Protein AF-0000000074132065 (afdb_homodimer)

pLDDT: mean 85.38, std 11.1, range [29.16, 97.62]

Secondary structure (DSSP, 8-state):
-HHHHHHHHHHHHHHHHHHHHHHHHHHHH--S-S-TTGGGS-HHHHHHHHHHHTTTS-HHHHHHHHHHHHHTT---B-SSSTT-BHHHHHHHHHHHHHHHHHHHHHHHHHHHHHHHHHHHHTTTSHHHHHHHHHHHHHHHS-HHHHHHHIIIIIIIIT-SS-SS-SSSTHHHHHHHHHHHHHHHHHHHHHHHHHHHHHHTSHHHHHHHHTT--HHIIIIIIIIHHHHHHHHHHHHHHHHHHHT--HHHHHHTT---HHHHHHHHHHTT-HHHHHHHHHHHHHHHHHHHHHHHHHHHHH-THHHHTTTGGG-/-HHHHHHHHHHHHHHHHHHHHHHHHHHHH--S-S-TTGGGS-HHHHHHHHHHHTTTS-HHHHHHHHHHHHHTT---B-SSSTT-BHHHHHHHHHHHHHHHHHHHHHHHHHHHHHHHHHHHHTTTSHHHHHHHHHHHHHHHS-HHHHHHHIIIIIIIIT-SS-SS-SSSTHHHHHHHHHHHHHHHHHHHHHHHHHHHHHHTSHHHHHHHHTT--HHIIIIIIIIHHHHHHHHHHHHHHHHHHHT--HHHHHHTT---HHHHHHHHHHTT-HHHHHHHHHHHHHHHHHHHHHHHHHHHHH-THHHHTTTGGG-

InterPro domains:
  IPR000515 ABC transporter type 1, transmembrane domain MetI-like [PF00528] (112-303)
  IPR000515 ABC transporter type 1, transmembrane domain MetI-like [PS50928] (94-295)
  IPR000515 ABC transporter type 1, transmembrane domain MetI-like [cd06261] (94-289)
  IPR035906 MetI-like superfamily [G3DSA:1.10.3720.10] (83-296)
  IPR035906 MetI-like superfamily [SSF161098] (92-286)
  IPR045621 ABC transporter type 1, GsiC-like, N-terminal domain [PF19300] (1-79)

Sequence (622 aa):
MRKYLLKRVLYMLLTLFLVATITFFLMKLMPGTPYTNQAKMTASQIEIMNKQYGLDKPIWEQYLIYIFGMFHGDFGTSFQYSNQPVAYLISSRLGASMQLGLQAMIFGVFFGVILGAAAAIKHNTWADTGATVIAIIGKSVPNFVLAILLQYYIALKLGWFPIAGWGQFSNTILPTIALGVGPLAETARFIRTSMVEVLNSDYIELAKAKGLSKFEVVYHHALRNSLIPLVTLLGPYTVALMTGSMVIENIFNIPGIGEQFVKSIMTNDYPTIMGVTMVFSIGLVVVILITDIIYGLIDPRIRLEGNGGNKMRKYLLKRVLYMLLTLFLVATITFFLMKLMPGTPYTNQAKMTASQIEIMNKQYGLDKPIWEQYLIYIFGMFHGDFGTSFQYSNQPVAYLISSRLGASMQLGLQAMIFGVFFGVILGAAAAIKHNTWADTGATVIAIIGKSVPNFVLAILLQYYIALKLGWFPIAGWGQFSNTILPTIALGVGPLAETARFIRTSMVEVLNSDYIELAKAKGLSKFEVVYHHALRNSLIPLVTLLGPYTVALMTGSMVIENIFNIPGIGEQFVKSIMTNDYPTIMGVTMVFSIGLVVVILITDIIYGLIDPRIRLEGNGGNK

Nearest PDB structures (foldseek):
  8j5q-assembly1_B  TM=8.708E-01  e=9.326E-15  Mycobacterium tuberculosis H37Rv
  8wd9-assembly1_B  TM=8.530E-01  e=9.488E-14  Mycobacterium tuberculosis H37Rv
  8wda-assembly1_B  TM=8.588E-01  e=2.316E-13  Mycobacterium tuberculosis H37Rv
  4jbw-assembly2_I  TM=6.837E-01  e=2.049E-02  Escherichia coli K-12
  8j5q-assembly1_B  TM=8.709E-01  e=8.153E-15  Mycobacterium tuberculosis H37Rv

Organism: Ligilactobacillus salivarius (strain UCC118) (NCBI:txid362948)

Foldseek 3Di:
DVVVLVVLVVVLVVVLVVLLVVLLVVLVPDDDDLFLVVVVDDPVRVVVVCVVQVVPPDSVVVSVCCVVCVVVQFLGAWNVDPRHTLSCLAVVALVLLLVLLVLLLCLQLVLLLVLLLQLQLVPPDVSVVVSLVQLVCLQPDQLLVQLLCCLCVVCPVVVPADSADDDDPSLRVSLSPSSNSNSNSVSSVQLNVQLNVFCPDPVLVVVVVVPDDPCCSSVVGRNVVSVLVVLVVCQLVSLVSSLHDLSSCVSRVRSHNNVVLVVCVVSSRSSNVSVSSSSSSVSSSVSVSVSVVVVCVVPVVVVPVVPPVVD/DVVVLVVLVVVLVVVLVVLLVVLLVVLVPDDDDLFLVVVVDDPVRVVVVCVVQVVPPDSVVVSVCCVVCVVVQFLGAWNVDPRHTLSCLAVVALVLLLVLLVLLLVLQQVLLLVLLLQLQLVPPDVSVVVSLVQLVCLQPDQLLVQLLCCLCVVCVVVVPADSADDDDPSLSVSLSPSSNSNSNSVSSVQLNVQLNVFCPDPVLVVVVVVPDDPCCSSVVGRNVVSVLVVLVVCQLVSLVSSLHDLSSCVSRVRRHNNVVLVVCVVSSRSSNVSVSSSSSSVSSSVSVSVSVVVVCVVPVVVVPVVPPVVD

Radius of gyration: 25.98 Å; Cα contacts (8 Å, |Δi|>4): 867; chains: 2; bounding box: 59×78×64 Å

Structure (mmCIF, N/CA/C/O backbone):
data_AF-0000000074132065-model_v1
#
loop_
_entity.id
_entity.type
_entity.pdbx_description
1 polymer 'Oligopeptide transport system permease protein'
#
loop_
_atom_site.group_PDB
_atom_site.id
_atom_site.type_symbol
_atom_site.label_atom_id
_atom_site.label_alt_id
_atom_site.label_comp_id
_atom_site.label_asym_id
_atom_site.label_entity_id
_atom_site.label_seq_id
_atom_site.pdbx_PDB_ins_code
_atom_site.Cartn_x
_atom_site.Cartn_y
_atom_site.Cartn_z
_atom_site.occupancy
_atom_site.B_iso_or_equiv
_atom_site.auth_seq_id
_atom_site.auth_comp_id
_atom_site.auth_asym_id
_atom_site.auth_atom_id
_atom_site.pdbx_PDB_model_num
ATOM 1 N N . MET A 1 1 ? -10.883 10.836 32.75 1 69.44 1 MET A N 1
ATOM 2 C CA . MET A 1 1 ? -10.031 9.945 31.969 1 69.44 1 MET A CA 1
ATOM 3 C C . MET A 1 1 ? -10.539 8.516 32.031 1 69.44 1 MET A C 1
ATOM 5 O O . MET A 1 1 ? -10.672 7.852 31 1 69.44 1 MET A O 1
ATOM 9 N N . ARG A 1 2 ? -10.969 8.125 33.25 1 75.62 2 ARG A N 1
ATOM 10 C CA . ARG A 1 2 ? -11.406 6.742 33.375 1 75.62 2 ARG A CA 1
ATOM 11 C C . ARG A 1 2 ? -12.719 6.512 32.625 1 75.62 2 ARG A C 1
ATOM 13 O O . ARG A 1 2 ? -12.867 5.523 31.922 1 75.62 2 ARG A O 1
ATOM 20 N N . LYS A 1 3 ? -13.625 7.453 32.812 1 75.38 3 LYS A N 1
ATOM 21 C CA . LYS A 1 3 ? -14.906 7.32 32.125 1 75.38 3 LYS A CA 1
ATOM 22 C C . LYS A 1 3 ? -14.727 7.402 30.609 1 75.38 3 LYS A C 1
ATOM 24 O O . LYS A 1 3 ? -15.383 6.676 29.859 1 75.38 3 LYS A O 1
ATOM 29 N N . TYR A 1 4 ? -13.812 8.219 30.312 1 71.19 4 TYR A N 1
ATOM 30 C CA . TYR A 1 4 ? -13.5 8.375 28.891 1 71.19 4 TYR A CA 1
ATOM 31 C C . TYR A 1 4 ? -12.883 7.105 28.328 1 71.19 4 TYR A C 1
ATOM 33 O O . TYR A 1 4 ? -13.289 6.641 27.25 1 71.19 4 TYR A O 1
ATOM 41 N N . LEU A 1 5 ? -12.062 6.57 29.047 1 76.62 5 LEU A N 1
ATOM 42 C CA . LEU A 1 5 ? -11.383 5.363 28.594 1 76.62 5 LEU A CA 1
ATOM 43 C C . LEU A 1 5 ? -12.344 4.18 28.562 1 76.62 5 LEU A C 1
ATOM 45 O O . LEU A 1 5 ? -12.258 3.334 27.672 1 76.62 5 LEU A O 1
ATOM 49 N N . LEU A 1 6 ? -13.227 4.145 29.562 1 81.94 6 LEU A N 1
ATOM 50 C CA . LEU A 1 6 ? -14.195 3.055 29.594 1 81.94 6 LEU A CA 1
ATOM 51 C C . LEU A 1 6 ? -15.156 3.135 28.422 1 81.94 6 LEU A C 1
ATOM 53 O O . LEU A 1 6 ? -15.484 2.113 27.812 1 81.94 6 LEU A O 1
ATOM 57 N N . LYS A 1 7 ? -15.547 4.305 28.125 1 78 7 LYS A N 1
ATOM 58 C CA . LYS A 1 7 ? -16.422 4.504 26.969 1 78 7 LYS A CA 1
ATOM 59 C C . LYS A 1 7 ? -15.727 4.117 25.672 1 78 7 LYS A C 1
ATOM 61 O O . LYS A 1 7 ? -16.344 3.498 24.797 1 78 7 LYS A O 1
ATOM 66 N N . ARG A 1 8 ? -14.523 4.445 25.641 1 75.88 8 ARG A N 1
ATOM 67 C CA . ARG A 1 8 ? -13.75 4.129 24.438 1 75.88 8 ARG A CA 1
ATOM 68 C C . ARG A 1 8 ? -13.562 2.621 24.297 1 75.88 8 ARG A C 1
ATOM 70 O O . ARG A 1 8 ? -13.633 2.088 23.188 1 75.88 8 ARG A O 1
ATOM 77 N N . VAL A 1 9 ? -13.352 2.037 25.391 1 83.69 9 VAL A N 1
ATOM 78 C CA . VAL A 1 9 ? -13.141 0.592 25.375 1 83.69 9 VAL A CA 1
ATOM 79 C C . VAL A 1 9 ? -14.43 -0.113 24.953 1 83.69 9 VAL A C 1
ATOM 81 O O . VAL A 1 9 ? -14.398 -1.089 24.203 1 83.69 9 VAL A O 1
ATOM 84 N N . LEU A 1 10 ? -15.531 0.352 25.438 1 85.81 10 LEU A N 1
ATOM 85 C CA . LEU A 1 10 ? -16.812 -0.234 25.078 1 85.81 10 LEU A CA 1
ATOM 86 C C . LEU A 1 10 ? -17.094 -0.072 23.578 1 85.81 10 LEU A C 1
ATOM 88 O O . LEU A 1 10 ? -17.609 -0.987 22.938 1 85.81 10 LEU A O 1
ATOM 92 N N . TYR A 1 11 ? -16.688 1.041 23.078 1 80.88 11 TYR A N 1
ATOM 93 C CA . TYR A 1 11 ? -16.875 1.275 21.641 1 80.88 11 TYR A CA 1
ATOM 94 C C . TYR A 1 11 ? -15.961 0.381 20.828 1 80.88 11 TYR A C 1
ATOM 96 O O . TYR A 1 11 ? -16.328 -0.066 19.734 1 80.88 11 TYR A O 1
ATOM 104 N N . MET A 1 12 ? -14.844 0.219 21.328 1 85.69 12 MET A N 1
ATOM 105 C CA . MET A 1 12 ? -13.914 -0.667 20.641 1 85.69 12 MET A CA 1
ATOM 106 C C . MET A 1 12 ? -14.43 -2.102 20.625 1 85.69 12 MET A C 1
ATOM 108 O O . MET A 1 12 ? -14.305 -2.805 19.625 1 85.69 12 MET A O 1
ATOM 112 N N . LEU A 1 13 ? -14.953 -2.543 21.75 1 89.56 13 LEU A N 1
ATOM 113 C CA . LEU A 1 13 ? -15.523 -3.885 21.828 1 89.56 13 LEU A CA 1
ATOM 114 C C . LEU A 1 13 ? -16.719 -4.023 20.891 1 89.56 13 LEU A C 1
ATOM 116 O O . LEU A 1 13 ? -16.906 -5.066 20.266 1 89.56 13 LEU A O 1
ATOM 120 N N . LEU A 1 14 ? -17.5 -2.992 20.828 1 88.25 14 LEU A N 1
ATOM 121 C CA . LEU A 1 14 ? -18.625 -2.99 19.906 1 88.25 14 LEU A CA 1
ATOM 122 C C . LEU A 1 14 ? -18.156 -3.074 18.469 1 88.25 14 LEU A C 1
ATOM 124 O O . LEU A 1 14 ? -18.75 -3.779 17.641 1 88.25 14 LEU A O 1
ATOM 128 N N . THR A 1 15 ? -17.094 -2.338 18.25 1 88.56 15 THR A N 1
ATOM 129 C CA . THR A 1 15 ? -16.531 -2.363 16.906 1 88.56 15 THR A CA 1
ATOM 130 C C . THR A 1 15 ? -16.047 -3.768 16.547 1 88.56 15 THR A C 1
ATOM 132 O O . THR A 1 15 ? -16.328 -4.258 15.445 1 88.56 15 THR A O 1
ATOM 135 N N . LEU A 1 16 ? -15.375 -4.367 17.422 1 92.94 16 LEU A N 1
ATOM 136 C CA . LEU A 1 16 ? -14.883 -5.723 17.188 1 92.94 16 LEU A CA 1
ATOM 137 C C . LEU A 1 16 ? -16.047 -6.691 17 1 92.94 16 LEU A C 1
ATOM 139 O O . LEU A 1 16 ? -15.977 -7.594 16.156 1 92.94 16 LEU A O 1
ATOM 143 N N . PHE A 1 17 ? -17.078 -6.516 17.797 1 93.94 17 PHE A N 1
ATOM 144 C CA . PHE A 1 17 ? -18.266 -7.34 17.656 1 93.94 17 PHE A CA 1
ATOM 145 C C . PHE A 1 17 ? -18.906 -7.168 16.281 1 93.94 17 PHE A C 1
ATOM 147 O O . PHE A 1 17 ? -19.297 -8.148 15.648 1 93.94 17 PHE A O 1
ATOM 154 N N . LEU A 1 18 ? -18.953 -5.996 15.836 1 90.81 18 LEU A N 1
ATOM 155 C CA . LEU A 1 18 ? -19.547 -5.719 14.539 1 90.81 18 LEU A CA 1
ATOM 156 C C . LEU A 1 18 ? -18.688 -6.281 13.414 1 90.81 18 LEU A C 1
ATOM 158 O O . LEU A 1 18 ? -19.203 -6.801 12.422 1 90.81 18 LEU A O 1
ATOM 162 N N . VAL A 1 19 ? -17.391 -6.125 13.531 1 91.12 19 VAL A N 1
ATOM 163 C CA . VAL A 1 19 ? -16.5 -6.695 12.531 1 91.12 19 VAL A CA 1
ATOM 164 C C . VAL A 1 19 ? -16.672 -8.211 12.477 1 91.12 19 VAL A C 1
ATOM 166 O O . VAL A 1 19 ? -16.734 -8.797 11.398 1 91.12 19 VAL A O 1
ATOM 169 N N . ALA A 1 20 ? -16.688 -8.812 13.688 1 93.94 20 ALA A N 1
ATOM 170 C CA . ALA A 1 20 ? -16.906 -10.258 13.766 1 93.94 20 ALA A CA 1
ATOM 171 C C . ALA A 1 20 ? -18.219 -10.656 13.102 1 93.94 20 ALA A C 1
ATOM 173 O O . ALA A 1 20 ? -18.266 -11.625 12.336 1 93.94 20 ALA A O 1
ATOM 174 N N . THR A 1 21 ? -19.234 -9.922 13.367 1 94 21 THR A N 1
ATOM 175 C CA . THR A 1 21 ? -20.578 -10.211 12.836 1 94 21 THR A CA 1
ATOM 176 C C . THR A 1 21 ? -20.609 -10.039 11.32 1 94 21 THR A C 1
ATOM 178 O O . THR A 1 21 ? -21.062 -10.922 10.602 1 94 21 THR A O 1
ATOM 181 N N . ILE A 1 22 ? -20.047 -9 10.914 1 90.81 22 ILE A N 1
ATOM 182 C CA . ILE A 1 22 ? -20.109 -8.688 9.492 1 90.81 22 ILE A CA 1
ATOM 183 C C . ILE A 1 22 ? -19.25 -9.68 8.711 1 90.81 22 ILE A C 1
ATOM 185 O O . ILE A 1 22 ? -19.656 -10.188 7.668 1 90.81 22 ILE A O 1
ATOM 189 N N . THR A 1 23 ? -18.109 -9.953 9.219 1 91.25 23 THR A N 1
ATOM 190 C CA . THR A 1 23 ? -17.234 -10.898 8.523 1 91.25 23 THR A CA 1
ATOM 191 C C . THR A 1 23 ? -17.859 -12.281 8.477 1 91.25 23 THR A C 1
ATOM 193 O O . THR A 1 23 ? -17.734 -12.992 7.477 1 91.25 23 THR A O 1
ATOM 196 N N . PHE A 1 24 ? -18.469 -12.734 9.586 1 93.38 24 PHE A N 1
ATOM 197 C CA . PHE A 1 24 ? -19.156 -14.031 9.617 1 93.38 24 PHE A CA 1
ATOM 198 C C . PHE A 1 24 ? -20.203 -14.109 8.523 1 93.38 24 PHE A C 1
ATOM 200 O O . PHE A 1 24 ? -20.219 -15.062 7.734 1 93.38 24 PHE A O 1
ATOM 207 N N . PHE A 1 25 ? -21.016 -13.125 8.445 1 92.5 25 PHE A N 1
ATOM 208 C CA . PHE A 1 25 ? -22.125 -13.18 7.5 1 92.5 25 PHE A CA 1
ATOM 209 C C . PHE A 1 25 ? -21.625 -12.984 6.07 1 92.5 25 PHE A C 1
ATOM 211 O O . PHE A 1 25 ? -22.188 -13.562 5.133 1 92.5 25 PHE A O 1
ATOM 218 N N . LEU A 1 26 ? -20.609 -12.211 5.922 1 88.12 26 LEU A N 1
ATOM 219 C CA . LEU A 1 26 ? -20.031 -12.078 4.59 1 88.12 26 LEU A CA 1
ATOM 220 C C . LEU A 1 26 ? -19.484 -13.414 4.102 1 88.12 26 LEU A C 1
ATOM 222 O O . LEU A 1 26 ? -19.656 -13.773 2.934 1 88.12 26 LEU A O 1
ATOM 226 N N . MET A 1 27 ? -18.875 -14.094 4.988 1 87.19 27 MET A N 1
ATOM 227 C CA . MET A 1 27 ? -18.328 -15.391 4.609 1 87.19 27 MET A CA 1
ATOM 228 C C . MET A 1 27 ? -19.438 -16.375 4.289 1 87.19 27 MET A C 1
ATOM 230 O O . MET A 1 27 ? -19.312 -17.203 3.381 1 87.19 27 MET A O 1
ATOM 234 N N . LYS A 1 28 ? -20.5 -16.25 5.066 1 89.06 28 LYS A N 1
ATOM 235 C CA . LYS A 1 28 ? -21.641 -17.141 4.828 1 89.06 28 LYS A CA 1
ATOM 236 C C . LYS A 1 28 ? -22.312 -16.828 3.49 1 89.06 28 LYS A C 1
ATOM 238 O O . LYS A 1 28 ? -22.938 -17.703 2.889 1 89.06 28 LYS A O 1
ATOM 243 N N . LEU A 1 29 ? -22.109 -15.602 3.061 1 88.06 29 LEU A N 1
ATOM 244 C CA . LEU A 1 29 ? -22.75 -15.172 1.822 1 88.06 29 LEU A CA 1
ATOM 245 C C . LEU A 1 29 ? -21.844 -15.445 0.623 1 88.06 29 LEU A C 1
ATOM 247 O O . LEU A 1 29 ? -22.281 -15.297 -0.525 1 88.06 29 LEU A O 1
ATOM 251 N N . MET A 1 30 ? -20.672 -15.844 0.869 1 85.94 30 MET A N 1
ATOM 252 C CA . MET A 1 30 ? -19.766 -16.141 -0.233 1 85.94 30 MET A CA 1
ATOM 253 C C . MET A 1 30 ? -20.312 -17.281 -1.087 1 85.94 30 MET A C 1
ATOM 255 O O . MET A 1 30 ? -20.734 -18.312 -0.558 1 85.94 30 MET A O 1
ATOM 259 N N . PRO A 1 31 ? -20.25 -17.047 -2.266 1 84 31 PRO A N 1
ATOM 260 C CA . PRO A 1 31 ? -20.719 -18.141 -3.125 1 84 31 PRO A CA 1
ATOM 261 C C . PRO A 1 31 ? -19.719 -19.281 -3.234 1 84 31 PRO A C 1
ATOM 263 O O . PRO A 1 31 ? -18.516 -19.062 -3.055 1 84 31 PRO A O 1
ATOM 266 N N . GLY A 1 32 ? -20.234 -20.438 -3.494 1 77.56 32 GLY A N 1
ATOM 267 C CA . GLY A 1 32 ? -19.375 -21.594 -3.68 1 77.56 32 GLY A CA 1
ATOM 268 C C . GLY A 1 32 ? -19.234 -22.438 -2.43 1 77.56 32 GLY A C 1
ATOM 269 O O . GLY A 1 32 ? -19.984 -22.25 -1.463 1 77.56 32 GLY A O 1
ATOM 270 N N . THR A 1 33 ? -18.312 -23.453 -2.564 1 78.62 33 THR A N 1
ATOM 271 C CA . THR A 1 33 ? -18.109 -24.406 -1.475 1 78.62 33 THR A CA 1
ATOM 272 C C . THR A 1 33 ? -16.859 -24.047 -0.666 1 78.62 33 THR A C 1
ATOM 274 O O . THR A 1 33 ? -15.898 -23.516 -1.21 1 78.62 33 THR A O 1
ATOM 277 N N . PRO A 1 34 ? -16.953 -24.234 0.549 1 80.19 34 PRO A N 1
ATOM 278 C CA . PRO A 1 34 ? -15.766 -24.016 1.383 1 80.19 34 PRO A CA 1
ATOM 279 C C . PRO A 1 34 ? -14.688 -25.078 1.169 1 80.19 34 PRO A C 1
ATOM 281 O O . PRO A 1 34 ? -13.57 -24.938 1.667 1 80.19 34 PRO A O 1
ATOM 284 N N . TYR A 1 35 ? -15.133 -26.094 0.444 1 79.94 35 TYR A N 1
ATOM 285 C CA . TYR A 1 35 ? -14.195 -27.203 0.295 1 79.94 35 TYR A CA 1
ATOM 286 C C . TYR A 1 35 ? -13.477 -27.141 -1.046 1 79.94 35 TYR A C 1
ATOM 288 O O . TYR A 1 35 ? -14.109 -27.203 -2.102 1 79.94 35 TYR A O 1
ATOM 296 N N . THR A 1 36 ? -12.156 -26.906 -1.144 1 74.75 36 THR A N 1
ATOM 297 C CA . THR A 1 36 ? -11.336 -26.766 -2.344 1 74.75 36 THR A CA 1
ATOM 298 C C . THR A 1 36 ? -11.477 -28 -3.232 1 74.75 36 THR A C 1
ATOM 300 O O . THR A 1 36 ? -11.508 -27.891 -4.461 1 74.75 36 THR A O 1
ATOM 303 N N . ASN A 1 37 ? -11.578 -29.188 -2.654 1 73.81 37 ASN A N 1
ATOM 304 C CA . ASN A 1 37 ? -11.664 -30.422 -3.439 1 73.81 37 ASN A CA 1
ATOM 305 C C . ASN A 1 37 ? -13.055 -31.031 -3.371 1 73.81 37 ASN A C 1
ATOM 307 O O . ASN A 1 37 ? -13.195 -32.25 -3.375 1 73.81 37 ASN A O 1
ATOM 311 N N . GLN A 1 38 ? -13.984 -30.125 -3.355 1 77.94 38 GLN A N 1
ATOM 312 C CA . GLN A 1 38 ? -15.328 -30.672 -3.17 1 77.94 38 GLN A CA 1
ATOM 313 C C . GLN A 1 38 ? -15.719 -31.594 -4.32 1 77.94 38 GLN A C 1
ATOM 315 O O . GLN A 1 38 ? -16.422 -32.562 -4.121 1 77.94 38 GLN A O 1
ATOM 320 N N . ALA A 1 39 ? -15.258 -31.172 -5.406 1 78.31 39 ALA A N 1
ATOM 321 C CA . ALA A 1 39 ? -15.617 -31.953 -6.582 1 78.31 39 ALA A CA 1
ATOM 322 C C . ALA A 1 39 ? -15.109 -33.375 -6.457 1 78.31 39 ALA A C 1
ATOM 324 O O . ALA A 1 39 ? -15.672 -34.312 -7.059 1 78.31 39 ALA A O 1
ATOM 325 N N . LYS A 1 40 ? -14.141 -33.562 -5.676 1 84.56 40 LYS A N 1
ATOM 326 C CA . LYS A 1 40 ? -13.555 -34.875 -5.52 1 84.56 40 LYS A CA 1
ATOM 327 C C . LYS A 1 40 ? -14.117 -35.594 -4.297 1 84.56 40 LYS A C 1
ATOM 329 O O . LYS A 1 40 ? -13.742 -36.719 -4.008 1 84.56 40 LYS A O 1
ATOM 334 N N . MET A 1 41 ? -15.102 -35 -3.662 1 86.06 41 MET A N 1
ATOM 335 C CA . MET A 1 41 ? -15.648 -35.594 -2.436 1 86.06 41 MET A CA 1
ATOM 336 C C . MET A 1 41 ? -17.016 -36.219 -2.697 1 86.06 41 MET A C 1
ATOM 338 O O . MET A 1 41 ? -17.766 -35.75 -3.537 1 86.06 41 MET A O 1
ATOM 342 N N . THR A 1 42 ? -17.203 -37.281 -2.059 1 89.12 42 THR A N 1
ATOM 343 C CA . THR A 1 42 ? -18.516 -37.906 -2.121 1 89.12 42 THR A CA 1
ATOM 344 C C . THR A 1 42 ? -19.531 -37.156 -1.269 1 89.12 42 THR A C 1
ATOM 346 O O . THR A 1 42 ? -19.141 -36.344 -0.424 1 89.12 42 THR A O 1
ATOM 349 N N . ALA A 1 43 ? -20.781 -37.344 -1.538 1 89.44 43 ALA A N 1
ATOM 350 C CA . ALA A 1 43 ? -21.844 -36.719 -0.769 1 89.44 43 ALA A CA 1
ATOM 351 C C . ALA A 1 43 ? -21.719 -37.062 0.716 1 89.44 43 ALA A C 1
ATOM 353 O O . ALA A 1 43 ? -21.969 -36.188 1.572 1 89.44 43 ALA A O 1
ATOM 354 N N . SER A 1 44 ? -21.391 -38.312 0.969 1 90.62 44 SER A N 1
ATOM 355 C CA . SER A 1 44 ? -21.219 -38.719 2.355 1 90.62 44 SER A CA 1
ATOM 356 C C . SER A 1 44 ? -20.062 -38 3.029 1 90.62 44 SER A C 1
ATOM 358 O O . SER A 1 44 ? -20.172 -37.594 4.191 1 90.62 44 SER A O 1
ATOM 360 N N . GLN A 1 45 ? -18.984 -37.781 2.293 1 87.38 45 GLN A N 1
ATOM 361 C CA . GLN A 1 45 ? -17.828 -37.094 2.818 1 87.38 45 GLN A CA 1
ATOM 362 C C . GLN A 1 45 ? -18.172 -35.625 3.131 1 87.38 45 GLN A C 1
ATOM 364 O O . GLN A 1 45 ? -17.75 -35.094 4.148 1 87.38 45 GLN A O 1
ATOM 369 N N . ILE A 1 46 ? -18.953 -35.094 2.24 1 88.5 46 ILE A N 1
ATOM 370 C CA . ILE A 1 46 ? -19.375 -33.719 2.414 1 88.5 46 ILE A CA 1
ATOM 371 C C . ILE A 1 46 ? -20.234 -33.594 3.66 1 88.5 46 ILE A C 1
ATOM 373 O O . ILE A 1 46 ? -20.094 -32.656 4.438 1 88.5 46 ILE A O 1
ATOM 377 N N . GLU A 1 47 ? -21.094 -34.531 3.859 1 88.94 47 GLU A N 1
ATOM 378 C CA . GLU A 1 47 ? -21.969 -34.531 5.031 1 88.94 47 GLU A CA 1
ATOM 379 C C . GLU A 1 47 ? -21.156 -34.656 6.32 1 88.94 47 GLU A C 1
ATOM 381 O O . GLU A 1 47 ? -21.438 -34 7.312 1 88.94 47 GLU A O 1
ATOM 386 N N . ILE A 1 48 ? -20.25 -35.5 6.312 1 87.12 48 ILE A N 1
ATOM 387 C CA . ILE A 1 48 ? -19.375 -35.719 7.469 1 87.12 48 ILE A CA 1
ATOM 388 C C . ILE A 1 48 ? -18.609 -34.438 7.777 1 87.12 48 ILE A C 1
ATOM 390 O O . ILE A 1 48 ? -18.5 -34.031 8.938 1 87.12 48 ILE A O 1
ATOM 394 N N . MET A 1 49 ? -18.141 -33.844 6.723 1 85.75 49 MET A N 1
ATOM 395 C CA . MET A 1 49 ? -17.375 -32.625 6.902 1 85.75 49 MET A CA 1
ATOM 396 C C . MET A 1 49 ? -18.266 -31.5 7.41 1 85.75 49 MET A C 1
ATOM 398 O O . MET A 1 49 ? -17.859 -30.703 8.258 1 85.75 49 MET A O 1
ATOM 402 N N . ASN A 1 50 ? -19.453 -31.453 6.855 1 88.69 50 ASN A N 1
ATOM 403 C CA . ASN A 1 50 ? -20.406 -30.438 7.316 1 88.69 50 ASN A CA 1
ATOM 404 C C . ASN A 1 50 ? -20.719 -30.594 8.805 1 88.69 50 ASN A C 1
ATOM 406 O O . ASN A 1 50 ? -20.844 -29.609 9.523 1 88.69 50 ASN A O 1
ATOM 410 N N . LYS A 1 51 ? -20.797 -31.781 9.227 1 87.25 51 LYS A N 1
ATOM 411 C CA . LYS A 1 51 ? -21.047 -32.031 10.641 1 87.25 51 LYS A CA 1
ATOM 412 C C . LYS A 1 51 ? -19.828 -31.703 11.484 1 87.25 51 LYS A C 1
ATOM 414 O O . LYS A 1 51 ? -19.953 -31.125 12.57 1 87.25 51 LYS A O 1
ATOM 419 N N . GLN A 1 52 ? -18.75 -32.062 11 1 83.75 52 GLN A N 1
ATOM 420 C CA . GLN A 1 52 ? -17.5 -31.812 11.719 1 83.75 52 GLN A CA 1
ATOM 421 C C . GLN A 1 52 ? -17.281 -30.312 11.914 1 83.75 52 GLN A C 1
ATOM 423 O O . GLN A 1 52 ? -16.828 -29.891 12.984 1 83.75 52 GLN A O 1
ATOM 428 N N . TYR A 1 53 ? -17.688 -29.562 10.914 1 85.25 53 TYR A N 1
ATOM 429 C CA . TYR A 1 53 ? -17.406 -28.141 10.961 1 85.25 53 TYR A CA 1
ATOM 430 C C . TYR A 1 53 ? -18.625 -27.359 11.438 1 85.25 53 TYR A C 1
ATOM 432 O O . TYR A 1 53 ? -18.562 -26.125 11.57 1 85.25 53 TYR A O 1
ATOM 440 N N . GLY A 1 54 ? -19.672 -28.109 11.742 1 85.5 54 GLY A N 1
ATOM 441 C CA . GLY A 1 54 ? -20.891 -27.5 12.242 1 85.5 54 GLY A CA 1
ATOM 442 C C . GLY A 1 54 ? -21.672 -26.75 11.172 1 85.5 54 GLY A C 1
ATOM 443 O O . GLY A 1 54 ? -22.469 -25.859 11.484 1 85.5 54 GLY A O 1
ATOM 444 N N . LEU A 1 55 ? -21.422 -27.125 9.93 1 88.31 55 LEU A N 1
ATOM 445 C CA . LEU A 1 55 ? -22.062 -26.422 8.828 1 88.31 55 LEU A CA 1
ATOM 446 C C . LEU A 1 55 ? -23.469 -26.938 8.594 1 88.31 55 LEU A C 1
ATOM 448 O O . LEU A 1 55 ? -24.266 -26.312 7.879 1 88.31 55 LEU A O 1
ATOM 452 N N . ASP A 1 56 ? -23.766 -28.031 9.305 1 90.81 56 ASP A N 1
ATOM 453 C CA . ASP A 1 56 ? -25.109 -28.609 9.211 1 90.81 56 ASP A CA 1
ATOM 454 C C . ASP A 1 56 ? -26.078 -27.859 10.133 1 90.81 56 ASP A C 1
ATOM 456 O O . ASP A 1 56 ? -27.297 -27.984 9.977 1 90.81 56 ASP A O 1
ATOM 460 N N . LYS A 1 57 ? -25.578 -27.109 10.961 1 93.62 57 LYS A N 1
ATOM 461 C CA . LYS A 1 57 ? -26.406 -26.359 11.906 1 93.62 57 LYS A CA 1
ATOM 462 C C . LYS A 1 57 ? -26.984 -25.109 11.25 1 93.62 57 LYS A C 1
ATOM 464 O O . LYS A 1 57 ? -26.438 -24.609 10.266 1 93.62 57 LYS A O 1
ATOM 469 N N . PRO A 1 58 ? -28.078 -24.625 11.859 1 95.06 58 PRO A N 1
ATOM 470 C CA . PRO A 1 58 ? -28.625 -23.375 11.352 1 95.06 58 PRO A CA 1
ATOM 471 C C . PRO A 1 58 ? -27.641 -22.203 11.484 1 95.06 58 PRO A C 1
ATOM 473 O O . PRO A 1 58 ? -26.844 -22.172 12.43 1 95.06 58 PRO A O 1
ATOM 476 N N . ILE A 1 59 ? -27.75 -21.297 10.617 1 93.81 59 ILE A N 1
ATOM 477 C CA . ILE A 1 59 ? -26.812 -20.188 10.508 1 93.81 59 ILE A CA 1
ATOM 478 C C . ILE A 1 59 ? -26.75 -19.438 11.836 1 93.81 59 ILE A C 1
ATOM 480 O O . ILE A 1 59 ? -25.672 -19.031 12.281 1 93.81 59 ILE A O 1
ATOM 484 N N . TRP A 1 60 ? -27.938 -19.234 12.461 1 94.5 60 TRP A N 1
ATOM 485 C CA . TRP A 1 60 ? -27.953 -18.5 13.719 1 94.5 60 TRP A CA 1
ATOM 486 C C . TRP A 1 60 ? -27.156 -19.234 14.789 1 94.5 60 TRP A C 1
ATOM 488 O O . TRP A 1 60 ? -26.5 -18.609 15.625 1 94.5 60 TRP A O 1
ATOM 498 N N . GLU A 1 61 ? -27.156 -20.562 14.773 1 95.25 61 GLU A N 1
ATOM 499 C CA . GLU A 1 61 ? -26.375 -21.344 15.727 1 95.25 61 GLU A CA 1
ATOM 500 C C . GLU A 1 61 ? -24.891 -21.266 15.414 1 95.25 61 GLU A C 1
ATOM 502 O O . GLU A 1 61 ? -24.062 -21.188 16.328 1 95.25 61 GLU A O 1
ATOM 507 N N . GLN A 1 62 ? -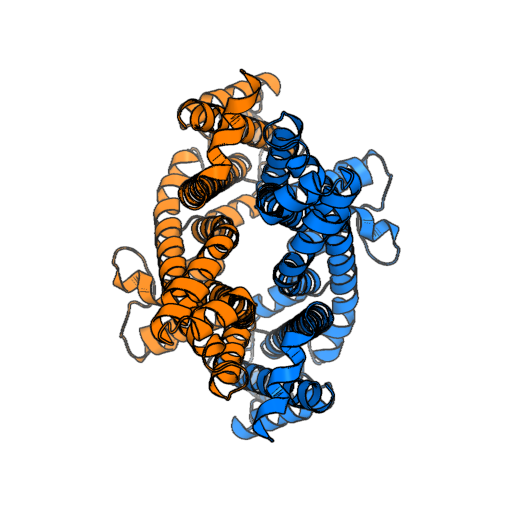24.578 -21.344 14.148 1 95.06 62 GLN A N 1
ATOM 508 C CA . GLN A 1 62 ? -23.188 -21.188 13.734 1 95.06 62 GLN A CA 1
ATOM 509 C C . GLN A 1 62 ? -22.641 -19.828 14.188 1 95.06 62 GLN A C 1
ATOM 511 O O . GLN A 1 62 ? -21.484 -19.734 14.617 1 95.06 62 GLN A O 1
ATOM 516 N N . TYR A 1 63 ? -23.5 -18.875 14.07 1 95.69 63 TYR A N 1
ATOM 517 C CA . TYR A 1 63 ? -23.125 -17.516 14.461 1 95.69 63 TYR A CA 1
ATOM 518 C C . TYR A 1 63 ? -22.828 -17.438 15.953 1 95.69 63 TYR A C 1
ATOM 520 O O . TYR A 1 63 ? -21.812 -16.875 16.359 1 95.69 63 TYR A O 1
ATOM 528 N N . LEU A 1 64 ? -23.688 -18.047 16.734 1 95.56 64 LEU A N 1
ATOM 529 C CA . LEU A 1 64 ? -23.5 -18.016 18.188 1 95.56 64 LEU A CA 1
ATOM 530 C C . LEU A 1 64 ? -22.25 -18.781 18.594 1 95.56 64 LEU A C 1
ATOM 532 O O . LEU A 1 64 ? -21.516 -18.359 19.484 1 95.56 64 LEU A O 1
ATOM 536 N N . ILE A 1 65 ? -22.031 -19.891 17.953 1 94.25 65 ILE A N 1
ATOM 537 C CA . ILE A 1 65 ? -20.844 -20.688 18.234 1 94.25 65 ILE A CA 1
ATOM 538 C C . ILE A 1 65 ? -19.594 -19.891 17.906 1 94.25 65 ILE A C 1
ATOM 540 O O . ILE A 1 65 ? -18.625 -19.891 18.672 1 94.25 65 ILE A O 1
ATOM 544 N N . TYR A 1 66 ? -19.625 -19.234 16.781 1 94.31 66 TYR A N 1
ATOM 545 C CA . TYR A 1 66 ? -18.5 -18.406 16.344 1 94.31 66 TYR A CA 1
ATOM 546 C C . TYR A 1 66 ? -18.234 -17.281 17.344 1 94.31 66 TYR A C 1
ATOM 548 O O . TYR A 1 66 ? -17.109 -17.109 17.797 1 94.31 66 TYR A O 1
ATOM 556 N N . ILE A 1 67 ? -19.281 -16.578 17.75 1 95.62 67 ILE A N 1
ATOM 557 C CA . ILE A 1 67 ? -19.141 -15.414 18.625 1 95.62 67 ILE A CA 1
ATOM 558 C C . ILE A 1 67 ? -18.703 -15.859 20.016 1 95.62 67 ILE A C 1
ATOM 560 O O . ILE A 1 67 ? -17.766 -15.297 20.594 1 95.62 67 ILE A O 1
ATOM 564 N N . PHE A 1 68 ? -19.359 -16.828 20.531 1 93.94 68 PHE A N 1
ATOM 565 C CA . PHE A 1 68 ? -19.031 -17.297 21.875 1 93.94 68 PHE A CA 1
ATOM 566 C C . PHE A 1 68 ? -17.672 -17.984 21.891 1 93.94 68 PHE A C 1
ATOM 568 O O . PHE A 1 68 ? -16.938 -17.906 22.875 1 93.94 68 PHE A O 1
ATOM 575 N N . GLY A 1 69 ? -17.359 -18.672 20.859 1 93.44 69 GLY A N 1
ATOM 576 C CA . GLY A 1 69 ? -16.031 -19.281 20.734 1 93.44 69 GLY A CA 1
ATOM 577 C C . GLY A 1 69 ? -14.906 -18.281 20.75 1 93.44 69 GLY A C 1
ATOM 578 O O . GLY A 1 69 ? -13.883 -18.484 21.391 1 93.44 69 GLY A O 1
ATOM 579 N N . MET A 1 70 ? -15.109 -17.219 20.094 1 91.62 70 MET A N 1
ATOM 580 C CA . MET A 1 70 ? -14.086 -16.172 20.016 1 91.62 70 MET A CA 1
ATOM 581 C C . MET A 1 70 ? -13.742 -15.641 21.406 1 91.62 70 MET A C 1
ATOM 583 O O . MET A 1 70 ? -12.594 -15.305 21.672 1 91.62 70 MET A O 1
ATOM 587 N N . PHE A 1 71 ? -14.75 -15.586 22.25 1 90.5 71 PHE A N 1
ATOM 588 C CA . PHE A 1 71 ? -14.523 -15.094 23.609 1 90.5 71 PHE A CA 1
ATOM 589 C C . PHE A 1 71 ? -13.656 -16.062 24.406 1 90.5 71 PHE A C 1
ATOM 591 O O . PHE A 1 71 ? -13.023 -15.672 25.375 1 90.5 71 PHE A O 1
ATOM 598 N N . HIS A 1 72 ? -13.578 -17.266 23.922 1 90.75 72 HIS A N 1
ATOM 599 C CA . HIS A 1 72 ? -12.766 -18.266 24.594 1 90.75 72 HIS A CA 1
ATOM 600 C C . HIS A 1 72 ? -11.516 -18.594 23.781 1 90.75 72 HIS A C 1
ATOM 602 O O . HIS A 1 72 ? -10.867 -19.609 24.016 1 90.75 72 HIS A O 1
ATOM 608 N N . GLY A 1 73 ? -11.344 -17.828 22.766 1 89.75 73 GLY A N 1
ATOM 609 C CA . GLY A 1 73 ? -10.148 -18.031 21.953 1 89.75 73 GLY A CA 1
ATOM 610 C C . GLY A 1 73 ? -10.328 -19.078 20.875 1 89.75 73 GLY A C 1
ATOM 611 O O . GLY A 1 73 ? -9.352 -19.5 20.25 1 89.75 73 GLY A O 1
ATOM 612 N N . ASP A 1 74 ? -11.508 -19.5 20.703 1 92.62 74 ASP A N 1
ATOM 613 C CA . ASP A 1 74 ? -11.812 -20.484 19.688 1 92.62 74 ASP A CA 1
ATOM 614 C C . ASP A 1 74 ? -12.305 -19.812 18.406 1 92.62 74 ASP A C 1
ATOM 616 O O . ASP A 1 74 ? -13.414 -19.281 18.359 1 92.62 74 ASP A O 1
ATOM 620 N N . PHE A 1 75 ? -11.555 -19.922 17.375 1 93.06 75 PHE A N 1
ATOM 621 C CA . PHE A 1 75 ? -11.867 -19.297 16.094 1 93.06 75 PHE A CA 1
ATOM 622 C C . PHE A 1 75 ? -12.352 -20.328 15.086 1 93.06 75 PHE A C 1
ATOM 624 O O . PHE A 1 75 ? -12.453 -20.047 13.891 1 93.06 75 PHE A O 1
ATOM 631 N N . GLY A 1 76 ? -12.547 -21.516 15.664 1 91.56 76 GLY A N 1
ATOM 632 C CA . GLY A 1 76 ? -12.977 -22.594 14.781 1 91.56 76 GLY A CA 1
ATOM 633 C C . GLY A 1 76 ? -11.828 -23.453 14.297 1 91.56 76 GLY A C 1
ATOM 634 O O . GLY A 1 76 ? -10.734 -23.422 14.867 1 91.56 76 GLY A O 1
ATOM 635 N N . THR A 1 77 ? -12.18 -24.281 13.266 1 91.81 77 THR A N 1
ATOM 636 C CA . THR A 1 77 ? -11.219 -25.203 12.695 1 91.81 77 THR A CA 1
ATOM 637 C C . THR A 1 77 ? -10.969 -24.891 11.219 1 91.81 77 THR A C 1
ATOM 639 O O . THR A 1 77 ? -11.906 -24.562 10.492 1 91.81 77 THR A O 1
ATOM 642 N N . SER A 1 78 ? -9.742 -25.031 10.828 1 92.38 78 SER A N 1
ATOM 643 C CA . SER A 1 78 ? -9.359 -24.75 9.445 1 92.38 78 SER A CA 1
ATOM 644 C C . SER A 1 78 ? -10.031 -25.719 8.477 1 92.38 78 SER A C 1
ATOM 646 O O . SER A 1 78 ? -10.133 -26.922 8.766 1 92.38 78 SER A O 1
ATOM 648 N N . PHE A 1 79 ? -10.516 -25.188 7.41 1 87.12 79 PHE A N 1
ATOM 649 C CA . PHE A 1 79 ? -11.055 -26.047 6.363 1 87.12 79 PHE A CA 1
ATOM 650 C C . PHE A 1 79 ? -9.938 -26.672 5.543 1 87.12 79 PHE A C 1
ATOM 652 O O . PHE A 1 79 ? -10.148 -27.672 4.867 1 87.12 79 PHE A O 1
ATOM 659 N N . GLN A 1 80 ? -8.844 -26.031 5.547 1 83.44 80 GLN A N 1
ATOM 660 C CA . GLN A 1 80 ? -7.707 -26.453 4.727 1 83.44 80 GLN A CA 1
ATOM 661 C C . GLN A 1 80 ? -6.914 -27.562 5.402 1 83.44 80 GLN A C 1
ATOM 663 O O . GLN A 1 80 ? -6.477 -28.5 4.746 1 83.44 80 GLN A O 1
ATOM 668 N N . TYR A 1 81 ? -6.676 -27.328 6.676 1 83.31 81 TYR A N 1
ATOM 669 C CA . TYR A 1 81 ? -5.891 -28.297 7.441 1 83.31 81 TYR A CA 1
ATOM 670 C C . TYR A 1 81 ? -6.785 -29.141 8.344 1 83.31 81 TYR A C 1
ATOM 672 O O . TYR A 1 81 ? -7.496 -28.609 9.195 1 83.31 81 TYR A O 1
ATOM 680 N N . SER A 1 82 ? -6.723 -30.344 8.133 1 79.88 82 SER A N 1
ATOM 681 C CA . SER A 1 82 ? -7.602 -31.266 8.852 1 79.88 82 SER A CA 1
ATOM 682 C C . SER A 1 82 ? -7.434 -31.141 10.359 1 79.88 82 SER A C 1
ATOM 684 O O . SER A 1 82 ? -6.34 -31.344 10.883 1 79.88 82 SER A O 1
ATOM 686 N N . ASN A 1 83 ? -8.57 -30.719 10.93 1 82.5 83 ASN A N 1
ATOM 687 C CA . ASN A 1 83 ? -8.727 -30.688 12.383 1 82.5 83 ASN A CA 1
ATOM 688 C C . ASN A 1 83 ? -7.75 -29.719 13.023 1 82.5 83 ASN A C 1
ATOM 690 O O . ASN A 1 83 ? -7.25 -29.969 14.125 1 82.5 83 ASN A O 1
ATOM 694 N N . GLN A 1 84 ? -7.312 -28.781 12.383 1 91.06 84 GLN A N 1
ATOM 695 C CA . GLN A 1 84 ? -6.41 -27.781 12.945 1 91.06 84 GLN A CA 1
ATOM 696 C C . GLN A 1 84 ? -7.18 -26.547 13.438 1 91.06 84 GLN A C 1
ATOM 698 O O . GLN A 1 84 ? -7.879 -25.906 12.656 1 91.06 84 GLN A O 1
ATOM 703 N N . PRO A 1 85 ? -7.02 -26.359 14.758 1 94.38 85 PRO A N 1
ATOM 704 C CA . PRO A 1 85 ? -7.656 -25.141 15.258 1 94.38 85 PRO A CA 1
ATOM 705 C C . PRO A 1 85 ? -7.066 -23.875 14.648 1 94.38 85 PRO A C 1
ATOM 707 O O . PRO A 1 85 ? -5.844 -23.766 14.516 1 94.38 85 PRO A O 1
ATOM 710 N N . VAL A 1 86 ? -7.914 -22.969 14.266 1 95.12 86 VAL A N 1
ATOM 711 C CA . VAL A 1 86 ? -7.496 -21.703 13.68 1 95.12 86 VAL A CA 1
ATOM 712 C C . VAL A 1 86 ? -6.645 -20.922 14.68 1 95.12 86 VAL A C 1
ATOM 714 O O . VAL A 1 86 ? -5.672 -20.266 14.297 1 95.12 86 VAL A O 1
ATOM 717 N N . ALA A 1 87 ? -6.988 -21.047 15.922 1 95 87 ALA A N 1
ATOM 718 C CA . ALA A 1 87 ? -6.234 -20.359 16.969 1 95 87 ALA A CA 1
ATOM 719 C C . ALA A 1 87 ? -4.773 -20.797 16.969 1 95 87 ALA A C 1
ATOM 721 O O . ALA A 1 87 ? -3.873 -19.984 17.188 1 95 87 ALA A O 1
ATOM 722 N N . TYR A 1 88 ? -4.574 -22 16.766 1 93.75 88 TYR A N 1
ATOM 723 C CA . TYR A 1 88 ? -3.213 -22.516 16.719 1 93.75 88 TYR A CA 1
ATOM 724 C C . TYR A 1 88 ? -2.484 -22.031 15.477 1 93.75 88 TYR A C 1
ATOM 726 O O . TYR A 1 88 ? -1.323 -21.609 15.555 1 93.75 88 TYR A O 1
ATOM 734 N N . LEU A 1 89 ? -3.152 -22.062 14.383 1 93.06 89 LEU A N 1
ATOM 735 C CA . LEU A 1 89 ? -2.568 -21.609 13.125 1 93.06 89 LEU A CA 1
ATOM 736 C C . LEU A 1 89 ? -2.133 -20.141 13.227 1 93.06 89 LEU A C 1
ATOM 738 O O . LEU A 1 89 ? -1.058 -19.781 12.742 1 93.06 89 LEU A O 1
ATOM 742 N N . ILE A 1 90 ? -2.896 -19.406 13.844 1 94 90 ILE A N 1
ATOM 743 C CA . ILE A 1 90 ? -2.629 -17.969 13.953 1 94 90 ILE A CA 1
ATOM 744 C C . ILE A 1 90 ? -1.545 -17.734 15 1 94 90 ILE A C 1
ATOM 746 O O . ILE A 1 90 ? -0.565 -17.031 14.742 1 94 90 ILE A O 1
ATOM 750 N N . SER A 1 91 ? -1.698 -18.359 16.203 1 93.5 91 SER A N 1
ATOM 751 C CA . SER A 1 91 ? -0.781 -18.078 17.297 1 93.5 91 SER A CA 1
ATOM 752 C C . SER A 1 91 ? 0.626 -18.578 16.984 1 93.5 91 SER A C 1
ATOM 754 O O . SER A 1 91 ? 1.612 -17.984 17.438 1 93.5 91 SER A O 1
ATOM 756 N N . SER A 1 92 ? 0.762 -19.562 16.172 1 93.25 92 SER A N 1
ATOM 757 C CA . SER A 1 92 ? 2.066 -20.125 15.844 1 93.25 92 SER A CA 1
ATOM 758 C C . SER A 1 92 ? 2.777 -19.297 14.781 1 93.25 92 SER A C 1
ATOM 760 O O . SER A 1 92 ? 3.984 -19.453 14.578 1 93.25 92 SER A O 1
ATOM 762 N N . ARG A 1 93 ? 2.035 -18.406 14.148 1 94 93 ARG A N 1
ATOM 763 C CA . ARG A 1 93 ? 2.611 -17.688 13.016 1 94 93 ARG A CA 1
ATOM 764 C C . ARG A 1 93 ? 2.623 -16.188 13.266 1 94 93 ARG A C 1
ATOM 766 O O . ARG A 1 93 ? 3.477 -15.477 12.742 1 94 93 ARG A O 1
ATOM 773 N N . LEU A 1 94 ? 1.774 -15.805 14.07 1 94.31 94 LEU A N 1
ATOM 774 C CA . LEU A 1 94 ? 1.571 -14.383 14.297 1 94.31 94 LEU A CA 1
ATOM 775 C C . LEU A 1 94 ? 2.793 -13.758 14.961 1 94.31 94 LEU A C 1
ATOM 777 O O . LEU A 1 94 ? 3.148 -12.609 14.664 1 94.31 94 LEU A O 1
ATOM 781 N N . GLY A 1 95 ? 3.377 -14.453 15.82 1 94.12 95 GLY A N 1
ATOM 782 C CA . GLY A 1 95 ? 4.52 -13.93 16.547 1 94.12 95 GLY A CA 1
ATOM 783 C C . GLY A 1 95 ? 5.652 -13.484 15.641 1 94.12 95 GLY A C 1
ATOM 784 O O . GLY A 1 95 ? 6.242 -12.43 15.852 1 94.12 95 GLY A O 1
ATOM 785 N N . ALA A 1 96 ? 5.938 -14.266 14.703 1 94.88 96 ALA A N 1
ATOM 786 C CA . ALA A 1 96 ? 7.016 -13.953 13.766 1 94.88 96 ALA A CA 1
ATOM 787 C C . ALA A 1 96 ? 6.699 -12.688 12.977 1 94.88 96 ALA A C 1
ATOM 789 O O . ALA A 1 96 ? 7.547 -11.805 12.836 1 94.88 96 ALA A O 1
ATOM 790 N N . SER A 1 97 ? 5.516 -12.594 12.484 1 95.38 97 SER A N 1
ATOM 791 C CA . SER A 1 97 ? 5.105 -11.43 11.703 1 95.38 97 SER A CA 1
ATOM 792 C C . SER A 1 97 ? 5.055 -10.18 12.57 1 95.38 97 SER A C 1
ATOM 794 O O . SER A 1 97 ? 5.449 -9.094 12.125 1 95.38 97 SER A O 1
ATOM 796 N N . MET A 1 98 ? 4.57 -10.359 13.781 1 94.31 98 MET A N 1
ATOM 797 C CA . MET A 1 98 ? 4.492 -9.211 14.68 1 94.31 98 MET A CA 1
ATOM 798 C C . MET A 1 98 ? 5.887 -8.68 15.008 1 94.31 98 MET A C 1
ATOM 800 O O . MET A 1 98 ? 6.102 -7.465 15.023 1 94.31 98 MET A O 1
ATOM 804 N N . GLN A 1 99 ? 6.742 -9.57 15.32 1 95.31 99 GLN A N 1
ATOM 805 C CA . GLN A 1 99 ? 8.109 -9.156 15.625 1 95.31 99 GLN A CA 1
ATOM 806 C C . GLN A 1 99 ? 8.75 -8.445 14.438 1 95.31 99 GLN A C 1
ATOM 808 O O . GLN A 1 99 ? 9.344 -7.371 14.586 1 95.31 99 GLN A O 1
ATOM 813 N N . LEU A 1 100 ? 8.633 -9.023 13.273 1 95.38 100 LEU A N 1
ATOM 814 C CA . LEU A 1 100 ? 9.219 -8.438 12.07 1 95.38 100 LEU A CA 1
ATOM 815 C C . LEU A 1 100 ? 8.594 -7.078 11.773 1 95.38 100 LEU A C 1
ATOM 817 O O . LEU A 1 100 ? 9.297 -6.133 11.406 1 95.38 100 LEU A O 1
ATOM 821 N N . GLY A 1 101 ? 7.289 -7.055 11.875 1 95 101 GLY A N 1
ATOM 822 C CA . GLY A 1 101 ? 6.598 -5.793 11.648 1 95 101 GLY A CA 1
ATOM 823 C C . GLY A 1 101 ? 7.043 -4.691 12.586 1 95 101 GLY A C 1
ATOM 824 O O . GLY A 1 101 ? 7.258 -3.555 12.164 1 95 101 GLY A O 1
ATOM 825 N N . LEU A 1 102 ? 7.152 -5.043 13.82 1 94.12 102 LEU A N 1
ATOM 826 C CA . LEU A 1 102 ? 7.586 -4.066 14.82 1 94.12 102 LEU A CA 1
ATOM 827 C C . LEU A 1 102 ? 9.016 -3.617 14.555 1 94.12 102 LEU A C 1
ATOM 829 O O . LEU A 1 102 ? 9.328 -2.428 14.656 1 94.12 102 LEU A O 1
ATOM 833 N N . GLN A 1 103 ? 9.875 -4.535 14.289 1 96.56 103 GLN A N 1
ATOM 834 C CA . GLN A 1 103 ? 11.258 -4.203 13.961 1 96.56 103 GLN A CA 1
ATOM 835 C C . GLN A 1 103 ? 11.328 -3.283 12.75 1 96.56 103 GLN A C 1
ATOM 837 O O . GLN A 1 103 ? 12.078 -2.303 12.75 1 96.56 103 GLN A O 1
ATOM 842 N N . ALA A 1 104 ? 10.562 -3.627 11.734 1 96.31 104 ALA A N 1
ATOM 843 C CA . ALA A 1 104 ? 10.555 -2.834 10.508 1 96.31 104 ALA A CA 1
ATOM 844 C C . ALA A 1 104 ? 10.062 -1.416 10.773 1 96.31 104 ALA A C 1
ATOM 846 O O . ALA A 1 104 ? 10.594 -0.452 10.219 1 96.31 104 ALA A O 1
ATOM 847 N N . MET A 1 105 ? 9.086 -1.325 11.609 1 93.94 105 MET A N 1
ATOM 848 C CA . MET A 1 105 ? 8.539 -0.015 11.953 1 93.94 105 MET A CA 1
ATOM 849 C C . MET A 1 105 ? 9.555 0.811 12.727 1 93.94 105 MET A C 1
ATOM 851 O O . MET A 1 105 ? 9.742 1.997 12.453 1 93.94 105 MET A O 1
ATOM 855 N N . ILE A 1 106 ? 10.148 0.218 13.711 1 95.56 106 ILE A N 1
ATOM 856 C CA . ILE A 1 106 ? 11.156 0.907 14.516 1 95.56 106 ILE A CA 1
ATOM 857 C C . ILE A 1 106 ? 12.312 1.355 13.617 1 95.56 106 ILE A C 1
ATOM 859 O O . ILE A 1 106 ? 12.75 2.504 13.695 1 95.56 106 ILE A O 1
ATOM 863 N N . PHE A 1 107 ? 12.75 0.482 12.805 1 96.31 107 PHE A N 1
ATOM 864 C CA . PHE A 1 107 ? 13.812 0.79 11.852 1 96.31 107 PHE A CA 1
ATOM 865 C C . PHE A 1 107 ? 13.398 1.942 10.945 1 96.31 107 PHE A C 1
ATOM 867 O O . PHE A 1 107 ? 14.148 2.91 10.789 1 96.31 107 PHE A O 1
ATOM 874 N N . GLY A 1 108 ? 12.25 1.813 10.336 1 95.12 108 GLY A N 1
ATOM 875 C CA . GLY A 1 108 ? 11.766 2.807 9.391 1 95.12 108 GLY A CA 1
ATOM 876 C C . GLY A 1 108 ? 11.539 4.168 10.016 1 95.12 108 GLY A C 1
ATOM 877 O O . GLY A 1 108 ? 11.938 5.191 9.453 1 95.12 108 GLY A O 1
ATOM 878 N N . VAL A 1 109 ? 10.922 4.176 11.172 1 93.88 109 VAL A N 1
ATOM 879 C CA . VAL A 1 109 ? 10.617 5.43 11.852 1 93.88 109 VAL A CA 1
ATOM 880 C C . VAL A 1 109 ? 11.906 6.098 12.32 1 93.88 109 VAL A C 1
ATOM 882 O O . VAL A 1 109 ? 12.086 7.309 12.156 1 93.88 109 VAL A O 1
ATOM 885 N N . PHE A 1 110 ? 12.781 5.332 12.859 1 95.75 110 PHE A N 1
ATOM 886 C CA . PHE A 1 110 ? 14.039 5.871 13.383 1 95.75 110 PHE A CA 1
ATOM 887 C C . PHE A 1 110 ? 14.836 6.547 12.273 1 95.75 110 PHE A C 1
ATOM 889 O O . PHE A 1 110 ? 15.156 7.734 12.367 1 95.75 110 PHE A O 1
ATOM 896 N N . PHE A 1 111 ? 15.078 5.867 11.242 1 95.5 111 PHE A N 1
ATOM 897 C CA . PHE A 1 111 ? 15.891 6.414 10.156 1 95.5 111 PHE A CA 1
ATOM 898 C C . PHE A 1 111 ? 15.086 7.406 9.328 1 95.5 111 PHE A C 1
ATOM 900 O O . PHE A 1 111 ? 15.641 8.352 8.766 1 95.5 111 PHE A O 1
ATOM 907 N N . GLY A 1 112 ? 13.758 7.195 9.258 1 94.56 112 GLY A N 1
ATOM 908 C CA . GLY A 1 112 ? 12.906 8.133 8.555 1 94.56 112 GLY A CA 1
ATOM 909 C C . GLY A 1 112 ? 12.859 9.5 9.203 1 94.56 112 GLY A C 1
ATOM 910 O O . GLY A 1 112 ? 12.883 10.523 8.516 1 94.56 112 GLY A O 1
ATOM 911 N N . VAL A 1 113 ? 12.773 9.492 10.508 1 93.25 113 VAL A N 1
ATOM 912 C CA . VAL A 1 113 ? 12.758 10.75 11.25 1 93.25 113 VAL A CA 1
ATOM 913 C C . VAL A 1 113 ? 14.078 11.484 11.039 1 93.25 113 VAL A C 1
ATOM 915 O O . VAL A 1 113 ? 14.094 12.695 10.812 1 93.25 113 VAL A O 1
ATOM 918 N N . ILE A 1 114 ? 15.188 10.781 11.102 1 93.94 114 ILE A N 1
ATOM 919 C CA . ILE A 1 114 ? 16.516 11.367 10.922 1 93.94 114 ILE A CA 1
ATOM 920 C C . ILE A 1 114 ? 16.625 11.969 9.523 1 93.94 114 ILE A C 1
ATOM 922 O O . ILE A 1 114 ? 17.031 13.117 9.367 1 93.94 114 ILE A O 1
ATOM 926 N N . LEU A 1 115 ? 16.188 11.227 8.586 1 93.56 115 LEU A N 1
ATOM 927 C CA . LEU A 1 115 ? 16.281 11.664 7.199 1 93.56 115 LEU A CA 1
ATOM 928 C C . LEU A 1 115 ? 15.352 12.836 6.93 1 93.56 115 LEU A C 1
ATOM 930 O O . LEU A 1 115 ? 15.734 13.812 6.273 1 93.56 115 LEU A O 1
ATOM 934 N N . GLY A 1 116 ? 14.133 12.719 7.359 1 91.69 116 GLY A N 1
ATOM 935 C CA . GLY A 1 116 ? 13.156 13.789 7.172 1 91.69 116 GLY A CA 1
ATOM 936 C C . GLY A 1 116 ? 13.539 15.078 7.879 1 91.69 116 GLY A C 1
ATOM 937 O O . GLY A 1 116 ? 13.383 16.156 7.32 1 91.69 116 GLY A O 1
ATOM 938 N N . ALA A 1 117 ? 13.984 14.953 9.102 1 91.44 117 ALA A N 1
ATOM 939 C CA . ALA A 1 117 ? 14.414 16.125 9.875 1 91.44 117 ALA A CA 1
ATOM 940 C C . ALA A 1 117 ? 15.609 16.797 9.211 1 91.44 117 ALA A C 1
ATOM 942 O O . ALA A 1 117 ? 15.656 18.031 9.117 1 91.44 117 ALA A O 1
ATOM 943 N N . ALA A 1 118 ? 16.578 16 8.82 1 90.38 118 ALA A N 1
ATOM 944 C CA . ALA A 1 118 ? 17.75 16.547 8.141 1 90.38 118 ALA A CA 1
ATOM 945 C C . ALA A 1 118 ? 17.344 17.297 6.875 1 90.38 118 ALA A C 1
ATOM 947 O O . ALA A 1 118 ? 17.906 18.359 6.57 1 90.38 118 ALA A O 1
ATOM 948 N N . ALA A 1 119 ? 16.406 16.734 6.207 1 89.75 119 ALA A N 1
ATOM 949 C CA . ALA A 1 119 ? 15.93 17.359 4.977 1 89.75 119 ALA A CA 1
ATOM 950 C C . ALA A 1 119 ? 15.203 18.656 5.27 1 89.75 119 ALA A C 1
ATOM 952 O O . ALA A 1 119 ? 15.344 19.641 4.527 1 89.75 119 ALA A O 1
ATOM 953 N N . ALA A 1 120 ? 14.422 18.656 6.293 1 87 120 ALA A N 1
ATOM 954 C CA . ALA A 1 120 ? 13.648 19.844 6.656 1 87 120 ALA A CA 1
ATOM 955 C C . ALA A 1 120 ? 14.562 20.984 7.113 1 87 120 ALA A C 1
ATOM 957 O O . ALA A 1 120 ? 14.305 22.156 6.816 1 87 120 ALA A O 1
ATOM 958 N N . ILE A 1 121 ? 15.57 20.656 7.871 1 86.81 121 ILE A N 1
ATOM 959 C CA . ILE A 1 121 ? 16.5 21.656 8.414 1 86.81 121 ILE A CA 1
ATOM 960 C C . ILE A 1 121 ? 17.266 22.312 7.273 1 86.81 121 ILE A C 1
ATOM 962 O O . ILE A 1 121 ? 17.531 23.531 7.316 1 86.81 121 ILE A O 1
ATOM 966 N N . LYS A 1 122 ? 17.625 21.531 6.316 1 86.06 122 LYS A N 1
ATOM 967 C CA . LYS A 1 122 ? 18.344 22.062 5.168 1 86.06 122 LYS A CA 1
ATOM 968 C C . LYS A 1 122 ? 17.438 22.203 3.959 1 86.06 122 LYS A C 1
ATOM 970 O O . LYS A 1 122 ? 17.766 21.766 2.859 1 86.06 122 LYS A O 1
ATOM 975 N N . HIS A 1 123 ? 16.359 22.734 4.332 1 80.81 123 HIS A N 1
ATOM 976 C CA . HIS A 1 123 ? 15.305 22.859 3.332 1 80.81 123 HIS A CA 1
ATOM 977 C C . HIS A 1 123 ? 15.812 23.578 2.082 1 80.81 123 HIS A C 1
ATOM 979 O O . HIS A 1 123 ? 16.516 24.594 2.18 1 80.81 123 HIS A O 1
ATOM 985 N N . ASN A 1 124 ? 15.602 23 0.897 1 74.38 124 ASN A N 1
ATOM 986 C CA . ASN A 1 124 ? 15.93 23.562 -0.409 1 74.38 124 ASN A CA 1
ATOM 987 C C . ASN A 1 124 ? 17.422 23.438 -0.708 1 74.38 124 ASN A C 1
ATOM 989 O O . ASN A 1 124 ? 17.969 24.219 -1.481 1 74.38 124 ASN A O 1
ATOM 993 N N . THR A 1 125 ? 18.078 22.578 0.007 1 81.69 125 THR A N 1
ATOM 994 C CA . THR A 1 125 ? 19.469 22.266 -0.289 1 81.69 125 THR A CA 1
ATOM 995 C C . THR A 1 125 ? 19.578 20.859 -0.869 1 81.69 125 THR A C 1
ATOM 997 O O . THR A 1 125 ? 18.578 20.172 -1.057 1 81.69 125 THR A O 1
ATOM 1000 N N . TRP A 1 126 ? 20.766 20.562 -1.205 1 81.06 126 TRP A N 1
ATOM 1001 C CA . TRP A 1 126 ? 21.016 19.234 -1.773 1 81.06 126 TRP A CA 1
ATOM 1002 C C . TRP A 1 126 ? 20.703 18.141 -0.761 1 81.06 126 TRP A C 1
ATOM 1004 O O . TRP A 1 126 ? 20.297 17.031 -1.138 1 81.06 126 TRP A O 1
ATOM 1014 N N . ALA A 1 127 ? 20.828 18.484 0.464 1 81.56 127 ALA A N 1
ATOM 1015 C CA . ALA A 1 127 ? 20.5 17.5 1.496 1 81.56 127 ALA A CA 1
ATOM 1016 C C . ALA A 1 127 ? 19 17.219 1.52 1 81.56 127 ALA A C 1
ATOM 1018 O O . ALA A 1 127 ? 18.578 16.078 1.74 1 81.56 127 ALA A O 1
ATOM 1019 N N . ASP A 1 128 ? 18.219 18.141 1.313 1 85.06 128 ASP A N 1
ATOM 1020 C CA . ASP A 1 128 ? 16.766 18 1.194 1 85.06 128 ASP A CA 1
ATOM 1021 C C . ASP A 1 128 ? 16.391 17.156 -0.018 1 85.06 128 ASP A C 1
ATOM 1023 O O . ASP A 1 128 ? 15.633 16.203 0.104 1 85.06 128 ASP A O 1
ATOM 1027 N N . THR A 1 129 ? 17.078 17.516 -0.995 1 79.19 129 THR A N 1
ATOM 1028 C CA . THR A 1 129 ? 16.812 16.812 -2.238 1 79.19 129 THR A CA 1
ATOM 1029 C C . THR A 1 129 ? 17.266 15.352 -2.135 1 79.19 129 THR A C 1
ATOM 1031 O O . THR A 1 129 ? 16.562 14.445 -2.584 1 79.19 129 THR A O 1
ATOM 1034 N N . GLY A 1 130 ? 18.406 15.227 -1.59 1 85.44 130 GLY A N 1
ATOM 1035 C CA . GLY A 1 130 ? 18.938 13.883 -1.408 1 85.44 130 GLY A CA 1
ATOM 1036 C C . GLY A 1 130 ? 18.031 13 -0.56 1 85.44 130 GLY A C 1
ATOM 1037 O O . GLY A 1 130 ? 17.797 11.836 -0.894 1 85.44 130 GLY A O 1
ATOM 1038 N N . ALA A 1 131 ? 17.5 13.547 0.479 1 84.5 131 ALA A N 1
ATOM 1039 C CA . ALA A 1 131 ? 16.625 12.797 1.367 1 84.5 131 ALA A CA 1
ATOM 1040 C C . ALA A 1 131 ? 15.312 12.445 0.667 1 84.5 131 ALA A C 1
ATOM 1042 O O . ALA A 1 131 ? 14.789 11.336 0.824 1 84.5 131 ALA A O 1
ATOM 1043 N N . THR A 1 132 ? 14.891 13.336 -0.081 1 80.25 132 THR A N 1
ATOM 1044 C CA . THR A 1 132 ? 13.648 13.125 -0.821 1 80.25 132 THR A CA 1
ATOM 1045 C C . THR A 1 132 ? 13.836 12.055 -1.896 1 80.25 132 THR A C 1
ATOM 1047 O O . THR A 1 132 ? 12.969 11.211 -2.096 1 80.25 132 THR A O 1
ATOM 1050 N N . VAL A 1 133 ? 14.961 12.109 -2.492 1 83.56 133 VAL A N 1
ATOM 1051 C CA . VAL A 1 133 ? 15.281 11.141 -3.527 1 83.56 133 VAL A CA 1
ATOM 1052 C C . VAL A 1 133 ? 15.367 9.742 -2.914 1 83.56 133 VAL A C 1
ATOM 1054 O O . VAL A 1 133 ? 14.82 8.781 -3.463 1 83.56 133 VAL A O 1
ATOM 1057 N N . ILE A 1 134 ? 15.961 9.656 -1.836 1 85.5 134 ILE A N 1
ATOM 1058 C CA . ILE A 1 134 ? 16.109 8.375 -1.152 1 85.5 134 ILE A CA 1
ATOM 1059 C C . ILE A 1 134 ? 14.734 7.844 -0.754 1 85.5 134 ILE A C 1
ATOM 1061 O O . ILE A 1 134 ? 14.461 6.648 -0.891 1 85.5 134 ILE A O 1
ATOM 1065 N N . ALA A 1 135 ? 13.914 8.703 -0.326 1 82.94 135 ALA A N 1
ATOM 1066 C CA . ALA A 1 135 ? 12.57 8.305 0.083 1 82.94 135 ALA A CA 1
ATOM 1067 C C . ALA A 1 135 ? 11.758 7.816 -1.111 1 82.94 135 ALA A C 1
ATOM 1069 O O . ALA A 1 135 ? 11.039 6.816 -1.016 1 82.94 135 ALA A O 1
ATOM 1070 N N . ILE A 1 136 ? 11.953 8.422 -2.178 1 81.88 136 ILE A N 1
ATOM 1071 C CA . ILE A 1 136 ? 11.195 8.07 -3.375 1 81.88 136 ILE A CA 1
ATOM 1072 C C . ILE A 1 136 ? 11.695 6.734 -3.928 1 81.88 136 ILE A C 1
ATOM 1074 O O . ILE A 1 136 ? 10.906 5.891 -4.344 1 81.88 136 ILE A O 1
ATOM 1078 N N . ILE A 1 137 ? 12.93 6.574 -3.932 1 84.38 137 ILE A N 1
ATOM 1079 C CA . ILE A 1 137 ? 13.508 5.312 -4.379 1 84.38 137 ILE A CA 1
ATOM 1080 C C . ILE A 1 137 ? 13.016 4.172 -3.488 1 84.38 137 ILE A C 1
ATOM 1082 O O . ILE A 1 137 ? 12.633 3.109 -3.982 1 84.38 137 ILE A O 1
ATOM 1086 N N . GLY A 1 138 ? 13.047 4.461 -2.234 1 82.06 138 GLY A N 1
ATOM 1087 C CA . GLY A 1 138 ? 12.578 3.467 -1.284 1 82.06 138 GLY A CA 1
ATOM 1088 C C . GLY A 1 138 ? 11.125 3.078 -1.496 1 82.06 138 GLY A C 1
ATOM 1089 O O . GLY A 1 138 ? 10.75 1.923 -1.288 1 82.06 138 GLY A O 1
ATOM 1090 N N . LYS A 1 139 ? 10.352 3.906 -2.016 1 82.25 139 LYS A N 1
ATOM 1091 C CA . LYS A 1 139 ? 8.93 3.646 -2.217 1 82.25 139 LYS A CA 1
ATOM 1092 C C . LYS A 1 139 ? 8.672 3.031 -3.59 1 82.25 139 LYS A C 1
ATOM 1094 O O . LYS A 1 139 ? 7.719 2.268 -3.766 1 82.25 139 LYS A O 1
ATOM 1099 N N . SER A 1 140 ? 9.555 3.379 -4.453 1 82.56 140 SER A N 1
ATOM 1100 C CA . SER A 1 140 ? 9.297 3.004 -5.84 1 82.56 140 SER A CA 1
ATOM 1101 C C . SER A 1 140 ? 9.828 1.608 -6.145 1 82.56 140 SER A C 1
ATOM 1103 O O . SER A 1 140 ? 9.234 0.871 -6.934 1 82.56 140 SER A O 1
ATOM 1105 N N . VAL A 1 141 ? 10.906 1.315 -5.605 1 83.25 141 VAL A N 1
ATOM 1106 C CA . VAL A 1 141 ? 11.5 0.004 -5.844 1 83.25 141 VAL A CA 1
ATOM 1107 C C . VAL A 1 141 ? 10.727 -1.062 -5.078 1 83.25 141 VAL A C 1
ATOM 1109 O O . VAL A 1 141 ? 10.484 -0.923 -3.875 1 83.25 141 VAL A O 1
ATOM 1112 N N . PRO A 1 142 ? 10.312 -2.062 -5.785 1 80.75 142 PRO A N 1
ATOM 1113 C CA . PRO A 1 142 ? 9.602 -3.133 -5.086 1 80.75 142 PRO A CA 1
ATOM 1114 C C . PRO A 1 142 ? 10.422 -3.744 -3.953 1 80.75 142 PRO A C 1
ATOM 1116 O O . PRO A 1 142 ? 11.602 -4.055 -4.137 1 80.75 142 PRO A O 1
ATOM 1119 N N . ASN A 1 143 ? 9.812 -3.902 -2.865 1 83.88 143 ASN A N 1
ATOM 1120 C CA . ASN A 1 143 ? 10.531 -4.348 -1.674 1 83.88 143 ASN A CA 1
ATOM 1121 C C . ASN A 1 143 ? 11.039 -5.777 -1.828 1 83.88 143 ASN A C 1
ATOM 1123 O O . ASN A 1 143 ? 12.039 -6.152 -1.216 1 83.88 143 ASN A O 1
ATOM 1127 N N . PHE A 1 144 ? 10.367 -6.586 -2.65 1 85 144 PHE A N 1
ATOM 1128 C CA . PHE A 1 144 ? 10.82 -7.961 -2.803 1 85 144 PHE A CA 1
ATOM 1129 C C . PHE A 1 144 ? 12.148 -8.016 -3.547 1 85 144 PHE A C 1
ATOM 1131 O O . PHE A 1 144 ? 12.945 -8.93 -3.344 1 85 144 PHE A O 1
ATOM 1138 N N . VAL A 1 145 ? 12.375 -7.031 -4.438 1 86.5 145 VAL A N 1
ATOM 1139 C CA . VAL A 1 145 ? 13.641 -6.961 -5.152 1 86.5 145 VAL A CA 1
ATOM 1140 C C . VAL A 1 145 ? 14.781 -6.723 -4.16 1 86.5 145 VAL A C 1
ATOM 1142 O O . VAL A 1 145 ? 15.812 -7.398 -4.219 1 86.5 145 VAL A O 1
ATOM 1145 N N . LEU A 1 146 ? 14.484 -5.836 -3.332 1 89 146 LEU A N 1
ATOM 1146 C CA . LEU A 1 146 ? 15.484 -5.57 -2.303 1 89 146 LEU A CA 1
ATOM 1147 C C . LEU A 1 146 ? 15.703 -6.801 -1.431 1 89 146 LEU A C 1
ATOM 1149 O O . LEU A 1 146 ? 16.844 -7.121 -1.077 1 89 146 LEU A O 1
ATOM 1153 N N . ALA A 1 147 ? 14.672 -7.453 -1.083 1 92.56 147 ALA A N 1
ATOM 1154 C CA . ALA A 1 147 ? 14.766 -8.641 -0.239 1 92.56 147 ALA A CA 1
ATOM 1155 C C . ALA A 1 147 ? 15.625 -9.711 -0.896 1 92.56 147 ALA A C 1
ATOM 1157 O O . ALA A 1 147 ? 16.5 -10.297 -0.249 1 92.56 147 ALA A O 1
ATOM 1158 N N . ILE A 1 148 ? 15.43 -9.961 -2.137 1 90.5 148 ILE A N 1
ATOM 1159 C CA . ILE A 1 148 ? 16.156 -11.008 -2.855 1 90.5 148 ILE A CA 1
ATOM 1160 C C . ILE A 1 148 ? 17.625 -10.625 -2.975 1 90.5 148 ILE A C 1
ATOM 1162 O O . ILE A 1 148 ? 18.516 -11.469 -2.824 1 90.5 148 ILE A O 1
ATOM 1166 N N . LEU A 1 149 ? 17.875 -9.391 -3.168 1 92.06 149 LEU A N 1
ATOM 1167 C CA . LEU A 1 149 ? 19.25 -8.922 -3.311 1 92.06 149 LEU A CA 1
ATOM 1168 C C . LEU A 1 149 ? 19.984 -8.992 -1.979 1 92.06 149 LEU A C 1
ATOM 1170 O O . LEU A 1 149 ? 21.156 -9.375 -1.934 1 92.06 149 LEU A O 1
ATOM 1174 N N . LEU A 1 150 ? 19.297 -8.547 -0.958 1 94.06 150 LEU A N 1
ATOM 1175 C CA . LEU A 1 150 ? 19.891 -8.672 0.366 1 94.06 150 LEU A CA 1
ATOM 1176 C C . LEU A 1 150 ? 20.188 -10.133 0.687 1 94.06 150 LEU A C 1
ATOM 1178 O O . LEU A 1 150 ? 21.281 -10.445 1.188 1 94.06 150 LEU A O 1
ATOM 1182 N N . GLN A 1 151 ? 19.266 -11.008 0.383 1 93.12 151 GLN A N 1
ATOM 1183 C CA . GLN A 1 151 ? 19.438 -12.43 0.649 1 93.12 151 GLN A CA 1
ATOM 1184 C C . GLN A 1 151 ? 20.609 -13 -0.158 1 93.12 151 GLN A C 1
ATOM 1186 O O . GLN A 1 151 ? 21.438 -13.742 0.375 1 93.12 151 GLN A O 1
ATOM 1191 N N . TYR A 1 152 ? 20.719 -12.656 -1.335 1 92.69 152 TYR A N 1
ATOM 1192 C CA . TYR A 1 152 ? 21.719 -13.242 -2.229 1 92.69 152 TYR A CA 1
ATOM 1193 C C . TYR A 1 152 ? 23.109 -12.68 -1.95 1 92.69 152 TYR A C 1
ATOM 1195 O O . TYR A 1 152 ? 24.062 -13.43 -1.78 1 92.69 152 TYR A O 1
ATOM 1203 N N . TYR A 1 153 ? 23.25 -11.359 -1.848 1 93.62 153 TYR A N 1
ATOM 1204 C CA . TYR A 1 153 ? 24.578 -10.75 -1.777 1 93.62 153 TYR A CA 1
ATOM 1205 C C . TYR A 1 153 ? 25.062 -10.672 -0.335 1 93.62 153 TYR A C 1
ATOM 1207 O O . TYR A 1 153 ? 26.234 -10.969 -0.048 1 93.62 153 TYR A O 1
ATOM 1215 N N . ILE A 1 154 ? 24.203 -10.305 0.545 1 95.38 154 ILE A N 1
ATOM 1216 C CA . ILE A 1 154 ? 24.641 -10.078 1.918 1 95.38 154 ILE A CA 1
ATOM 1217 C C . ILE A 1 154 ? 24.656 -11.406 2.676 1 95.38 154 ILE A C 1
ATOM 1219 O O . ILE A 1 154 ? 25.578 -11.672 3.455 1 95.38 154 ILE A O 1
ATOM 1223 N N . ALA A 1 155 ? 23.641 -12.195 2.447 1 94.38 155 ALA A N 1
ATOM 1224 C CA . ALA A 1 155 ? 23.547 -13.445 3.193 1 94.38 155 ALA A CA 1
ATOM 1225 C C . ALA A 1 155 ? 24.344 -14.555 2.502 1 94.38 155 ALA A C 1
ATOM 1227 O O . ALA A 1 155 ? 25.234 -15.164 3.104 1 94.38 155 ALA A O 1
ATOM 1228 N N . LEU A 1 156 ? 24.078 -14.812 1.283 1 92.19 156 LEU A N 1
ATOM 1229 C CA . LEU A 1 156 ? 24.656 -15.953 0.586 1 92.19 156 LEU A CA 1
ATOM 1230 C C . LEU A 1 156 ? 26.109 -15.68 0.21 1 92.19 156 LEU A C 1
ATOM 1232 O O . LEU A 1 156 ? 27 -16.469 0.542 1 92.19 156 LEU A O 1
ATOM 1236 N N . LYS A 1 157 ? 26.391 -14.594 -0.426 1 93.88 157 LYS A N 1
ATOM 1237 C CA . LYS A 1 157 ? 27.734 -14.328 -0.956 1 93.88 157 LYS A CA 1
ATOM 1238 C C . LYS A 1 157 ? 28.672 -13.867 0.147 1 93.88 157 LYS A C 1
ATOM 1240 O O . LYS A 1 157 ? 29.766 -14.414 0.309 1 93.88 157 LYS A O 1
ATOM 1245 N N . LEU A 1 158 ? 28.25 -12.875 0.92 1 95.81 158 LEU A N 1
ATOM 1246 C CA . LEU A 1 158 ? 29.109 -12.305 1.944 1 95.81 158 LEU A CA 1
ATOM 1247 C C . LEU A 1 158 ? 29.047 -13.125 3.23 1 95.81 158 LEU A C 1
ATOM 1249 O O . LEU A 1 158 ? 29.953 -13.055 4.066 1 95.81 158 LEU A O 1
ATOM 1253 N N . GLY A 1 159 ? 27.938 -13.828 3.479 1 95.56 159 GLY A N 1
ATOM 1254 C CA . GLY A 1 159 ? 27.781 -14.695 4.637 1 95.56 159 GLY A CA 1
ATOM 1255 C C . GLY A 1 159 ? 27.594 -13.93 5.934 1 95.56 159 GLY A C 1
ATOM 1256 O O . GLY A 1 159 ? 27.922 -14.445 7.012 1 95.56 159 GLY A O 1
ATOM 1257 N N . TRP A 1 160 ? 27.078 -12.727 5.906 1 96.25 160 TRP A N 1
ATOM 1258 C CA . TRP A 1 160 ? 26.969 -11.891 7.098 1 96.25 160 TRP A CA 1
ATOM 1259 C C . TRP A 1 160 ? 25.781 -12.32 7.957 1 96.25 160 TRP A C 1
ATOM 1261 O O . TRP A 1 160 ? 25.797 -12.164 9.18 1 96.25 160 TRP A O 1
ATOM 1271 N N . PHE A 1 161 ? 24.75 -12.852 7.285 1 96.25 161 PHE A N 1
ATOM 1272 C CA . PHE A 1 161 ? 23.5 -13.219 7.957 1 96.25 161 PHE A CA 1
ATOM 1273 C C . PHE A 1 161 ? 22.953 -14.523 7.402 1 96.25 161 PHE A C 1
ATOM 1275 O O . PHE A 1 161 ? 23.391 -14.992 6.352 1 96.25 161 PHE A O 1
ATOM 1282 N N . PRO A 1 162 ? 22.062 -15.094 8.109 1 95.75 162 PRO A N 1
ATOM 1283 C CA . PRO A 1 162 ? 21.438 -16.297 7.555 1 95.75 162 PRO A CA 1
ATOM 1284 C C . PRO A 1 162 ? 20.625 -16.016 6.297 1 95.75 162 PRO A C 1
ATOM 1286 O O . PRO A 1 162 ? 19.953 -14.992 6.207 1 95.75 162 PRO A O 1
ATOM 1289 N N . ILE A 1 163 ? 20.703 -16.953 5.395 1 92.44 163 ILE A N 1
ATOM 1290 C CA . ILE A 1 163 ? 20.016 -16.812 4.117 1 92.44 163 ILE A CA 1
ATOM 1291 C C . ILE A 1 163 ? 18.5 -16.844 4.336 1 92.44 163 ILE A C 1
ATOM 1293 O O . ILE A 1 163 ? 17.75 -16.109 3.682 1 92.44 163 ILE A O 1
ATOM 1297 N N . ALA A 1 164 ? 18.031 -17.828 5.121 1 93 164 ALA A N 1
ATOM 1298 C CA . ALA A 1 164 ? 16.625 -18.031 5.438 1 93 164 ALA A CA 1
ATOM 1299 C C . ALA A 1 164 ? 16.453 -18.703 6.793 1 93 164 ALA A C 1
ATOM 1301 O O . ALA A 1 164 ? 17.422 -19.172 7.391 1 93 164 ALA A O 1
ATOM 1302 N N . GLY A 1 165 ? 15.219 -18.594 7.234 1 94.06 165 GLY A N 1
ATOM 1303 C CA . GLY A 1 165 ? 14.945 -19.281 8.484 1 94.06 165 GLY A CA 1
ATOM 1304 C C . GLY A 1 165 ? 14.406 -18.375 9.562 1 94.06 165 GLY A C 1
ATOM 1305 O O . GLY A 1 165 ? 14.234 -17.172 9.344 1 94.06 165 GLY A O 1
ATOM 1306 N N . TRP A 1 166 ? 14.195 -18.953 10.672 1 94.94 166 TRP A N 1
ATOM 1307 C CA . TRP A 1 166 ? 13.625 -18.297 11.852 1 94.94 166 TRP A CA 1
ATOM 1308 C C . TRP A 1 166 ? 14.203 -18.891 13.133 1 94.94 166 TRP A C 1
ATOM 1310 O O . TRP A 1 166 ? 14.539 -20.078 13.18 1 94.94 166 TRP A O 1
ATOM 1320 N N . GLY A 1 167 ? 14.344 -18.062 14.195 1 93.81 167 GLY A N 1
ATOM 1321 C CA . GLY A 1 167 ? 14.805 -18.609 15.469 1 93.81 167 GLY A CA 1
ATOM 1322 C C . GLY A 1 167 ? 15.797 -17.688 16.172 1 93.81 167 GLY A C 1
ATOM 1323 O O . GLY A 1 167 ? 15.797 -17.609 17.406 1 93.81 167 GLY A O 1
ATOM 1324 N N . GLN A 1 168 ? 16.656 -17.062 15.328 1 94.56 168 GLN A N 1
ATOM 1325 C CA . GLN A 1 168 ? 17.641 -16.156 15.891 1 94.56 168 GLN A CA 1
ATOM 1326 C C . GLN A 1 168 ? 17.406 -14.727 15.398 1 94.56 168 GLN A C 1
ATOM 1328 O O . GLN A 1 168 ? 16.812 -14.516 14.336 1 94.56 168 GLN A O 1
ATOM 1333 N N . PHE A 1 169 ? 17.969 -13.867 16.141 1 96.06 169 PHE A N 1
ATOM 1334 C CA . PHE A 1 169 ? 17.797 -12.461 15.781 1 96.06 169 PHE A CA 1
ATOM 1335 C C . PHE A 1 169 ? 18.469 -12.156 14.453 1 96.06 169 PHE A C 1
ATOM 1337 O O . PHE A 1 169 ? 17.984 -11.336 13.672 1 96.06 169 PHE A O 1
ATOM 1344 N N . SER A 1 170 ? 19.516 -12.852 14.18 1 96.56 170 SER A N 1
ATOM 1345 C CA . SER A 1 170 ? 20.25 -12.617 12.938 1 96.56 170 SER A CA 1
ATOM 1346 C C . SER A 1 170 ? 19.375 -12.938 11.727 1 96.56 170 SER A C 1
ATOM 1348 O O . SER A 1 170 ? 19.547 -12.344 10.656 1 96.56 170 SER A O 1
ATOM 1350 N N . ASN A 1 171 ? 18.391 -13.82 11.883 1 96.62 171 ASN A N 1
ATOM 1351 C CA . ASN A 1 171 ? 17.453 -14.18 10.82 1 96.62 171 ASN A CA 1
ATOM 1352 C C . ASN A 1 171 ? 16.5 -13.039 10.492 1 96.62 171 ASN A C 1
ATOM 1354 O O . ASN A 1 171 ? 15.875 -13.031 9.438 1 96.62 171 ASN A O 1
ATOM 1358 N N . THR A 1 172 ? 16.422 -12.055 11.414 1 96.81 172 THR A N 1
ATOM 1359 C CA . THR A 1 172 ? 15.375 -11.055 11.25 1 96.81 172 THR A CA 1
ATOM 1360 C C . THR A 1 172 ? 15.938 -9.773 10.648 1 96.81 172 THR A C 1
ATOM 1362 O O . THR A 1 172 ? 15.188 -8.906 10.195 1 96.81 172 THR A O 1
ATOM 1365 N N . ILE A 1 173 ? 17.203 -9.641 10.547 1 97.62 173 ILE A N 1
ATOM 1366 C CA . ILE A 1 173 ? 17.844 -8.375 10.203 1 97.62 173 ILE A CA 1
ATOM 1367 C C . ILE A 1 173 ? 17.531 -8.016 8.75 1 97.62 173 ILE A C 1
ATOM 1369 O O . ILE A 1 173 ? 17.047 -6.918 8.461 1 97.62 173 ILE A O 1
ATOM 1373 N N . LEU A 1 174 ? 17.781 -8.906 7.832 1 97.19 174 LEU A N 1
ATOM 1374 C CA . LEU A 1 174 ? 17.594 -8.609 6.414 1 97.19 174 LEU A CA 1
ATOM 1375 C C . LEU A 1 174 ? 16.125 -8.406 6.082 1 97.19 174 LEU A C 1
ATOM 1377 O O . LEU A 1 174 ? 15.766 -7.441 5.406 1 97.19 174 LEU A O 1
ATOM 1381 N N . PRO A 1 175 ? 15.219 -9.352 6.582 1 96.5 175 PRO A N 1
ATOM 1382 C CA . PRO A 1 175 ? 13.797 -9.078 6.355 1 96.5 175 PRO A CA 1
ATOM 1383 C C . PRO A 1 175 ? 13.336 -7.762 6.973 1 96.5 175 PRO A C 1
ATOM 1385 O O . PRO A 1 175 ? 12.469 -7.086 6.418 1 96.5 175 PRO A O 1
ATOM 1388 N N . THR A 1 176 ? 13.922 -7.379 8.07 1 96.81 176 THR A N 1
ATOM 1389 C CA . THR A 1 176 ? 13.602 -6.113 8.719 1 96.81 176 THR A CA 1
ATOM 1390 C C . THR A 1 176 ? 13.977 -4.934 7.824 1 96.81 176 THR A C 1
ATOM 1392 O O . THR A 1 176 ? 13.203 -3.986 7.68 1 96.81 176 THR A O 1
ATOM 1395 N N . ILE A 1 177 ? 15.109 -4.992 7.258 1 95.31 177 ILE A N 1
ATOM 1396 C CA . ILE A 1 177 ? 15.578 -3.92 6.387 1 95.31 177 ILE A CA 1
ATOM 1397 C C . ILE A 1 177 ? 14.68 -3.83 5.152 1 95.31 177 ILE A C 1
ATOM 1399 O O . ILE A 1 177 ? 14.266 -2.74 4.758 1 95.31 177 ILE A O 1
ATOM 1403 N N . ALA A 1 178 ? 14.359 -4.977 4.582 1 93.94 178 ALA A N 1
ATOM 1404 C CA . ALA A 1 178 ? 13.516 -5.016 3.391 1 93.94 178 ALA A CA 1
ATOM 1405 C C . ALA A 1 178 ? 12.125 -4.445 3.682 1 93.94 178 ALA A C 1
ATOM 1407 O O . ALA A 1 178 ? 11.586 -3.684 2.881 1 93.94 178 ALA A O 1
ATOM 1408 N N . LEU A 1 179 ? 11.586 -4.754 4.82 1 93.81 179 LEU A N 1
ATOM 1409 C CA . LEU A 1 179 ? 10.25 -4.305 5.195 1 93.81 179 LEU A CA 1
ATOM 1410 C C . LEU A 1 179 ? 10.273 -2.859 5.68 1 93.81 179 LEU A C 1
ATOM 1412 O O . LEU A 1 179 ? 9.273 -2.148 5.578 1 93.81 179 LEU A O 1
ATOM 1416 N N . GLY A 1 180 ? 11.367 -2.451 6.164 1 94.44 180 GLY A N 1
ATOM 1417 C CA . GLY A 1 180 ? 11.469 -1.165 6.836 1 94.44 180 GLY A CA 1
ATOM 1418 C C . GLY A 1 180 ? 11.641 -0.002 5.875 1 94.44 180 GLY A C 1
ATOM 1419 O O . GLY A 1 180 ? 11.438 1.154 6.25 1 94.44 180 GLY A O 1
ATOM 1420 N N . VAL A 1 181 ? 11.898 -0.249 4.641 1 92.19 181 VAL A N 1
ATOM 1421 C CA . VAL A 1 181 ? 12.141 0.814 3.672 1 92.19 181 VAL A CA 1
ATOM 1422 C C . VAL A 1 181 ? 10.852 1.593 3.422 1 92.19 181 VAL A C 1
ATOM 1424 O O . VAL A 1 181 ? 10.883 2.809 3.217 1 92.19 181 VAL A O 1
ATOM 1427 N N . GLY A 1 182 ? 9.727 0.906 3.43 1 88.56 182 GLY A N 1
ATOM 1428 C CA . GLY A 1 182 ? 8.438 1.568 3.275 1 88.56 182 GLY A CA 1
ATOM 1429 C C . GLY A 1 182 ? 8.164 2.604 4.352 1 88.56 182 GLY A C 1
ATOM 1430 O O . GLY A 1 182 ? 8.055 3.795 4.059 1 88.56 182 GLY A O 1
ATOM 1431 N N . PRO A 1 183 ? 8.125 2.121 5.598 1 91.19 183 PRO A N 1
ATOM 1432 C CA . PRO A 1 183 ? 7.93 3.066 6.699 1 91.19 183 PRO A CA 1
ATOM 1433 C C . PRO A 1 183 ? 9.008 4.148 6.75 1 91.19 183 PRO A C 1
ATOM 1435 O O . PRO A 1 183 ? 8.727 5.277 7.164 1 91.19 183 PRO A O 1
ATOM 1438 N N . LEU A 1 184 ? 10.188 3.842 6.34 1 93.31 184 LEU A N 1
ATOM 1439 C CA . LEU A 1 184 ? 11.25 4.84 6.301 1 93.31 184 LEU A CA 1
ATOM 1440 C C . LEU A 1 184 ? 10.898 5.973 5.34 1 93.31 184 LEU A C 1
ATOM 1442 O O . LEU A 1 184 ? 10.992 7.148 5.695 1 93.31 184 LEU A O 1
ATOM 1446 N N . ALA A 1 185 ? 10.516 5.582 4.203 1 88.69 185 ALA A N 1
ATOM 1447 C CA . ALA A 1 185 ? 10.188 6.562 3.172 1 88.69 185 ALA A CA 1
ATOM 1448 C C . ALA A 1 185 ? 8.977 7.398 3.582 1 88.69 185 ALA A C 1
ATOM 1450 O O . ALA A 1 185 ? 8.977 8.625 3.416 1 88.69 185 ALA A O 1
ATOM 1451 N N . GLU A 1 186 ? 7.977 6.781 4.094 1 85 186 GLU A N 1
ATOM 1452 C CA . GLU A 1 186 ? 6.762 7.465 4.516 1 85 186 GLU A CA 1
ATOM 1453 C C . GLU A 1 186 ? 7.039 8.43 5.66 1 85 186 GLU A C 1
ATOM 1455 O O . GLU A 1 186 ? 6.543 9.562 5.664 1 85 186 GLU A O 1
ATOM 1460 N N . THR A 1 187 ? 7.773 7.98 6.574 1 89.88 187 THR A N 1
ATOM 146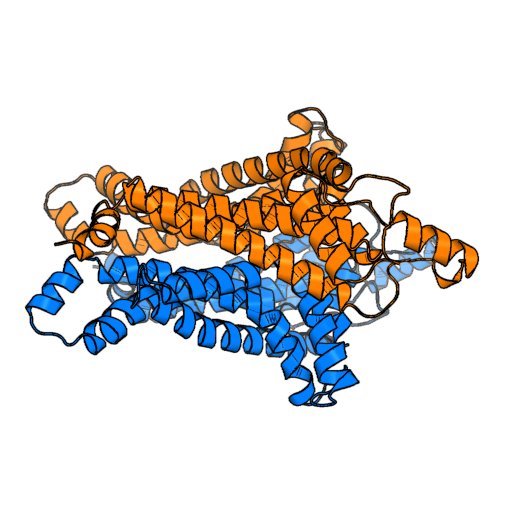1 C CA . THR A 1 187 ? 8.125 8.797 7.73 1 89.88 187 THR A CA 1
ATOM 1462 C C . THR A 1 187 ? 8.984 9.992 7.312 1 89.88 187 THR A C 1
ATOM 1464 O O . THR A 1 187 ? 8.75 11.117 7.75 1 89.88 187 THR A O 1
ATOM 1467 N N . ALA A 1 188 ? 9.93 9.688 6.523 1 90.5 188 ALA A N 1
ATOM 1468 C CA . ALA A 1 188 ? 10.836 10.75 6.082 1 90.5 188 ALA A CA 1
ATOM 1469 C C . ALA A 1 188 ? 10.078 11.859 5.359 1 90.5 188 ALA A C 1
ATOM 1471 O O . ALA A 1 188 ? 10.297 13.039 5.621 1 90.5 188 ALA A O 1
ATOM 1472 N N . ARG A 1 189 ? 9.234 11.453 4.551 1 82.06 189 ARG A N 1
ATOM 1473 C CA . ARG A 1 189 ? 8.461 12.422 3.785 1 82.06 189 ARG A CA 1
ATOM 1474 C C . ARG A 1 189 ? 7.535 13.219 4.691 1 82.06 189 ARG A C 1
ATOM 1476 O O . ARG A 1 189 ? 7.414 14.438 4.547 1 82.06 189 ARG A O 1
ATOM 1483 N N . PHE A 1 190 ? 6.875 12.602 5.539 1 83.81 190 PHE A N 1
ATOM 1484 C CA . PHE A 1 190 ? 5.93 13.266 6.43 1 83.81 190 PHE A CA 1
ATOM 1485 C C . PHE A 1 190 ? 6.652 14.234 7.359 1 83.81 190 PHE A C 1
ATOM 1487 O O . PHE A 1 190 ? 6.207 15.375 7.547 1 83.81 190 PHE A O 1
ATOM 1494 N N . ILE A 1 191 ? 7.734 13.766 7.922 1 87 191 ILE A N 1
ATOM 1495 C CA . ILE A 1 191 ? 8.5 14.586 8.859 1 87 191 ILE A CA 1
ATOM 1496 C C . ILE A 1 191 ? 9.055 15.805 8.133 1 87 191 ILE A C 1
ATOM 1498 O O . ILE A 1 191 ? 9 16.922 8.656 1 87 191 ILE A O 1
ATOM 1502 N N . ARG A 1 192 ? 9.555 15.523 7.008 1 87.38 192 ARG A N 1
ATOM 1503 C CA . ARG A 1 192 ? 10.094 16.641 6.25 1 87.38 192 ARG A CA 1
ATOM 1504 C C . ARG A 1 192 ? 9.016 17.688 5.988 1 87.38 192 ARG A C 1
ATOM 1506 O O . ARG A 1 192 ? 9.227 18.891 6.227 1 87.38 192 ARG A O 1
ATOM 1513 N N . THR A 1 193 ? 7.934 17.281 5.465 1 79.62 193 THR A N 1
ATOM 1514 C CA . THR A 1 193 ? 6.859 18.203 5.086 1 79.62 193 THR A CA 1
ATOM 1515 C C . THR A 1 193 ? 6.309 18.922 6.312 1 79.62 193 THR A C 1
ATOM 1517 O O . THR A 1 193 ? 6.105 20.141 6.285 1 79.62 193 THR A O 1
ATOM 1520 N N . SER A 1 194 ? 6.059 18.203 7.41 1 80.94 194 SER A N 1
ATOM 1521 C CA . SER A 1 194 ? 5.5 18.781 8.633 1 80.94 194 SER A CA 1
ATOM 1522 C C . SER A 1 194 ? 6.469 19.766 9.281 1 80.94 194 SER A C 1
ATOM 1524 O O . SER A 1 194 ? 6.059 20.812 9.781 1 80.94 194 SER A O 1
ATOM 1526 N N . MET A 1 195 ? 7.688 1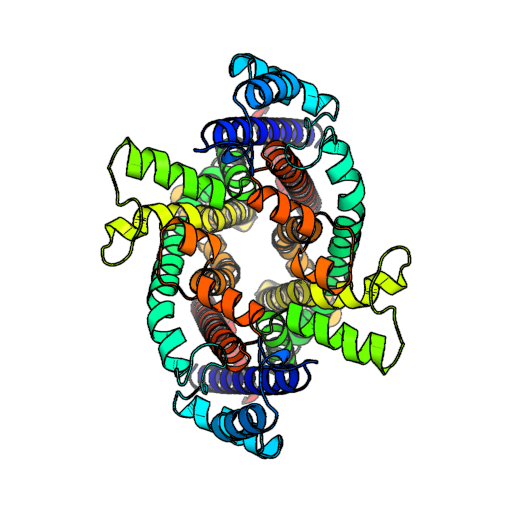9.406 9.281 1 84.25 195 MET A N 1
ATOM 1527 C CA . MET A 1 195 ? 8.688 20.25 9.914 1 84.25 195 MET A CA 1
ATOM 1528 C C . MET A 1 195 ? 8.906 21.547 9.125 1 84.25 195 MET A C 1
ATOM 1530 O O . MET A 1 195 ? 9.102 22.609 9.703 1 84.25 195 MET A O 1
ATOM 1534 N N . VAL A 1 196 ? 8.914 21.438 7.879 1 81.5 196 VAL A N 1
ATOM 1535 C CA . VAL A 1 196 ? 9.055 22.625 7.043 1 81.5 196 VAL A CA 1
ATOM 1536 C C . VAL A 1 196 ? 7.902 23.594 7.312 1 81.5 196 VAL A C 1
ATOM 1538 O O . VAL A 1 196 ? 8.102 24.812 7.383 1 81.5 196 VAL A O 1
ATOM 1541 N N . GLU A 1 197 ? 6.734 23.031 7.414 1 76.56 197 GLU A N 1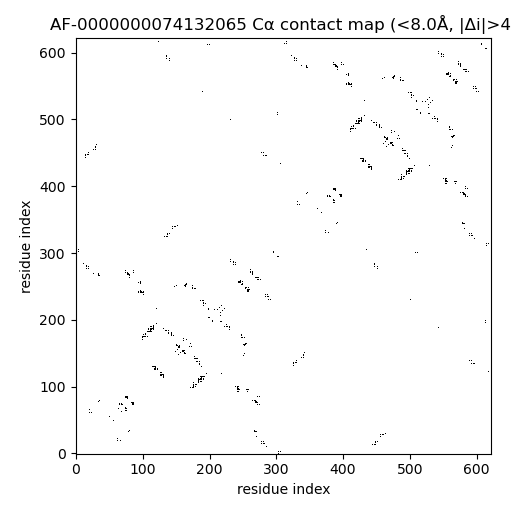
ATOM 1542 C CA . GLU A 1 197 ? 5.562 23.844 7.719 1 76.56 197 GLU A CA 1
ATOM 1543 C C . GLU A 1 197 ? 5.707 24.531 9.07 1 76.56 197 GLU A C 1
ATOM 1545 O O . GLU A 1 197 ? 5.414 25.719 9.203 1 76.56 197 GLU A O 1
ATOM 1550 N N . VAL A 1 198 ? 6.133 23.781 10.039 1 76.25 198 VAL A N 1
ATOM 1551 C CA . VAL A 1 198 ? 6.266 24.312 11.391 1 76.25 198 VAL A CA 1
ATOM 1552 C C . VAL A 1 198 ? 7.383 25.344 11.438 1 76.25 198 VAL A C 1
ATOM 1554 O O . VAL A 1 198 ? 7.246 26.391 12.086 1 76.25 198 VAL A O 1
ATOM 1557 N N . LEU A 1 199 ? 8.461 25.125 10.812 1 82.19 199 LEU A N 1
ATOM 1558 C CA . LEU A 1 199 ? 9.617 26 10.828 1 82.19 199 LEU A CA 1
ATOM 1559 C C . LEU A 1 199 ? 9.297 27.328 10.133 1 82.19 199 LEU A C 1
ATOM 1561 O O . LEU A 1 199 ? 9.914 28.359 10.43 1 82.19 199 LEU A O 1
ATOM 1565 N N . ASN A 1 200 ? 8.305 27.266 9.305 1 77.31 200 ASN A N 1
ATOM 1566 C CA . ASN A 1 200 ? 7.93 28.469 8.578 1 77.31 200 ASN A CA 1
ATOM 1567 C C . ASN A 1 200 ? 6.719 29.156 9.203 1 77.31 200 ASN A C 1
ATOM 1569 O O . ASN A 1 200 ? 6.207 30.141 8.664 1 77.31 200 ASN A O 1
ATOM 1573 N N . SER A 1 201 ? 6.332 28.609 10.273 1 75.81 201 SER A N 1
ATOM 1574 C CA . SER A 1 201 ? 5.164 29.172 10.945 1 75.81 201 SER A CA 1
ATOM 1575 C C . SER A 1 201 ? 5.531 30.438 11.727 1 75.81 201 SER A C 1
ATOM 1577 O O . SER A 1 201 ? 6.699 30.641 12.062 1 75.81 201 SER A O 1
ATOM 1579 N N . ASP A 1 202 ? 4.508 31.312 11.961 1 75.06 202 ASP A N 1
ATOM 1580 C CA . ASP A 1 202 ? 4.684 32.562 12.672 1 75.06 202 ASP A CA 1
ATOM 1581 C C . ASP A 1 202 ? 5.148 32.344 14.102 1 75.06 202 ASP A C 1
ATOM 1583 O O . ASP A 1 202 ? 5.906 33.125 14.656 1 75.06 202 ASP A O 1
ATOM 1587 N N . TYR A 1 203 ? 4.73 31.297 14.562 1 71.06 203 TYR A N 1
ATOM 1588 C CA . TYR A 1 203 ? 5.086 31 15.945 1 71.06 203 TYR A CA 1
ATOM 1589 C C . TYR A 1 203 ? 6.578 30.75 16.078 1 71.06 203 TYR A C 1
ATOM 1591 O O . TYR A 1 203 ? 7.191 31.125 17.094 1 71.06 203 TYR A O 1
ATOM 1599 N N . ILE A 1 204 ? 7.168 30.203 15.109 1 77.38 204 ILE A N 1
ATOM 1600 C CA . ILE A 1 204 ? 8.602 29.922 15.141 1 77.38 204 ILE A CA 1
ATOM 1601 C C . ILE A 1 204 ? 9.383 31.219 14.938 1 77.38 204 ILE A C 1
ATOM 1603 O O . ILE A 1 204 ? 10.438 31.422 15.539 1 77.38 204 ILE A O 1
ATOM 1607 N N . GLU A 1 205 ? 8.797 32 14.141 1 78.94 205 GLU A N 1
ATOM 1608 C CA . GLU A 1 205 ? 9.422 33.312 13.969 1 78.94 205 GLU A CA 1
ATOM 1609 C C . GLU A 1 205 ? 9.453 34.094 15.289 1 78.94 205 GLU A C 1
ATOM 1611 O O . GLU A 1 205 ? 10.438 34.75 15.602 1 78.94 205 GLU A O 1
ATOM 1616 N N . LEU A 1 206 ? 8.344 33.969 15.945 1 75.19 206 LEU A N 1
ATOM 1617 C CA . LEU A 1 206 ? 8.266 34.625 17.25 1 75.19 206 LEU A CA 1
ATOM 1618 C C . LEU A 1 206 ? 9.258 33.969 18.219 1 75.19 206 LEU A C 1
ATOM 1620 O O . LEU A 1 206 ? 9.875 34.688 19.016 1 75.19 206 LEU A O 1
ATOM 1624 N N . ALA A 1 207 ? 9.414 32.719 18.156 1 79.38 207 ALA A N 1
ATOM 1625 C CA . ALA A 1 207 ? 10.336 31.984 19.031 1 79.38 207 ALA A CA 1
ATOM 1626 C C . ALA A 1 207 ? 11.781 32.375 18.75 1 79.38 207 ALA A C 1
ATOM 1628 O O . ALA A 1 207 ? 12.586 32.531 19.688 1 79.38 207 ALA A O 1
ATOM 1629 N N . LYS A 1 208 ? 12.062 32.562 17.516 1 82.88 208 LYS A N 1
ATOM 1630 C CA . LYS A 1 208 ? 13.398 33 17.125 1 82.88 208 LYS A CA 1
ATOM 1631 C C . LYS A 1 208 ? 13.664 34.438 17.609 1 82.88 208 LYS A C 1
ATOM 1633 O O . LYS A 1 208 ? 14.766 34.75 18.062 1 82.88 208 LYS A O 1
ATOM 1638 N N . ALA A 1 209 ? 12.625 35.188 17.547 1 84.94 209 ALA A N 1
ATOM 1639 C CA . ALA A 1 209 ? 12.734 36.562 17.984 1 84.94 209 ALA A CA 1
ATOM 1640 C C . ALA A 1 209 ? 12.93 36.656 19.5 1 84.94 209 ALA A C 1
ATOM 1642 O O . ALA A 1 209 ? 13.57 37.562 20 1 84.94 209 ALA A O 1
ATOM 1643 N N . LYS A 1 210 ? 12.422 35.625 20.156 1 87.31 210 LYS A N 1
ATOM 1644 C CA . LYS A 1 210 ? 12.555 35.594 21.609 1 87.31 210 LYS A CA 1
ATOM 1645 C C . LYS A 1 210 ? 13.914 35.031 22.016 1 87.31 210 LYS A C 1
ATOM 1647 O O . LYS A 1 210 ? 14.219 34.938 23.203 1 87.31 210 LYS A O 1
ATOM 1652 N N . GLY A 1 211 ? 14.695 34.594 21.047 1 85.31 211 GLY A N 1
ATOM 1653 C CA . GLY A 1 211 ? 16.078 34.219 21.344 1 85.31 211 GLY A CA 1
ATOM 1654 C C . GLY A 1 211 ? 16.281 32.719 21.438 1 85.31 211 GLY A C 1
ATOM 1655 O O . GLY A 1 211 ? 17.312 32.281 21.938 1 85.31 211 GLY A O 1
ATOM 1656 N N . LEU A 1 212 ? 15.398 31.984 21.047 1 84.12 212 LEU A N 1
ATOM 1657 C CA . LEU A 1 212 ? 15.578 30.531 21.109 1 84.12 212 LEU A CA 1
ATOM 1658 C C . LEU A 1 212 ? 16.641 30.078 20.109 1 84.12 212 LEU A C 1
ATOM 1660 O O . LEU A 1 212 ? 16.734 30.609 19.016 1 84.12 212 LEU A O 1
ATOM 1664 N N . SER A 1 213 ? 17.469 29.094 20.594 1 85.75 213 SER A N 1
ATOM 1665 C CA . SER A 1 213 ? 18.516 28.547 19.734 1 85.75 213 SER A CA 1
ATOM 1666 C C . SER A 1 213 ? 17.922 27.719 18.594 1 85.75 213 SER A C 1
ATOM 1668 O O . SER A 1 213 ? 16.766 27.297 18.672 1 85.75 213 SER A O 1
ATOM 1670 N N . LYS A 1 214 ? 18.672 27.469 17.5 1 82.81 214 LYS A N 1
ATOM 1671 C CA . LYS A 1 214 ? 18.25 26.656 16.359 1 82.81 214 LYS A CA 1
ATOM 1672 C C . LYS A 1 214 ? 17.875 25.25 16.812 1 82.81 214 LYS A C 1
ATOM 1674 O O . LYS A 1 214 ? 16.922 24.656 16.297 1 82.81 214 LYS A O 1
ATOM 1679 N N . PHE A 1 215 ? 18.656 24.781 17.719 1 85.44 215 PHE A N 1
ATOM 1680 C CA . PHE A 1 215 ? 18.406 23.438 18.203 1 85.44 215 PHE A CA 1
ATOM 1681 C C . PHE A 1 215 ? 17.062 23.359 18.938 1 85.44 215 PHE A C 1
ATOM 1683 O O . PHE A 1 215 ? 16.312 22.406 18.75 1 85.44 215 PHE A O 1
ATOM 1690 N N . GLU A 1 216 ? 16.766 24.344 19.719 1 85.06 216 GLU A N 1
ATOM 1691 C CA . GLU A 1 216 ? 15.516 24.375 20.453 1 85.06 216 GLU A CA 1
ATOM 1692 C C . GLU A 1 216 ? 14.32 24.484 19.516 1 85.06 216 GLU A C 1
ATOM 1694 O O . GLU A 1 216 ? 13.297 23.828 19.719 1 85.06 216 GLU A O 1
ATOM 1699 N N . VAL A 1 217 ? 14.539 25.266 18.531 1 84.81 217 VAL A N 1
ATOM 1700 C CA . VAL A 1 217 ? 13.477 25.484 17.562 1 84.81 217 VAL A CA 1
ATOM 1701 C C . VAL A 1 217 ? 13.219 24.203 16.781 1 84.81 217 VAL A C 1
ATOM 1703 O O . VAL A 1 217 ? 12.07 23.781 16.609 1 84.81 217 VAL A O 1
ATOM 1706 N N . VAL A 1 218 ? 14.25 23.609 16.406 1 84.44 218 VAL A N 1
ATOM 1707 C CA . VAL A 1 218 ? 14.148 22.438 15.547 1 84.44 218 VAL A CA 1
ATOM 1708 C C . VAL A 1 218 ? 13.648 21.234 16.359 1 84.44 218 VAL A C 1
ATOM 1710 O O . VAL A 1 218 ? 12.688 20.562 15.961 1 84.44 218 VAL A O 1
ATOM 1713 N N . TYR A 1 219 ? 14.266 20.938 17.422 1 82.44 219 TYR A N 1
ATOM 1714 C CA . TYR A 1 219 ? 13.992 19.703 18.156 1 82.44 219 TYR A CA 1
ATOM 1715 C C . TYR A 1 219 ? 12.75 19.859 19.031 1 82.44 219 TYR A C 1
ATOM 1717 O O . TYR A 1 219 ? 11.852 19.016 18.984 1 82.44 219 TYR A O 1
ATOM 1725 N N . HIS A 1 220 ? 12.688 20.969 19.719 1 78.31 220 HIS A N 1
ATOM 1726 C CA . HIS A 1 220 ? 11.609 21.094 20.703 1 78.31 220 HIS A CA 1
ATOM 1727 C C . HIS A 1 220 ? 10.32 21.578 20.047 1 78.31 220 HIS A C 1
ATOM 1729 O O . HIS A 1 220 ? 9.227 21.219 20.484 1 78.31 220 HIS A O 1
ATOM 1735 N N . HIS A 1 221 ? 10.461 22.297 19.031 1 78 221 HIS A N 1
ATOM 1736 C CA . HIS A 1 221 ? 9.242 22.859 18.469 1 78 221 HIS A CA 1
ATOM 1737 C C . HIS A 1 221 ? 8.867 22.188 17.156 1 78 221 HIS A C 1
ATOM 1739 O O . HIS A 1 221 ? 7.77 21.641 17.016 1 78 221 HIS A O 1
ATOM 1745 N N . ALA A 1 222 ? 9.797 22.047 16.312 1 82.88 222 ALA A N 1
ATOM 1746 C CA . ALA A 1 222 ? 9.445 21.578 14.977 1 82.88 222 ALA A CA 1
ATOM 1747 C C . ALA A 1 222 ? 9.289 20.047 14.961 1 82.88 222 ALA A C 1
ATOM 1749 O O . ALA A 1 222 ? 8.273 19.531 14.508 1 82.88 222 ALA A O 1
ATOM 1750 N N . LEU A 1 223 ? 10.242 19.375 15.508 1 85.69 223 LEU A N 1
ATOM 1751 C CA . LEU A 1 223 ? 10.227 17.922 15.469 1 85.69 223 LEU A CA 1
ATOM 1752 C C . LEU A 1 223 ? 9.125 17.359 16.359 1 85.69 223 LEU A C 1
ATOM 1754 O O . LEU A 1 223 ? 8.383 16.469 15.938 1 85.69 223 LEU A O 1
ATOM 1758 N N . ARG A 1 224 ? 9.023 17.812 17.5 1 78.25 224 ARG A N 1
ATOM 1759 C CA . ARG A 1 224 ? 8.023 17.344 18.438 1 78.25 224 ARG A CA 1
ATOM 1760 C C . ARG A 1 224 ? 6.613 17.531 17.891 1 78.25 224 ARG A C 1
ATOM 1762 O O . ARG A 1 224 ? 5.773 16.625 18 1 78.25 224 ARG A O 1
ATOM 1769 N N . ASN A 1 225 ? 6.402 18.672 17.312 1 73.44 225 ASN A N 1
ATOM 1770 C CA . ASN A 1 225 ? 5.082 18.969 16.781 1 73.44 225 ASN A CA 1
ATOM 1771 C C . ASN A 1 225 ? 4.781 18.141 15.531 1 73.44 225 ASN A C 1
ATOM 1773 O O . ASN A 1 225 ? 3.617 17.906 15.195 1 73.44 225 ASN A O 1
ATOM 1777 N N . SER A 1 226 ? 5.836 17.75 14.906 1 79.06 226 SER A N 1
ATOM 1778 C CA . SER A 1 226 ? 5.652 16.969 13.695 1 79.06 226 SER A CA 1
ATOM 1779 C C . SER A 1 226 ? 5.465 15.484 14.023 1 79.06 226 SER A C 1
ATOM 1781 O O . SER A 1 226 ? 4.898 14.734 13.227 1 79.06 226 SER A O 1
ATOM 1783 N N . LEU A 1 227 ? 5.879 15.047 15.203 1 78.62 227 LEU A N 1
ATOM 1784 C CA . LEU A 1 227 ? 5.812 13.641 15.602 1 78.62 227 LEU A CA 1
ATOM 1785 C C . LEU A 1 227 ? 4.395 13.266 16.016 1 78.62 227 LEU A C 1
ATOM 1787 O O . LEU A 1 227 ? 3.984 12.109 15.852 1 78.62 227 LEU A O 1
ATOM 1791 N N . ILE A 1 228 ? 3.578 14.211 16.391 1 71.75 228 ILE A N 1
ATOM 1792 C CA . ILE A 1 228 ? 2.246 13.938 16.906 1 71.75 228 ILE A CA 1
ATOM 1793 C C . ILE A 1 228 ? 1.337 13.453 15.781 1 71.75 228 ILE A C 1
ATOM 1795 O O . ILE A 1 228 ? 0.757 12.367 15.875 1 71.75 228 ILE A O 1
ATOM 1799 N N . PRO A 1 229 ? 1.277 14.156 14.695 1 72.31 229 PRO A N 1
ATOM 1800 C CA . PRO A 1 229 ? 0.441 13.648 13.602 1 72.31 229 PRO A CA 1
ATOM 1801 C C . PRO A 1 229 ? 1.008 12.391 12.961 1 72.31 229 PRO A C 1
ATOM 1803 O O . PRO A 1 229 ? 0.262 11.602 12.375 1 72.31 229 PRO A O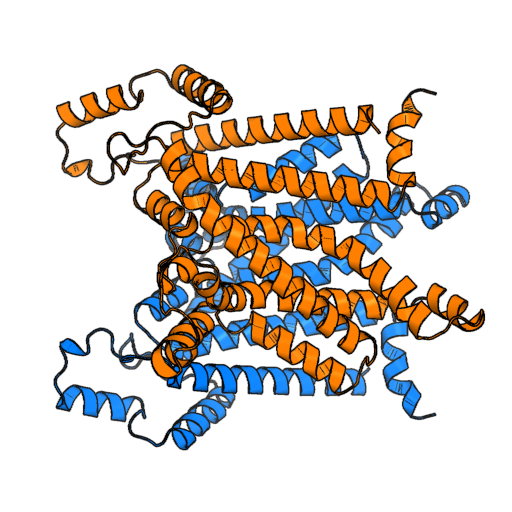 1
ATOM 1806 N N . LEU A 1 230 ? 2.326 12.203 13.148 1 79.62 230 LEU A N 1
ATOM 1807 C CA . LEU A 1 230 ? 2.975 11.023 12.586 1 79.62 230 LEU A CA 1
ATOM 1808 C C . LEU A 1 230 ? 2.424 9.75 13.219 1 79.62 230 LEU A C 1
ATOM 1810 O O . LEU A 1 230 ? 2.311 8.719 12.555 1 79.62 230 LEU A O 1
ATOM 1814 N N . VAL A 1 231 ? 2.043 9.82 14.461 1 75.12 231 VAL A N 1
ATOM 1815 C CA . VAL A 1 231 ? 1.534 8.664 15.195 1 75.12 231 VAL A CA 1
ATOM 1816 C C . VAL A 1 231 ? 0.211 8.211 14.578 1 75.12 231 VAL A C 1
ATOM 1818 O O . VAL A 1 231 ? -0.06 7.012 14.492 1 75.12 231 VAL A O 1
ATOM 1821 N N . THR A 1 232 ? -0.595 9.125 14.125 1 71.56 232 THR A N 1
ATOM 1822 C CA . THR A 1 232 ? -1.881 8.797 13.516 1 71.56 232 THR A CA 1
ATOM 1823 C C . THR A 1 232 ? -1.682 8.078 12.188 1 71.56 232 THR A C 1
ATOM 1825 O O . THR A 1 232 ? -2.467 7.195 11.828 1 71.56 232 THR A O 1
ATOM 1828 N N . LEU A 1 233 ? -0.628 8.453 11.602 1 74.25 233 LEU A N 1
ATOM 1829 C CA . LEU A 1 233 ? -0.331 7.859 10.305 1 74.25 233 LEU A CA 1
ATOM 1830 C C . LEU A 1 233 ? 0.268 6.469 10.461 1 74.25 233 LEU A C 1
ATOM 1832 O O . LEU A 1 233 ? -0.064 5.555 9.703 1 74.25 233 LEU A O 1
ATOM 1836 N N . LEU A 1 234 ? 1.041 6.312 11.469 1 82.44 234 LEU A N 1
ATOM 1837 C CA . LEU A 1 234 ? 1.848 5.098 11.539 1 82.44 234 LEU A CA 1
ATOM 1838 C C . LEU A 1 234 ? 1.104 3.99 12.273 1 82.44 234 LEU A C 1
ATOM 1840 O O . LEU A 1 234 ? 1.459 2.814 12.164 1 82.44 234 LEU A O 1
ATOM 1844 N N . GLY A 1 235 ? 0.054 4.363 13.008 1 79.81 235 GLY A N 1
ATOM 1845 C CA . GLY A 1 235 ? -0.688 3.35 13.742 1 79.81 235 GLY A CA 1
ATOM 1846 C C . GLY A 1 235 ? -1.214 2.24 12.852 1 79.81 235 GLY A C 1
ATOM 1847 O O . GLY A 1 235 ? -0.802 1.085 12.984 1 79.81 235 GLY A O 1
ATOM 1848 N N . PRO A 1 236 ? -2.01 2.613 11.898 1 77.06 236 PRO A N 1
ATOM 1849 C CA . PRO A 1 236 ? -2.537 1.583 11 1 77.06 236 PRO A CA 1
ATOM 1850 C C . PRO A 1 236 ? -1.448 0.911 10.172 1 77.06 236 PRO A C 1
ATOM 1852 O O . PRO A 1 236 ? -1.557 -0.275 9.844 1 77.06 236 PRO A O 1
ATOM 1855 N N . TYR A 1 237 ? -0.467 1.672 9.844 1 83.81 237 TYR A N 1
ATOM 1856 C CA . TYR A 1 237 ? 0.649 1.117 9.086 1 83.81 237 TYR A CA 1
ATOM 1857 C C . TYR A 1 237 ? 1.36 0.029 9.883 1 83.81 237 TYR A C 1
ATOM 1859 O O . TYR A 1 237 ? 1.794 -0.978 9.32 1 83.81 237 TYR A O 1
ATOM 1867 N N . THR A 1 238 ? 1.455 0.204 11.148 1 88.12 238 THR A N 1
ATOM 1868 C CA . THR A 1 238 ? 2.078 -0.771 12.031 1 88.12 238 THR A CA 1
ATOM 1869 C C . THR A 1 238 ? 1.282 -2.074 12.047 1 88.12 238 THR A C 1
ATOM 1871 O O . THR A 1 238 ? 1.856 -3.16 11.953 1 88.12 238 THR A O 1
ATOM 1874 N N . VAL A 1 239 ? -0.002 -1.903 12.125 1 86.75 239 VAL A N 1
ATOM 1875 C CA . VAL A 1 239 ? -0.855 -3.086 12.172 1 86.75 239 VAL A CA 1
ATOM 1876 C C . VAL A 1 239 ? -0.743 -3.857 10.852 1 86.75 239 VAL A C 1
ATOM 1878 O O . VAL A 1 239 ? -0.671 -5.09 10.852 1 86.75 239 VAL A O 1
ATOM 1881 N N . ALA A 1 240 ? -0.635 -3.156 9.797 1 84.5 240 ALA A N 1
ATOM 1882 C CA . ALA A 1 240 ? -0.525 -3.785 8.484 1 84.5 240 ALA A CA 1
ATOM 1883 C C . ALA A 1 240 ? 0.785 -4.555 8.352 1 84.5 240 ALA A C 1
ATOM 1885 O O . ALA A 1 240 ? 0.814 -5.648 7.785 1 84.5 240 ALA A O 1
ATOM 1886 N N . LEU A 1 241 ? 1.815 -4.055 8.859 1 87.31 241 LEU A N 1
ATOM 1887 C CA . LEU A 1 241 ? 3.109 -4.723 8.797 1 87.31 241 LEU A CA 1
ATOM 1888 C C . LEU A 1 241 ? 3.137 -5.941 9.711 1 87.31 241 LEU A C 1
ATOM 1890 O O . LEU A 1 241 ? 3.744 -6.961 9.375 1 87.31 241 LEU A O 1
ATOM 1894 N N . MET A 1 242 ? 2.445 -5.816 10.758 1 86.69 242 MET A N 1
ATOM 1895 C CA . MET A 1 242 ? 2.457 -6.875 11.766 1 86.69 242 MET A CA 1
ATOM 1896 C C . MET A 1 242 ? 1.588 -8.047 11.328 1 86.69 242 MET A C 1
ATOM 1898 O O . MET A 1 242 ? 1.725 -9.156 11.852 1 86.69 242 MET A O 1
ATOM 1902 N N . THR A 1 243 ? 0.713 -7.738 10.391 1 83.38 243 THR A N 1
ATOM 1903 C CA . THR A 1 243 ? -0.104 -8.828 9.875 1 83.38 243 THR A CA 1
ATOM 1904 C C . THR A 1 243 ? 0.613 -9.547 8.727 1 83.38 243 THR A C 1
ATOM 1906 O O . THR A 1 243 ? 0.063 -10.469 8.125 1 83.38 243 THR A O 1
ATOM 1909 N N . GLY A 1 244 ? 1.792 -9.148 8.5 1 79.56 244 GLY A N 1
ATOM 1910 C CA . GLY A 1 244 ? 2.738 -9.945 7.73 1 79.56 244 GLY A CA 1
ATOM 1911 C C . GLY A 1 244 ? 2.762 -9.586 6.258 1 79.56 244 GLY A C 1
ATOM 1912 O O . GLY A 1 244 ? 1.86 -8.906 5.766 1 79.56 244 GLY A O 1
ATOM 1913 N N . SER A 1 245 ? 3.801 -10 5.672 1 84.5 245 SER A N 1
ATOM 1914 C CA . SER A 1 245 ? 4.027 -9.898 4.234 1 84.5 245 SER A CA 1
ATOM 1915 C C . SER A 1 245 ? 4.332 -11.266 3.623 1 84.5 245 SER A C 1
ATOM 1917 O O . SER A 1 245 ? 5.402 -11.828 3.863 1 84.5 245 SER A O 1
ATOM 1919 N N . MET A 1 246 ? 3.438 -11.734 2.889 1 83.75 246 MET A N 1
ATOM 1920 C CA . MET A 1 246 ? 3.592 -13.055 2.281 1 83.75 246 MET A CA 1
ATOM 1921 C C . MET A 1 246 ? 4.895 -13.141 1.495 1 83.75 246 MET A C 1
ATOM 1923 O O . MET A 1 246 ? 5.641 -14.117 1.625 1 83.75 246 MET A O 1
ATOM 1927 N N . VAL A 1 247 ? 5.23 -12.07 0.796 1 84.88 247 VAL A N 1
ATOM 1928 C CA . VAL A 1 247 ? 6.359 -12.094 -0.125 1 84.88 247 VAL A CA 1
ATOM 1929 C C . VAL A 1 247 ? 7.668 -12.125 0.663 1 84.88 247 VAL A C 1
ATOM 1931 O O . VAL A 1 247 ? 8.523 -12.977 0.425 1 84.88 247 VAL A O 1
ATOM 1934 N N . ILE A 1 248 ? 7.746 -11.336 1.627 1 91.81 248 ILE A N 1
ATOM 1935 C CA . ILE A 1 248 ? 8.969 -11.25 2.416 1 91.81 248 ILE A CA 1
ATOM 1936 C C . ILE A 1 248 ? 9.125 -12.508 3.264 1 91.81 248 ILE A C 1
ATOM 1938 O O . ILE A 1 248 ? 10.227 -13.047 3.396 1 91.81 248 ILE A O 1
ATOM 1942 N N . GLU A 1 249 ? 8.055 -12.992 3.824 1 92.62 249 GLU A N 1
ATOM 1943 C CA . GLU A 1 249 ? 8.086 -14.203 4.641 1 92.62 249 GLU A CA 1
ATOM 1944 C C . GLU A 1 249 ? 8.508 -15.414 3.816 1 92.62 249 GLU A C 1
ATOM 1946 O O . GLU A 1 249 ? 9.234 -16.281 4.301 1 92.62 249 GLU A O 1
ATOM 1951 N N . ASN A 1 250 ? 8.109 -15.43 2.574 1 89.62 250 ASN A N 1
ATOM 1952 C CA . ASN A 1 250 ? 8.477 -16.531 1.698 1 89.62 250 ASN A CA 1
ATOM 1953 C C . ASN A 1 250 ? 9.945 -16.453 1.279 1 89.62 250 ASN A C 1
ATOM 1955 O O . ASN A 1 250 ? 10.648 -17.469 1.261 1 89.62 250 ASN A O 1
ATOM 1959 N N . ILE A 1 251 ? 10.367 -15.305 0.991 1 91.12 251 ILE A N 1
ATOM 1960 C CA . ILE A 1 251 ? 11.734 -15.109 0.533 1 91.12 251 ILE A CA 1
ATOM 1961 C C . ILE A 1 251 ? 12.711 -15.547 1.628 1 91.12 251 ILE A C 1
ATOM 1963 O O . ILE A 1 251 ? 13.695 -16.234 1.354 1 91.12 251 ILE A O 1
ATOM 1967 N N . PHE A 1 252 ? 12.391 -15.227 2.848 1 95.75 252 PHE A N 1
ATOM 1968 C CA . PHE A 1 252 ? 13.312 -15.484 3.945 1 95.75 252 PHE A CA 1
ATOM 1969 C C . PHE A 1 252 ? 12.875 -16.703 4.75 1 95.75 252 PHE A C 1
ATOM 1971 O O . PHE A 1 252 ? 13.422 -16.984 5.812 1 95.75 252 PHE A O 1
ATOM 1978 N N . ASN A 1 253 ? 11.805 -17.438 4.238 1 94.81 253 ASN A N 1
ATOM 1979 C CA . ASN A 1 253 ? 11.289 -18.641 4.875 1 94.81 253 ASN A CA 1
ATOM 1980 C C . ASN A 1 253 ? 10.938 -18.391 6.336 1 94.81 253 ASN A C 1
ATOM 1982 O O . ASN A 1 253 ? 11.391 -19.125 7.223 1 94.81 253 ASN A O 1
ATOM 1986 N N . ILE A 1 254 ? 10.195 -17.375 6.527 1 94.94 254 ILE A N 1
ATOM 1987 C CA . ILE A 1 254 ? 9.695 -17.016 7.848 1 94.94 254 ILE A CA 1
ATOM 1988 C C . ILE A 1 254 ? 8.305 -17.609 8.062 1 94.94 254 ILE A C 1
ATOM 1990 O O . ILE A 1 254 ? 7.445 -17.516 7.184 1 94.94 254 ILE A O 1
ATOM 1994 N N . PRO A 1 255 ? 8.141 -18.281 9.141 1 93.88 255 PRO A N 1
ATOM 1995 C CA . PRO A 1 255 ? 6.812 -18.844 9.422 1 93.88 255 PRO A CA 1
ATOM 1996 C C . PRO A 1 255 ? 5.824 -17.797 9.922 1 93.88 255 PRO A C 1
ATOM 1998 O O . PRO A 1 255 ? 5.363 -17.859 11.062 1 93.88 255 PRO A O 1
ATOM 2001 N N . GLY A 1 256 ? 5.445 -16.953 9.031 1 93.94 256 GLY A N 1
ATOM 2002 C CA . GLY A 1 256 ? 4.59 -15.844 9.398 1 93.94 256 GLY A CA 1
ATOM 2003 C C . GLY A 1 256 ? 3.148 -16.016 8.969 1 93.94 256 GLY A C 1
ATOM 2004 O O . GLY A 1 256 ? 2.803 -17.031 8.352 1 93.94 256 GLY A O 1
ATOM 2005 N N . ILE A 1 257 ? 2.348 -15.125 9.336 1 93.62 257 ILE A N 1
ATOM 2006 C CA . ILE A 1 257 ? 0.902 -15.195 9.156 1 93.62 257 ILE A CA 1
ATOM 2007 C C . ILE A 1 257 ? 0.534 -14.703 7.758 1 93.62 257 ILE A C 1
ATOM 2009 O O . ILE A 1 257 ? -0.534 -15.031 7.234 1 93.62 257 ILE A O 1
ATOM 2013 N N . GLY A 1 258 ? 1.362 -13.906 7.152 1 90.31 258 GLY A N 1
ATOM 2014 C CA . GLY A 1 258 ? 1.081 -13.398 5.82 1 90.31 258 GLY A CA 1
ATOM 2015 C C . GLY A 1 258 ? 0.925 -14.5 4.785 1 90.31 258 GLY A C 1
ATOM 2016 O O . GLY A 1 258 ? -0.024 -14.484 3.998 1 90.31 258 GLY A O 1
ATOM 2017 N N . GLU A 1 259 ? 1.823 -15.391 4.824 1 86.5 259 GLU A N 1
ATOM 2018 C CA . GLU A 1 259 ? 1.754 -16.531 3.906 1 86.5 259 GLU A CA 1
ATOM 2019 C C . GLU A 1 259 ? 0.505 -17.359 4.16 1 86.5 259 GLU A C 1
ATOM 2021 O O . GLU A 1 259 ? -0.18 -17.766 3.217 1 86.5 259 GLU A O 1
ATOM 2026 N N . GLN A 1 260 ? 0.24 -17.562 5.379 1 88.06 260 GLN A N 1
ATOM 2027 C CA . GLN A 1 260 ? -0.922 -18.359 5.746 1 88.06 260 GLN A CA 1
ATOM 2028 C C . GLN A 1 260 ? -2.217 -17.688 5.312 1 88.06 260 GLN A C 1
ATOM 2030 O O . GLN A 1 260 ? -3.162 -18.344 4.887 1 88.06 260 GLN A O 1
ATOM 2035 N N . PHE A 1 261 ? -2.297 -16.422 5.434 1 89 261 PHE A N 1
ATOM 2036 C CA . PHE A 1 261 ? -3.492 -15.68 5.051 1 89 261 PHE A CA 1
ATOM 2037 C C . PHE A 1 261 ? -3.775 -15.836 3.562 1 89 261 PHE A C 1
ATOM 2039 O O . PHE A 1 261 ? -4.906 -16.125 3.168 1 89 261 PHE A O 1
ATOM 2046 N N . VAL A 1 262 ? -2.785 -15.719 2.787 1 83.25 262 VAL A N 1
ATOM 2047 C CA . VAL A 1 262 ? -2.953 -15.812 1.34 1 83.25 262 VAL A CA 1
ATOM 2048 C C . VAL A 1 262 ? -3.361 -17.234 0.961 1 83.25 262 VAL A C 1
ATOM 2050 O O . VAL A 1 262 ? -4.25 -17.438 0.128 1 83.25 262 VAL A O 1
ATOM 2053 N N . LYS A 1 263 ? -2.758 -18.172 1.556 1 85.25 263 LYS A N 1
ATOM 2054 C CA . LYS A 1 263 ? -3.129 -19.578 1.314 1 85.25 263 LYS A CA 1
ATOM 2055 C C . LYS A 1 263 ? -4.59 -19.812 1.676 1 85.25 263 LYS A C 1
ATOM 2057 O O . LYS A 1 263 ? -5.297 -20.547 0.97 1 85.25 263 LYS A O 1
ATOM 2062 N N . SER A 1 264 ? -5.004 -19.219 2.795 1 89.5 264 SER A N 1
ATOM 2063 C CA . SER A 1 264 ? -6.379 -19.406 3.248 1 89.5 264 SER A CA 1
ATOM 2064 C C . SER A 1 264 ? -7.371 -18.812 2.264 1 89.5 264 SER A C 1
ATOM 2066 O O . SER A 1 264 ? -8.469 -19.344 2.072 1 89.5 264 SER A O 1
ATOM 2068 N N . ILE A 1 265 ? -7.012 -17.734 1.664 1 82.69 265 ILE A N 1
ATOM 2069 C CA . ILE A 1 265 ? -7.863 -17.094 0.675 1 82.69 265 ILE A CA 1
ATOM 2070 C C . ILE A 1 265 ? -7.973 -17.969 -0.57 1 82.69 265 ILE A C 1
ATOM 2072 O O . ILE A 1 265 ? -9.07 -18.188 -1.091 1 82.69 265 ILE A O 1
ATOM 2076 N N . MET A 1 266 ? -6.863 -18.547 -0.952 1 79.81 266 MET A N 1
ATOM 2077 C CA . MET A 1 266 ? -6.801 -19.344 -2.176 1 79.81 266 MET A CA 1
ATOM 2078 C C . MET A 1 266 ? -7.547 -20.672 -2.01 1 79.81 266 MET A C 1
ATOM 2080 O O . MET A 1 266 ? -8 -21.25 -2.99 1 79.81 266 MET A O 1
ATOM 2084 N N . THR A 1 267 ? -7.738 -21.094 -0.784 1 84.94 267 THR A N 1
ATOM 2085 C CA . THR A 1 267 ? -8.367 -22.391 -0.535 1 84.94 267 THR A CA 1
ATOM 2086 C C . THR A 1 267 ? -9.727 -22.203 0.124 1 84.94 267 THR A C 1
ATOM 2088 O O . THR A 1 267 ? -10.312 -23.172 0.626 1 84.94 267 THR A O 1
ATOM 2091 N N . ASN A 1 268 ? -10.18 -20.984 0.283 1 86.75 268 ASN A N 1
ATOM 2092 C CA . ASN A 1 268 ? -11.477 -20.672 0.872 1 86.75 268 ASN A CA 1
ATOM 2093 C C . ASN A 1 268 ? -11.578 -21.172 2.307 1 86.75 268 ASN A C 1
ATOM 2095 O O . ASN A 1 268 ? -12.594 -21.766 2.691 1 86.75 268 ASN A O 1
ATOM 2099 N N . ASP A 1 269 ? -10.469 -21.078 2.967 1 90.12 269 ASP A N 1
ATOM 2100 C CA . ASP A 1 269 ? -10.477 -21.391 4.391 1 90.12 269 ASP A CA 1
ATOM 2101 C C . ASP A 1 269 ? -11.109 -20.266 5.207 1 90.12 269 ASP A C 1
ATOM 2103 O O . ASP A 1 269 ? -10.406 -19.516 5.875 1 90.12 269 ASP A O 1
ATOM 2107 N N . TYR A 1 270 ? -12.391 -20.297 5.262 1 90.19 270 TYR A N 1
ATOM 2108 C CA . TYR A 1 270 ? -13.164 -19.172 5.777 1 90.19 270 TYR A CA 1
ATOM 2109 C C . TYR A 1 270 ? -12.859 -18.938 7.254 1 90.19 270 TYR A C 1
ATOM 2111 O O . TYR A 1 270 ? -12.633 -17.797 7.668 1 90.19 270 TYR A O 1
ATOM 2119 N N . PRO A 1 271 ? -12.781 -19.969 8.078 1 92.38 271 PRO A N 1
ATOM 2120 C CA . PRO A 1 271 ? -12.492 -19.703 9.492 1 92.38 271 PRO A CA 1
ATOM 2121 C C . PRO A 1 271 ? -11.133 -19.031 9.703 1 92.38 271 PRO A C 1
ATOM 2123 O O . PRO A 1 271 ? -11.008 -18.141 10.555 1 92.38 271 PRO A O 1
ATOM 2126 N N . THR A 1 272 ? -10.195 -19.422 8.914 1 92.62 272 THR A N 1
ATOM 2127 C CA . THR A 1 272 ? -8.875 -18.812 9.047 1 92.62 272 THR A CA 1
ATOM 2128 C C . THR A 1 272 ? -8.883 -17.375 8.547 1 92.62 272 THR A C 1
ATOM 2130 O O . THR A 1 272 ? -8.258 -16.5 9.156 1 92.62 272 THR A O 1
ATOM 2133 N N . ILE A 1 273 ? -9.586 -17.125 7.492 1 91.38 273 ILE A N 1
ATOM 2134 C CA . ILE A 1 273 ? -9.727 -15.773 6.98 1 91.38 273 ILE A CA 1
ATOM 2135 C C . ILE A 1 273 ? -10.375 -14.883 8.039 1 91.38 273 ILE A C 1
ATOM 2137 O O . ILE A 1 273 ? -9.891 -13.789 8.32 1 91.38 273 ILE A O 1
ATOM 2141 N N . MET A 1 274 ? -11.414 -15.43 8.648 1 93.38 274 MET A N 1
ATOM 2142 C CA . MET A 1 274 ? -12.117 -14.672 9.688 1 93.38 274 MET A CA 1
ATOM 2143 C C . MET A 1 274 ? -11.219 -14.461 10.898 1 93.38 274 MET A C 1
ATOM 2145 O O . MET A 1 274 ? -11.219 -13.375 11.492 1 93.38 274 MET A O 1
ATOM 2149 N N . GLY A 1 275 ? -10.508 -15.477 11.211 1 93.69 275 GLY A N 1
ATOM 2150 C CA . GLY A 1 275 ? -9.602 -15.367 12.344 1 93.69 275 GLY A CA 1
ATOM 2151 C C . GLY A 1 275 ? -8.523 -14.312 12.148 1 93.69 275 GLY A C 1
ATOM 2152 O O . GLY A 1 275 ? -8.281 -13.5 13.039 1 93.69 275 GLY A O 1
ATOM 2153 N N . VAL A 1 276 ? -7.93 -14.305 11 1 91.81 276 VAL A N 1
ATOM 2154 C CA . VAL A 1 276 ? -6.867 -13.344 10.711 1 91.81 276 VAL A CA 1
ATOM 2155 C C . VAL A 1 276 ? -7.453 -11.938 10.617 1 91.81 276 VAL A C 1
ATOM 2157 O O . VAL A 1 276 ? -6.828 -10.961 11.055 1 91.81 276 VAL A O 1
ATOM 2160 N N . THR A 1 277 ? -8.594 -11.836 10.055 1 91.38 277 THR A N 1
ATOM 2161 C CA . THR A 1 277 ? -9.297 -10.555 9.984 1 91.38 277 THR A CA 1
ATOM 2162 C C . THR A 1 277 ? -9.531 -9.992 11.383 1 91.38 277 THR A C 1
ATOM 2164 O O . THR A 1 277 ? -9.359 -8.789 11.609 1 91.38 277 THR A O 1
ATOM 2167 N N . MET A 1 278 ? -9.906 -10.828 12.258 1 92.75 278 MET A N 1
ATOM 2168 C CA . MET A 1 278 ? -10.148 -10.391 13.633 1 92.75 278 MET A CA 1
ATOM 2169 C C . MET A 1 278 ? -8.844 -9.945 14.297 1 92.75 278 MET A C 1
ATOM 2171 O O . MET A 1 278 ? -8.828 -8.977 15.047 1 92.75 278 MET A O 1
ATOM 2175 N N . VAL A 1 279 ? -7.805 -10.703 14.047 1 90.81 279 VAL A N 1
ATOM 2176 C CA . VAL A 1 279 ? -6.508 -10.328 14.602 1 90.81 279 VAL A CA 1
ATOM 2177 C C . VAL A 1 279 ? -6.113 -8.938 14.094 1 90.81 279 VAL A C 1
ATOM 2179 O O . VAL A 1 279 ? -5.648 -8.102 14.867 1 90.81 279 VAL A O 1
ATOM 2182 N N . PHE A 1 280 ? -6.305 -8.711 12.828 1 90.12 280 PHE A N 1
ATOM 2183 C CA . PHE A 1 280 ? -6.02 -7.41 12.242 1 90.12 280 PHE A CA 1
ATOM 2184 C C . PHE A 1 280 ? -6.875 -6.324 12.883 1 90.12 280 PHE A C 1
ATOM 2186 O O . PHE A 1 280 ? -6.367 -5.258 13.234 1 90.12 280 PHE A O 1
ATOM 2193 N N . SER A 1 281 ? -8.117 -6.605 13.039 1 91.75 281 SER A N 1
ATOM 2194 C CA . SER A 1 281 ? -9.047 -5.637 13.609 1 91.75 281 SER A CA 1
ATOM 2195 C C . SER A 1 281 ? -8.688 -5.312 15.062 1 91.75 281 SER A C 1
ATOM 2197 O O . SER A 1 281 ? -8.789 -4.164 15.484 1 91.75 281 SER A O 1
ATOM 2199 N N . ILE A 1 282 ? -8.336 -6.305 15.766 1 91.75 282 ILE A N 1
ATOM 2200 C CA . ILE A 1 282 ? -7.914 -6.098 17.141 1 91.75 282 ILE A CA 1
ATOM 2201 C C . ILE A 1 282 ? -6.672 -5.211 17.172 1 91.75 282 ILE A C 1
ATOM 2203 O O . ILE A 1 282 ? -6.594 -4.273 17.969 1 91.75 282 ILE A O 1
ATOM 2207 N N . GLY A 1 283 ? -5.738 -5.539 16.312 1 89.88 283 GLY A N 1
ATOM 2208 C CA . GLY A 1 283 ? -4.551 -4.703 16.219 1 89.88 283 GLY A CA 1
ATOM 2209 C C . GLY A 1 283 ? -4.863 -3.258 15.891 1 89.88 283 GLY A C 1
ATOM 2210 O O . GLY A 1 283 ? -4.301 -2.342 16.5 1 89.88 283 GLY A O 1
ATOM 2211 N N . LEU A 1 284 ? -5.742 -3.051 15.008 1 86.88 284 LEU A N 1
ATOM 2212 C CA . LEU A 1 284 ? -6.133 -1.713 14.578 1 86.88 284 LEU A CA 1
ATOM 2213 C C . LEU A 1 284 ? -6.785 -0.943 15.727 1 86.88 284 LEU A C 1
ATOM 2215 O O . LEU A 1 284 ? -6.48 0.233 15.938 1 86.88 284 LEU A O 1
ATOM 2219 N N . VAL A 1 285 ? -7.699 -1.596 16.391 1 87.5 285 VAL A N 1
ATOM 2220 C CA . VAL A 1 285 ? -8.422 -0.959 17.484 1 87.5 285 VAL A CA 1
ATOM 2221 C C . VAL A 1 285 ? -7.445 -0.594 18.609 1 87.5 285 VAL A C 1
ATOM 2223 O O . VAL A 1 285 ? -7.551 0.478 19.203 1 87.5 285 VAL A O 1
ATOM 2226 N N . VAL A 1 286 ? -6.484 -1.447 18.844 1 88.25 286 VAL A N 1
ATOM 2227 C CA . VAL A 1 286 ? -5.496 -1.204 19.891 1 88.25 286 VAL A CA 1
ATOM 2228 C C . VAL A 1 286 ? -4.621 -0.015 19.516 1 88.25 286 VAL A C 1
ATOM 2230 O O . VAL A 1 286 ? -4.367 0.868 20.328 1 88.25 286 VAL A O 1
ATOM 2233 N N . VAL A 1 287 ? -4.215 0.001 18.312 1 82.31 287 VAL A N 1
ATOM 2234 C CA . VAL A 1 287 ? -3.338 1.074 17.859 1 82.31 287 VAL A CA 1
ATOM 2235 C C . VAL A 1 287 ? -4.102 2.396 17.844 1 82.31 287 VAL A C 1
ATOM 2237 O O . VAL A 1 287 ? -3.543 3.443 18.203 1 82.31 287 VAL A O 1
ATOM 2240 N N . ILE A 1 288 ? -5.285 2.375 17.469 1 76.56 288 ILE A N 1
ATOM 2241 C CA . ILE A 1 288 ? -6.109 3.578 17.453 1 76.56 288 ILE A CA 1
ATOM 2242 C C . ILE A 1 288 ? -6.32 4.078 18.891 1 76.56 288 ILE A C 1
ATOM 2244 O O . ILE A 1 288 ? -6.262 5.281 19.141 1 76.56 288 ILE A O 1
ATOM 2248 N N . LEU A 1 289 ? -6.551 3.135 19.766 1 79.81 289 LEU A N 1
ATOM 2249 C CA . LEU A 1 289 ? -6.711 3.49 21.172 1 79.81 289 LEU A CA 1
ATOM 2250 C C . LEU A 1 289 ? -5.438 4.129 21.719 1 79.81 289 LEU A C 1
ATOM 2252 O O . LEU A 1 289 ? -5.5 5.117 22.453 1 79.81 289 LEU A O 1
ATOM 2256 N N . ILE A 1 290 ? -4.332 3.561 21.344 1 81 290 ILE A N 1
ATOM 2257 C CA . ILE A 1 290 ? -3.045 4.09 21.781 1 81 290 ILE A CA 1
ATOM 2258 C C . ILE A 1 290 ? -2.852 5.5 21.234 1 81 290 ILE A C 1
ATOM 2260 O O . ILE A 1 290 ? -2.418 6.402 21.953 1 81 290 ILE A O 1
ATOM 2264 N N . THR A 1 291 ? -3.213 5.691 20.031 1 72.5 291 THR A N 1
ATOM 2265 C CA . THR A 1 291 ? -3.086 7.004 19.406 1 72.5 291 THR A CA 1
ATOM 2266 C C . THR A 1 291 ? -4.004 8.016 20.078 1 72.5 291 THR A C 1
ATOM 2268 O O . THR A 1 291 ? -3.619 9.172 20.281 1 72.5 291 THR A O 1
ATOM 2271 N N . ASP A 1 292 ? -5.18 7.617 20.406 1 70.56 292 ASP A N 1
ATOM 2272 C CA . ASP A 1 292 ? -6.117 8.5 21.094 1 70.56 292 ASP A CA 1
ATOM 2273 C C . ASP A 1 292 ? -5.594 8.883 22.484 1 70.56 292 ASP A C 1
ATOM 2275 O O . ASP A 1 292 ? -5.746 10.031 22.906 1 70.56 292 ASP A O 1
ATOM 2279 N N . ILE A 1 293 ? -5.008 7.922 23.078 1 74.44 293 ILE A N 1
ATOM 2280 C CA . ILE A 1 293 ? -4.469 8.172 24.422 1 74.44 293 ILE A CA 1
ATOM 2281 C C . ILE A 1 293 ? -3.279 9.117 24.328 1 74.44 293 ILE A C 1
ATOM 2283 O O . ILE A 1 293 ? -3.15 10.047 25.125 1 74.44 293 ILE A O 1
ATOM 2287 N N . ILE A 1 294 ? -2.436 8.922 23.375 1 73.12 294 ILE A N 1
ATOM 2288 C CA . ILE A 1 294 ? -1.262 9.766 23.188 1 73.12 294 ILE A CA 1
ATOM 2289 C C . ILE A 1 294 ? -1.701 11.195 22.875 1 73.12 294 ILE A C 1
ATOM 2291 O O . ILE A 1 294 ? -1.152 12.156 23.422 1 73.12 294 ILE A O 1
ATOM 2295 N N . TYR A 1 295 ? -2.641 11.359 22.094 1 65.12 295 TYR A N 1
ATOM 2296 C CA . TYR A 1 295 ? -3.158 12.688 21.766 1 65.12 295 TYR A CA 1
ATOM 2297 C C . TYR A 1 295 ? -3.803 13.336 22.984 1 65.12 295 TYR A C 1
ATOM 2299 O O . TYR A 1 295 ? -3.697 14.547 23.172 1 65.12 295 TYR A O 1
ATOM 2307 N N . GLY A 1 296 ? -4.508 12.539 23.781 1 66.38 296 GLY A N 1
ATOM 2308 C CA . GLY A 1 296 ? -5.086 13.062 25.016 1 66.38 296 GLY A CA 1
ATOM 2309 C C . GLY A 1 296 ? -4.047 13.539 26.016 1 66.38 296 GLY A C 1
ATOM 2310 O O . GLY A 1 296 ? -4.277 14.5 26.734 1 66.38 296 GLY A O 1
ATOM 2311 N N . LEU A 1 297 ? -2.963 12.812 25.938 1 70.56 297 LEU A N 1
ATOM 2312 C CA . LEU A 1 297 ? -1.888 13.18 26.859 1 70.56 297 LEU A CA 1
ATOM 2313 C C . LEU A 1 297 ? -1.151 14.422 26.375 1 70.56 297 LEU A C 1
ATOM 2315 O O . LEU A 1 297 ? -0.688 15.227 27.172 1 70.56 297 LEU A O 1
ATOM 2319 N N . ILE A 1 298 ? -1.014 14.516 25.141 1 65.19 298 ILE A N 1
ATOM 2320 C CA . ILE A 1 298 ? -0.272 15.625 24.562 1 65.19 298 ILE A CA 1
ATOM 2321 C C . ILE A 1 298 ? -1.115 16.891 24.609 1 65.19 298 ILE A C 1
ATOM 2323 O O . ILE A 1 298 ? -0.597 17.984 24.891 1 65.19 298 ILE A O 1
ATOM 2327 N N . ASP A 1 299 ? -2.348 16.828 24.312 1 60.84 299 ASP A N 1
ATOM 2328 C CA . ASP A 1 299 ? -3.242 17.984 24.453 1 60.84 299 ASP A CA 1
ATOM 2329 C C . ASP A 1 299 ? -4.371 17.688 25.438 1 60.84 299 ASP A C 1
ATOM 2331 O O . ASP A 1 299 ? -5.406 17.141 25.047 1 60.84 299 ASP A O 1
ATOM 2335 N N . PRO A 1 300 ? -4.074 18 26.703 1 58.25 300 PRO A N 1
ATOM 2336 C CA . PRO A 1 300 ? -5.02 17.672 27.781 1 58.25 300 PRO A CA 1
ATOM 2337 C C . PRO A 1 300 ? -6.402 18.266 27.547 1 58.25 300 PRO A C 1
ATOM 2339 O O . PRO A 1 300 ? -7.375 17.844 28.188 1 58.25 300 PRO A O 1
ATOM 2342 N N . ARG A 1 301 ? -6.512 19.297 26.672 1 55.81 301 ARG A N 1
ATOM 2343 C CA . ARG A 1 301 ? -7.809 19.922 26.438 1 55.81 301 ARG A CA 1
ATOM 2344 C C . ARG A 1 301 ? -8.758 18.953 25.734 1 55.81 301 ARG A C 1
ATOM 2346 O O . ARG A 1 301 ? -9.977 19.109 25.812 1 55.81 301 ARG A O 1
ATOM 2353 N N . ILE A 1 302 ? -8.172 18.109 25.141 1 54 302 ILE A N 1
ATOM 2354 C CA . ILE A 1 302 ? -8.969 17.141 24.391 1 54 302 ILE A CA 1
ATOM 2355 C C . ILE A 1 302 ? -9.648 16.172 25.359 1 54 302 ILE A C 1
ATOM 2357 O O . ILE A 1 302 ? -10.75 15.688 25.094 1 54 302 ILE A O 1
ATOM 2361 N N . ARG A 1 303 ? -9.133 15.961 26.578 1 51.38 303 ARG A N 1
ATOM 2362 C CA . ARG A 1 303 ? -9.664 15.094 27.625 1 51.38 303 ARG A CA 1
ATOM 2363 C C . ARG A 1 303 ? -10.953 15.664 28.219 1 51.38 303 ARG A C 1
ATOM 2365 O O . ARG A 1 303 ? -11.852 14.922 28.594 1 51.38 303 ARG A O 1
ATOM 2372 N N . LEU A 1 304 ? -10.945 16.969 28.562 1 45.5 304 LEU A N 1
ATOM 2373 C CA . LEU A 1 304 ? -11.891 17.609 29.469 1 45.5 304 LEU A CA 1
ATOM 2374 C C . LEU A 1 304 ? -13.281 17.656 28.859 1 45.5 304 LEU A C 1
ATOM 2376 O O . LEU A 1 304 ? -14.281 17.672 29.578 1 45.5 304 LEU A O 1
ATOM 2380 N N . GLU A 1 305 ? -13.398 17.859 27.609 1 47.16 305 GLU A N 1
ATOM 2381 C CA . GLU A 1 305 ? -14.758 18.172 27.203 1 47.16 305 GLU A CA 1
ATOM 2382 C C . GLU A 1 305 ? -15.648 16.922 27.234 1 47.16 305 GLU A C 1
ATOM 2384 O O . GLU A 1 305 ? -16.859 17.016 27.047 1 47.16 305 GLU A O 1
ATOM 2389 N N . GLY A 1 306 ? -15.18 15.734 27.344 1 43.12 306 GLY A N 1
ATOM 2390 C CA . GLY A 1 306 ? -16.156 14.711 27.703 1 43.12 306 GLY A CA 1
ATOM 2391 C C . GLY A 1 306 ? -16.828 14.969 29.031 1 43.12 306 GLY A C 1
ATOM 2392 O O . GLY A 1 306 ? -17.844 14.344 29.344 1 43.12 306 GLY A O 1
ATOM 2393 N N . ASN A 1 307 ? -16.203 15.609 29.938 1 37.84 307 ASN A N 1
ATOM 2394 C CA . ASN A 1 307 ? -16.797 15.82 31.25 1 37.84 307 ASN A CA 1
ATOM 2395 C C . ASN A 1 307 ? -17.797 16.969 31.234 1 37.84 307 ASN A C 1
ATOM 2397 O O . ASN A 1 307 ? -18.406 17.281 32.25 1 37.84 307 ASN A O 1
ATOM 2401 N N . GLY A 1 308 ? -17.734 17.906 30.328 1 37.88 308 GLY A N 1
ATOM 2402 C CA . GLY A 1 308 ? -18.547 19.094 30.594 1 37.88 308 GLY A CA 1
ATOM 2403 C C . GLY A 1 308 ? -20.031 18.859 30.438 1 37.88 308 GLY A C 1
ATOM 2404 O O . GLY A 1 308 ? -20.828 19.797 30.469 1 37.88 308 GLY A O 1
ATOM 2405 N N . GLY A 1 309 ? -20.531 17.781 29.875 1 35.09 309 GLY A N 1
ATOM 2406 C CA . GLY A 1 309 ? -21.984 17.781 29.984 1 35.09 309 GLY A CA 1
ATOM 2407 C C . GLY A 1 309 ? -22.484 17.797 31.422 1 35.09 309 GLY A C 1
ATOM 2408 O O . GLY A 1 309 ? -23.688 17.828 31.656 1 35.09 309 GLY A O 1
ATOM 2409 N N . ASN A 1 310 ? -21.734 17.359 32.406 1 31.61 310 ASN A N 1
ATOM 2410 C CA . ASN A 1 310 ? -22.5 17.375 33.656 1 31.61 310 ASN A CA 1
ATOM 2411 C C . ASN A 1 310 ? -22.547 18.766 34.281 1 31.61 310 ASN A C 1
ATOM 2413 O O . ASN A 1 310 ? -23.062 18.953 35.375 1 31.61 310 ASN A O 1
ATOM 2417 N N . LYS A 1 311 ? -21.781 19.875 34 1 29.16 311 LYS A N 1
ATOM 2418 C CA . LYS A 1 311 ? -22.25 21.016 34.75 1 29.16 311 LYS A CA 1
ATOM 2419 C C . LYS A 1 311 ? -23.297 21.797 33.969 1 29.16 311 LYS A C 1
ATOM 2421 O O . LYS A 1 311 ? -23.234 21.891 32.75 1 29.16 311 LYS A O 1
ATOM 2426 N N . MET B 1 1 ? 8.539 31.547 -8.32 1 70.12 1 MET B N 1
ATOM 2427 C CA . MET B 1 1 ? 7.734 30.359 -8.562 1 70.12 1 MET B CA 1
ATOM 2428 C C . MET B 1 1 ? 8.297 29.547 -9.727 1 70.12 1 MET B C 1
ATOM 2430 O O . MET B 1 1 ? 8.469 28.328 -9.625 1 70.12 1 MET B O 1
ATOM 2434 N N . ARG B 1 2 ? 8.703 30.297 -10.758 1 75.88 2 ARG B N 1
ATOM 2435 C CA . ARG B 1 2 ? 9.195 29.578 -11.93 1 75.88 2 ARG B CA 1
ATOM 2436 C C . ARG B 1 2 ? 10.523 28.891 -11.633 1 75.88 2 ARG B C 1
ATOM 2438 O O . ARG B 1 2 ? 10.711 27.719 -11.977 1 75.88 2 ARG B O 1
ATOM 2445 N N . LYS B 1 3 ? 11.398 29.641 -11.008 1 75.44 3 LYS B N 1
ATOM 2446 C CA . LYS B 1 3 ? 12.688 29.047 -10.672 1 75.44 3 LYS B CA 1
ATOM 2447 C C . LYS B 1 3 ? 12.531 27.891 -9.688 1 75.44 3 LYS B C 1
ATOM 2449 O O . LYS B 1 3 ? 13.234 26.875 -9.789 1 75.44 3 LYS B O 1
ATOM 2454 N N . TYR B 1 4 ? 11.602 28.125 -8.867 1 71.44 4 TYR B N 1
ATOM 2455 C CA . TYR B 1 4 ? 11.305 27.078 -7.883 1 71.44 4 TYR B CA 1
ATOM 2456 C C . TYR B 1 4 ? 10.75 25.828 -8.555 1 71.44 4 TYR B C 1
ATOM 2458 O O . TYR B 1 4 ? 11.18 24.719 -8.273 1 71.44 4 TYR B O 1
ATOM 2466 N N . LEU B 1 5 ? 9.93 26.062 -9.438 1 76.88 5 LEU B N 1
ATOM 2467 C CA . LEU B 1 5 ? 9.289 24.938 -10.141 1 76.88 5 LEU B CA 1
ATOM 2468 C C . LEU B 1 5 ? 10.289 24.234 -11.047 1 76.88 5 LEU B C 1
ATOM 2470 O O . LEU B 1 5 ? 10.25 23 -11.18 1 76.88 5 LEU B O 1
ATOM 2474 N N . LEU B 1 6 ? 11.18 25.031 -11.641 1 82 6 LEU B N 1
ATOM 2475 C CA . LEU B 1 6 ? 12.18 24.438 -12.516 1 82 6 LEU B CA 1
ATOM 2476 C C . LEU B 1 6 ? 13.156 23.578 -11.711 1 82 6 LEU B C 1
ATOM 2478 O O . LEU B 1 6 ? 13.531 22.484 -12.156 1 82 6 LEU B O 1
ATOM 2482 N N . LYS B 1 7 ? 13.508 24.062 -10.617 1 78.25 7 LYS B N 1
ATOM 2483 C CA . LYS B 1 7 ? 14.398 23.297 -9.75 1 78.25 7 LYS B CA 1
ATOM 2484 C C . LYS B 1 7 ? 13.734 22.016 -9.281 1 78.25 7 LYS B C 1
ATOM 2486 O O . LYS B 1 7 ? 14.375 20.953 -9.227 1 78.25 7 LYS B O 1
ATOM 2491 N N . ARG B 1 8 ? 12.531 22.156 -9.023 1 76.06 8 ARG B N 1
ATOM 2492 C CA . ARG B 1 8 ? 11.789 20.984 -8.562 1 76.06 8 ARG B CA 1
ATOM 2493 C C . ARG B 1 8 ? 11.656 19.953 -9.672 1 76.06 8 ARG B C 1
ATOM 2495 O O . ARG B 1 8 ? 11.758 18.75 -9.422 1 76.06 8 ARG B O 1
ATOM 2502 N N . VAL B 1 9 ? 11.43 20.453 -10.797 1 83.69 9 VAL B N 1
ATOM 2503 C CA . VAL B 1 9 ? 11.273 19.562 -11.938 1 83.69 9 VAL B CA 1
ATOM 2504 C C . VAL B 1 9 ? 12.594 18.844 -12.227 1 83.69 9 VAL B C 1
ATOM 2506 O O . VAL B 1 9 ? 12.602 17.656 -12.547 1 83.69 9 VAL B O 1
ATOM 2509 N N . LEU B 1 10 ? 13.672 19.531 -12.133 1 85.62 10 LEU B N 1
ATOM 2510 C CA . LEU B 1 10 ? 14.984 18.938 -12.359 1 85.62 10 LEU B CA 1
ATOM 2511 C C . LEU B 1 10 ? 15.281 17.859 -11.328 1 85.62 10 LEU B C 1
ATOM 2513 O O . LEU B 1 10 ? 15.844 16.812 -11.656 1 85.62 10 LEU B O 1
ATOM 2517 N N . TYR B 1 11 ? 14.852 18.125 -10.133 1 80.75 11 TYR B N 1
ATOM 2518 C CA . TYR B 1 11 ? 15.055 17.125 -9.078 1 80.75 11 TYR B CA 1
ATOM 2519 C C . TYR B 1 11 ? 14.18 15.898 -9.305 1 80.75 11 TYR B C 1
ATOM 2521 O O . TYR B 1 11 ? 14.586 14.781 -8.992 1 80.75 11 TYR B O 1
ATOM 2529 N N . MET B 1 12 ? 13.062 16.172 -9.781 1 85.62 12 MET B N 1
ATOM 2530 C CA . MET B 1 12 ? 12.164 15.062 -10.086 1 85.62 12 MET B CA 1
ATOM 2531 C C . MET B 1 12 ? 12.734 14.203 -11.211 1 85.62 12 MET B C 1
ATOM 2533 O O . MET B 1 12 ? 12.648 12.977 -11.164 1 85.62 12 MET B O 1
ATOM 2537 N N . LEU B 1 13 ? 13.266 14.836 -12.211 1 89.38 13 LEU B N 1
ATOM 2538 C CA . LEU B 1 13 ? 13.883 14.109 -13.312 1 89.38 13 LEU B CA 1
ATOM 2539 C C . LEU B 1 13 ? 15.094 13.32 -12.836 1 89.38 13 LEU B C 1
ATOM 2541 O O . LEU B 1 13 ? 15.32 12.195 -13.273 1 89.38 13 LEU B O 1
ATOM 2545 N N . LEU B 1 14 ? 15.828 13.914 -11.992 1 88.25 14 LEU B N 1
ATOM 2546 C CA . LEU B 1 14 ? 16.969 13.219 -11.414 1 88.25 14 LEU B CA 1
ATOM 2547 C C . LEU B 1 14 ? 16.531 12.008 -10.609 1 88.25 14 LEU B C 1
ATOM 2549 O O . LEU B 1 14 ? 17.156 10.953 -10.664 1 88.25 14 LEU B O 1
ATOM 2553 N N . THR B 1 15 ? 15.461 12.25 -9.898 1 88.44 15 THR B N 1
ATOM 2554 C CA . THR B 1 15 ? 14.922 11.148 -9.109 1 88.44 15 THR B CA 1
ATOM 2555 C C . THR B 1 15 ? 14.5 9.992 -10.016 1 88.44 15 THR B C 1
ATOM 2557 O O . THR B 1 15 ? 14.805 8.828 -9.734 1 88.44 15 THR B O 1
ATOM 2560 N N . LEU B 1 16 ? 13.812 10.312 -11.055 1 92.81 16 LEU B N 1
ATOM 2561 C CA . LEU B 1 16 ? 13.375 9.289 -11.992 1 92.81 16 LEU B CA 1
ATOM 2562 C C . LEU B 1 16 ? 14.562 8.586 -12.633 1 92.81 16 LEU B C 1
ATOM 2564 O O . LEU B 1 16 ? 14.539 7.371 -12.844 1 92.81 16 LEU B O 1
ATOM 2568 N N . PHE B 1 17 ? 15.586 9.352 -12.93 1 93.88 17 PHE B N 1
ATOM 2569 C CA . PHE B 1 17 ? 16.812 8.789 -13.492 1 93.88 17 PHE B CA 1
ATOM 2570 C C . PHE B 1 17 ? 17.453 7.82 -12.508 1 93.88 17 PHE B C 1
ATOM 2572 O O . PHE B 1 17 ? 17.891 6.734 -12.898 1 93.88 17 PHE B O 1
ATOM 2579 N N . LEU B 1 18 ? 17.469 8.172 -11.312 1 90.81 18 LEU B N 1
ATOM 2580 C CA . LEU B 1 18 ? 18.078 7.328 -10.289 1 90.81 18 LEU B CA 1
ATOM 2581 C C . LEU B 1 18 ? 17.25 6.066 -10.07 1 90.81 18 LEU B C 1
ATOM 2583 O O . LEU B 1 18 ? 17.797 4.984 -9.875 1 90.81 18 LEU B O 1
ATOM 2587 N N . VAL B 1 19 ? 15.945 6.215 -10.055 1 91 19 VAL B N 1
ATOM 2588 C CA . VAL B 1 19 ? 15.086 5.047 -9.906 1 91 19 VAL B CA 1
ATOM 2589 C C . VAL B 1 19 ? 15.312 4.09 -11.078 1 91 19 VAL B C 1
ATOM 2591 O O . VAL B 1 19 ? 15.414 2.877 -10.883 1 91 19 VAL B O 1
ATOM 2594 N N . ALA B 1 20 ? 15.344 4.684 -12.273 1 93.88 20 ALA B N 1
ATOM 2595 C CA . ALA B 1 20 ? 15.594 3.871 -13.461 1 93.88 20 ALA B CA 1
ATOM 2596 C C . ALA B 1 20 ? 16.938 3.145 -13.352 1 93.88 20 ALA B C 1
ATOM 2598 O O . ALA B 1 20 ? 17.031 1.953 -13.656 1 93.88 20 ALA B O 1
ATOM 2599 N N . THR B 1 21 ? 17.938 3.832 -12.93 1 93.94 21 THR B N 1
ATOM 2600 C CA . THR B 1 21 ? 19.281 3.283 -12.82 1 93.94 21 THR B CA 1
ATOM 2601 C C . THR B 1 21 ? 19.328 2.189 -11.758 1 93.94 21 THR B C 1
ATOM 2603 O O . THR B 1 21 ? 19.844 1.094 -12.016 1 93.94 21 THR B O 1
ATOM 2606 N N . ILE B 1 22 ? 18.766 2.473 -10.68 1 90.81 22 ILE B N 1
ATOM 2607 C CA . ILE B 1 22 ? 18.828 1.537 -9.562 1 90.81 22 ILE B CA 1
ATOM 2608 C C . ILE B 1 22 ? 18.016 0.286 -9.891 1 90.81 22 ILE B C 1
ATOM 2610 O O . ILE B 1 22 ? 18.469 -0.836 -9.648 1 90.81 22 ILE B O 1
ATOM 2614 N N . THR B 1 23 ? 16.859 0.49 -10.461 1 91.06 23 THR B N 1
ATOM 2615 C CA . THR B 1 23 ? 16.031 -0.659 -10.797 1 91.06 23 THR B CA 1
ATOM 2616 C C . THR B 1 23 ? 16.703 -1.52 -11.859 1 91.06 23 THR B C 1
ATOM 2618 O O . THR B 1 23 ? 16.625 -2.748 -11.812 1 91.06 23 THR B O 1
ATOM 2621 N N . PHE B 1 24 ? 17.328 -0.905 -12.844 1 93.31 24 PHE B N 1
ATOM 2622 C CA . PHE B 1 24 ? 18.047 -1.643 -13.875 1 93.31 24 PHE B CA 1
ATOM 2623 C C . PHE B 1 24 ? 19.109 -2.529 -13.258 1 93.31 24 PHE B C 1
ATOM 2625 O O . PHE B 1 24 ? 19.172 -3.73 -13.531 1 93.31 24 PHE B O 1
ATOM 2632 N N . PHE B 1 25 ? 19.891 -1.961 -12.445 1 92.44 25 PHE B N 1
ATOM 2633 C CA . PHE B 1 25 ? 21.016 -2.709 -11.891 1 92.44 25 PHE B CA 1
ATOM 2634 C C . PHE B 1 25 ? 20.547 -3.74 -10.875 1 92.44 25 PHE B C 1
ATOM 2636 O O . PHE B 1 25 ? 21.125 -4.816 -10.75 1 92.44 25 PHE B O 1
ATOM 2643 N N . LEU B 1 26 ? 19.484 -3.424 -10.18 1 88 26 LEU B N 1
ATOM 2644 C CA . LEU B 1 26 ? 18.922 -4.418 -9.266 1 88 26 LEU B CA 1
ATOM 2645 C C . LEU B 1 26 ? 18.438 -5.637 -10.039 1 88 26 LEU B C 1
ATOM 2647 O O . LEU B 1 26 ? 18.641 -6.773 -9.609 1 88 26 LEU B O 1
ATOM 2651 N N . MET B 1 27 ? 17.844 -5.355 -11.141 1 87.12 27 MET B N 1
ATOM 2652 C CA . MET B 1 27 ? 17.344 -6.465 -11.945 1 87.12 27 MET B CA 1
ATOM 2653 C C . MET B 1 27 ? 18.5 -7.285 -12.516 1 87.12 27 MET B C 1
ATOM 2655 O O . MET B 1 27 ? 18.406 -8.508 -12.625 1 87.12 27 MET B O 1
ATOM 2659 N N . LYS B 1 28 ? 19.531 -6.57 -12.859 1 88.94 28 LYS B N 1
ATOM 2660 C CA . LYS B 1 28 ? 20.703 -7.258 -13.398 1 88.94 28 LYS B CA 1
ATOM 2661 C C . LYS B 1 28 ? 21.391 -8.109 -12.336 1 88.94 28 LYS B C 1
ATOM 2663 O O . LYS B 1 28 ? 22.047 -9.094 -12.648 1 88.94 28 LYS B O 1
ATOM 2668 N N . LEU B 1 29 ? 21.156 -7.703 -11.102 1 87.94 29 LEU B N 1
ATOM 2669 C CA . LEU B 1 29 ? 21.812 -8.398 -9.992 1 87.94 29 LEU B CA 1
ATOM 2670 C C . LEU B 1 29 ? 20.938 -9.547 -9.492 1 87.94 29 LEU B C 1
ATOM 2672 O O . LEU B 1 29 ? 21.375 -10.352 -8.672 1 87.94 29 LEU B O 1
ATOM 2676 N N . MET B 1 30 ? 19.766 -9.641 -10.008 1 85.69 30 MET B N 1
ATOM 2677 C CA . MET B 1 30 ? 18.891 -10.727 -9.594 1 85.69 30 MET B CA 1
ATOM 2678 C C . MET B 1 30 ? 19.484 -12.078 -9.969 1 85.69 30 MET B C 1
ATOM 2680 O O . MET B 1 30 ? 19.938 -12.273 -11.094 1 85.69 30 MET B O 1
ATOM 2684 N N . PRO B 1 31 ? 19.438 -12.867 -9.016 1 83.75 31 PRO B N 1
ATOM 2685 C CA . PRO B 1 31 ? 19.969 -14.195 -9.352 1 83.75 31 PRO B CA 1
ATOM 2686 C C . PRO B 1 31 ? 19 -15.008 -10.211 1 83.75 31 PRO B C 1
ATOM 2688 O O . PRO B 1 31 ? 17.797 -14.789 -10.164 1 83.75 31 PRO B O 1
ATOM 2691 N N . GLY B 1 32 ? 19.547 -15.883 -10.977 1 77.44 32 GLY B N 1
ATOM 2692 C CA . GLY B 1 32 ? 18.734 -16.766 -11.797 1 77.44 32 GLY B CA 1
ATOM 2693 C C . GLY B 1 32 ? 18.609 -16.297 -13.227 1 77.44 32 GLY B C 1
ATOM 2694 O O . GLY B 1 32 ? 19.312 -15.391 -13.664 1 77.44 32 GLY B O 1
ATOM 2695 N N . THR B 1 33 ? 17.719 -17.047 -13.961 1 78.38 33 THR B N 1
ATOM 2696 C CA . THR B 1 33 ? 17.531 -16.766 -15.383 1 78.38 33 THR B CA 1
ATOM 2697 C C . THR B 1 33 ? 16.25 -15.945 -15.602 1 78.38 33 THR B C 1
ATOM 2699 O O . THR B 1 33 ? 15.281 -16.078 -14.859 1 78.38 33 THR B O 1
ATOM 2702 N N . PRO B 1 34 ? 16.312 -15.102 -16.5 1 80.06 34 PRO B N 1
ATOM 2703 C CA . PRO B 1 34 ? 15.102 -14.352 -16.859 1 80.06 34 PRO B CA 1
ATOM 2704 C C . PRO B 1 34 ? 14.062 -15.211 -17.578 1 80.06 34 PRO B C 1
ATOM 2706 O O . PRO B 1 34 ? 12.93 -14.773 -17.781 1 80.06 34 PRO B O 1
ATOM 2709 N N . TYR B 1 35 ? 14.562 -16.391 -17.922 1 79.69 35 TYR B N 1
ATOM 2710 C CA . TYR B 1 35 ? 13.672 -17.219 -18.734 1 79.69 35 TYR B CA 1
ATOM 2711 C C . TYR B 1 35 ? 12.977 -18.266 -17.875 1 79.69 35 TYR B C 1
ATOM 2713 O O . TYR B 1 35 ? 13.633 -19.109 -17.266 1 79.69 35 TYR B O 1
ATOM 2721 N N . THR B 1 36 ? 11.648 -18.234 -17.656 1 74.38 36 THR B N 1
ATOM 2722 C CA . THR B 1 36 ? 10.852 -19.141 -16.828 1 74.38 36 THR B CA 1
ATOM 2723 C C . THR B 1 36 ? 11.047 -20.578 -17.266 1 74.38 36 THR B C 1
ATOM 2725 O O . THR B 1 36 ? 11.094 -21.484 -16.422 1 74.38 36 THR B O 1
ATOM 2728 N N . ASN B 1 37 ? 11.172 -20.859 -18.531 1 73.5 37 ASN B N 1
ATOM 2729 C CA . ASN B 1 37 ? 11.305 -22.219 -19.031 1 73.5 37 ASN B CA 1
ATOM 2730 C C . ASN B 1 37 ? 12.719 -22.5 -19.531 1 73.5 37 ASN B C 1
ATOM 2732 O O . ASN B 1 37 ? 12.898 -23.25 -20.484 1 73.5 37 ASN B O 1
ATOM 2736 N N . GLN B 1 38 ? 13.609 -21.906 -18.828 1 77.94 38 GLN B N 1
ATOM 2737 C CA . GLN B 1 38 ? 14.969 -22.031 -19.344 1 77.94 38 GLN B CA 1
ATOM 2738 C C . GLN B 1 38 ? 15.406 -23.5 -19.359 1 77.94 38 GLN B C 1
ATOM 2740 O O . GLN B 1 38 ? 16.141 -23.922 -20.266 1 77.94 38 GLN B O 1
ATOM 2745 N N . ALA B 1 39 ? 14.961 -24.109 -18.375 1 77.75 39 ALA B N 1
ATOM 2746 C CA . ALA B 1 39 ? 15.352 -25.516 -18.281 1 77.75 39 ALA B CA 1
ATOM 2747 C C . ALA B 1 39 ? 14.891 -26.297 -19.5 1 77.75 39 ALA B C 1
ATOM 2749 O O . ALA B 1 39 ? 15.484 -27.312 -19.859 1 77.75 39 ALA B O 1
ATOM 2750 N N . LYS B 1 40 ? 13.922 -25.812 -20.109 1 83.94 40 LYS B N 1
ATOM 2751 C CA . LYS B 1 40 ? 13.367 -26.516 -21.266 1 83.94 40 LYS B CA 1
ATOM 2752 C C . LYS B 1 40 ? 13.938 -25.953 -22.578 1 83.94 40 LYS B C 1
ATOM 2754 O O . LYS B 1 40 ? 13.609 -26.438 -23.656 1 83.94 40 LYS B O 1
ATOM 2759 N N . MET B 1 41 ? 14.875 -25.062 -22.469 1 85.69 41 MET B N 1
ATOM 2760 C CA . MET B 1 41 ? 15.43 -24.422 -23.672 1 85.69 41 MET B CA 1
ATOM 2761 C C . MET B 1 41 ? 16.812 -24.984 -23.984 1 85.69 41 MET B C 1
ATOM 2763 O O . MET B 1 41 ? 17.562 -25.344 -23.094 1 85.69 41 MET B O 1
ATOM 2767 N N . THR B 1 42 ? 17.047 -25.109 -25.219 1 88.94 42 THR B N 1
ATOM 2768 C CA . THR B 1 42 ? 18.375 -25.516 -25.656 1 88.94 42 THR B CA 1
ATOM 2769 C C . THR B 1 42 ? 19.344 -24.344 -25.562 1 88.94 42 THR B C 1
ATOM 2771 O O . THR B 1 42 ? 18.938 -23.188 -25.438 1 88.94 42 THR B O 1
ATOM 2774 N N . ALA B 1 43 ? 20.594 -24.641 -25.516 1 89.31 43 ALA B N 1
ATOM 2775 C CA . ALA B 1 43 ? 21.625 -23.609 -25.453 1 89.31 43 ALA B CA 1
ATOM 2776 C C . ALA B 1 43 ? 21.5 -22.641 -26.625 1 89.31 43 ALA B C 1
ATOM 2778 O O . ALA B 1 43 ? 21.703 -21.438 -26.469 1 89.31 43 ALA B O 1
ATOM 2779 N N . SER B 1 44 ? 21.219 -23.203 -27.797 1 90.44 44 SER B N 1
ATOM 2780 C CA . SER B 1 44 ? 21.047 -22.359 -28.984 1 90.44 44 SER B CA 1
ATOM 2781 C C . SER B 1 44 ? 19.859 -21.422 -28.828 1 90.44 44 SER B C 1
ATOM 2783 O O . SER B 1 44 ? 19.938 -20.25 -29.234 1 90.44 44 SER B O 1
ATOM 2785 N N . GLN B 1 45 ? 18.781 -21.922 -28.25 1 87.19 45 GLN B N 1
ATOM 2786 C CA . GLN B 1 45 ? 17.594 -21.109 -28.031 1 87.19 45 GLN B CA 1
ATOM 2787 C C . GLN B 1 45 ? 17.891 -19.953 -27.062 1 87.19 45 GLN B C 1
ATOM 2789 O O . GLN B 1 45 ? 17.422 -18.844 -27.25 1 87.19 45 GLN B O 1
ATOM 2794 N N . ILE B 1 46 ? 18.672 -20.328 -26.094 1 88.38 46 ILE B N 1
ATOM 2795 C CA . ILE B 1 46 ? 19.031 -19.328 -25.094 1 88.38 46 ILE B CA 1
ATOM 2796 C C . ILE B 1 46 ? 19.891 -18.234 -25.734 1 88.38 46 ILE B C 1
ATOM 2798 O O . ILE B 1 46 ? 19.703 -17.047 -25.469 1 88.38 46 ILE B O 1
ATOM 2802 N N . GLU B 1 47 ? 20.766 -18.625 -26.594 1 89 47 GLU B N 1
ATOM 2803 C CA . GLU B 1 47 ? 21.625 -17.656 -27.281 1 89 47 GLU B CA 1
ATOM 2804 C C . GLU B 1 47 ? 20.797 -16.75 -28.188 1 89 47 GLU B C 1
ATOM 2806 O O . GLU B 1 47 ? 21.047 -15.539 -28.266 1 89 47 GLU B O 1
ATOM 2811 N N . ILE B 1 48 ? 19.922 -17.297 -28.875 1 87 48 ILE B N 1
ATOM 2812 C CA . ILE B 1 48 ? 19.047 -16.531 -29.75 1 87 48 ILE B CA 1
ATOM 2813 C C . ILE B 1 48 ? 18.234 -15.531 -28.938 1 87 48 ILE B C 1
ATOM 2815 O O . ILE B 1 48 ? 18.078 -14.375 -29.328 1 87 48 ILE B O 1
ATOM 2819 N N . MET B 1 49 ? 17.734 -16.031 -27.859 1 85.69 49 MET B N 1
ATOM 2820 C CA . MET B 1 49 ? 16.938 -15.164 -27 1 85.69 49 MET B CA 1
ATOM 2821 C C . MET B 1 49 ? 17.781 -14.047 -26.391 1 85.69 49 MET B C 1
ATOM 2823 O O . MET B 1 49 ? 17.328 -12.906 -26.281 1 85.69 49 MET B O 1
ATOM 2827 N N . ASN B 1 50 ? 19 -14.414 -26 1 88.62 50 ASN B N 1
ATOM 2828 C CA . ASN B 1 50 ? 19.906 -13.406 -25.469 1 88.62 50 ASN B CA 1
ATOM 2829 C C . ASN B 1 50 ? 20.188 -12.305 -26.484 1 88.62 50 ASN B C 1
ATOM 2831 O O . ASN B 1 50 ? 20.281 -11.133 -26.141 1 88.62 50 ASN B O 1
ATOM 2835 N N . LYS B 1 51 ? 20.297 -12.688 -27.672 1 87.19 51 LYS B N 1
ATOM 2836 C CA . LYS B 1 51 ? 20.516 -11.727 -28.75 1 87.19 51 LYS B CA 1
ATOM 2837 C C . LYS B 1 51 ? 19.281 -10.883 -29.016 1 87.19 51 LYS B C 1
ATOM 2839 O O . LYS B 1 51 ? 19.375 -9.672 -29.203 1 87.19 51 LYS B O 1
ATOM 2844 N N . GLN B 1 52 ? 18.234 -11.531 -29.016 1 83.62 52 GLN B N 1
ATOM 2845 C CA . GLN B 1 52 ? 16.984 -10.844 -29.266 1 83.62 52 GLN B CA 1
ATOM 2846 C C . GLN B 1 52 ? 16.703 -9.781 -28.219 1 83.62 52 GLN B C 1
ATOM 2848 O O . GLN B 1 52 ? 16.219 -8.695 -28.531 1 83.62 52 GLN B O 1
ATOM 2853 N N . TYR B 1 53 ? 17.078 -10.102 -26.984 1 85.38 53 TYR B N 1
ATOM 2854 C CA . TYR B 1 53 ? 16.75 -9.195 -25.891 1 85.38 53 TYR B CA 1
ATOM 2855 C C . TYR B 1 53 ? 17.938 -8.312 -25.547 1 85.38 53 TYR B C 1
ATOM 2857 O O . TYR B 1 53 ? 17.844 -7.465 -24.656 1 85.38 53 TYR B O 1
ATOM 2865 N N . GLY B 1 54 ? 19.016 -8.508 -26.312 1 85.38 54 GLY B N 1
ATOM 2866 C CA . GLY B 1 54 ? 20.219 -7.703 -26.125 1 85.38 54 GLY B CA 1
ATOM 2867 C C . GLY B 1 54 ? 20.984 -8.07 -24.859 1 85.38 54 GLY B C 1
ATOM 2868 O O . GLY B 1 54 ? 21.75 -7.254 -24.344 1 85.38 54 GLY B O 1
ATOM 2869 N N . LEU B 1 55 ? 20.766 -9.289 -24.422 1 88.31 55 LEU B N 1
ATOM 2870 C CA . LEU B 1 55 ? 21.391 -9.719 -23.172 1 88.31 55 LEU B CA 1
ATOM 2871 C C . LEU B 1 55 ? 22.828 -10.164 -23.422 1 88.31 55 LEU B C 1
ATOM 2873 O O . LEU B 1 55 ? 23.609 -10.328 -22.469 1 88.31 55 LEU B O 1
ATOM 2877 N N . ASP B 1 56 ? 23.156 -10.242 -24.719 1 90.75 56 ASP B N 1
ATOM 2878 C CA . ASP B 1 56 ? 24.531 -10.617 -25.094 1 90.75 56 ASP B CA 1
ATOM 2879 C C . ASP B 1 56 ? 25.453 -9.406 -25.047 1 90.75 56 ASP B C 1
ATOM 2881 O O . ASP B 1 56 ? 26.672 -9.555 -25.031 1 90.75 56 ASP B O 1
ATOM 2885 N N . LYS B 1 57 ? 24.891 -8.32 -24.953 1 93.56 57 LYS B N 1
ATOM 2886 C CA . LYS B 1 57 ? 25.672 -7.09 -24.922 1 93.56 57 LYS B CA 1
ATOM 2887 C C . LYS B 1 57 ? 26.219 -6.828 -23.516 1 93.56 57 LYS B C 1
ATOM 2889 O O . LYS B 1 57 ? 25.672 -7.316 -22.531 1 93.56 57 LYS B O 1
ATOM 2894 N N . PRO B 1 58 ? 27.312 -5.996 -23.5 1 95.06 58 PRO B N 1
ATOM 2895 C CA . PRO B 1 58 ? 27.812 -5.621 -22.172 1 95.06 58 PRO B CA 1
ATOM 2896 C C . PRO B 1 58 ? 26.781 -4.84 -21.359 1 95.06 58 PRO B C 1
ATOM 2898 O O . PRO B 1 58 ? 25.984 -4.09 -21.906 1 95.06 58 PRO B O 1
ATOM 2901 N N . ILE B 1 59 ? 26.875 -4.969 -20.125 1 93.75 59 ILE B N 1
ATOM 2902 C CA . ILE B 1 59 ? 25.891 -4.41 -19.188 1 93.75 59 ILE B CA 1
ATOM 2903 C C . ILE B 1 59 ? 25.781 -2.9 -19.406 1 93.75 59 ILE B C 1
ATOM 2905 O O . ILE B 1 59 ? 24.688 -2.34 -19.359 1 93.75 59 ILE B O 1
ATOM 2909 N N . TRP B 1 60 ? 26.953 -2.248 -19.609 1 94.44 60 TRP B N 1
ATOM 2910 C CA . TRP B 1 60 ? 26.922 -0.8 -19.797 1 94.44 60 TRP B CA 1
ATOM 2911 C C . TRP B 1 60 ? 26.125 -0.425 -21.031 1 94.44 60 TRP B C 1
ATOM 2913 O O . TRP B 1 60 ? 25.438 0.599 -21.062 1 94.44 60 TRP B O 1
ATOM 2923 N N . GLU B 1 61 ? 26.188 -1.243 -22.078 1 95.12 61 GLU B N 1
ATOM 2924 C CA . GLU B 1 61 ? 25.422 -0.981 -23.281 1 95.12 61 GLU B CA 1
ATOM 2925 C C . GLU B 1 61 ? 23.938 -1.235 -23.062 1 95.12 61 GLU B C 1
ATOM 2927 O O . GLU B 1 61 ? 23.094 -0.494 -23.562 1 95.12 61 GLU B O 1
ATOM 2932 N N . GLN B 1 62 ? 23.641 -2.297 -22.359 1 95 62 GLN B N 1
ATOM 2933 C CA . GLN B 1 62 ? 22.266 -2.57 -22 1 95 62 GLN B CA 1
ATOM 2934 C C . GLN B 1 62 ? 21.656 -1.41 -21.219 1 95 62 GLN B C 1
ATOM 2936 O O . GLN B 1 62 ? 20.5 -1.052 -21.422 1 95 62 GLN B O 1
ATOM 2941 N N . TYR B 1 63 ? 22.484 -0.892 -20.375 1 95.62 63 TYR B N 1
ATOM 2942 C CA . TYR B 1 63 ? 22.047 0.228 -19.547 1 95.62 63 TYR B CA 1
ATOM 2943 C C . TYR B 1 63 ? 21.734 1.45 -20.391 1 95.62 63 TYR B C 1
ATOM 2945 O O . TYR B 1 63 ? 20.688 2.092 -20.219 1 95.62 63 TYR B O 1
ATOM 2953 N N . LEU B 1 64 ? 22.609 1.738 -21.328 1 95.56 64 LEU B N 1
ATOM 2954 C CA . LEU B 1 64 ? 22.406 2.895 -22.203 1 95.56 64 LEU B CA 1
ATOM 2955 C C . LEU B 1 64 ? 21.172 2.707 -23.078 1 95.56 64 LEU B C 1
ATOM 2957 O O . LEU B 1 64 ? 20.406 3.652 -23.297 1 95.56 64 LEU B O 1
ATOM 2961 N N . ILE B 1 65 ? 20.969 1.513 -23.578 1 94.25 65 ILE B N 1
ATOM 2962 C CA . ILE B 1 65 ? 19.812 1.21 -24.391 1 94.25 65 ILE B CA 1
ATOM 2963 C C . ILE B 1 65 ? 18.531 1.401 -23.578 1 94.25 65 ILE B C 1
ATOM 2965 O O . ILE B 1 65 ? 17.562 1.97 -24.062 1 94.25 65 ILE B O 1
ATOM 2969 N N . TYR B 1 66 ? 18.578 0.905 -22.375 1 94.25 66 TYR B N 1
ATOM 2970 C CA . TYR B 1 66 ? 17.438 1.021 -21.469 1 94.25 66 TYR B CA 1
ATOM 2971 C C . TYR B 1 66 ? 17.109 2.484 -21.188 1 94.25 66 TYR B C 1
ATOM 2973 O O . TYR B 1 66 ? 15.961 2.912 -21.359 1 94.25 66 TYR B O 1
ATOM 2981 N N . ILE B 1 67 ? 18.125 3.291 -20.875 1 95.56 67 ILE B N 1
ATOM 2982 C CA . ILE B 1 67 ? 17.922 4.684 -20.484 1 95.56 67 ILE B CA 1
ATOM 2983 C C . ILE B 1 67 ? 17.484 5.504 -21.688 1 95.56 67 ILE B C 1
ATOM 2985 O O . ILE B 1 67 ? 16.516 6.27 -21.609 1 95.56 67 ILE B O 1
ATOM 2989 N N . PHE B 1 68 ? 18.172 5.336 -22.766 1 93.94 68 PHE B N 1
ATOM 2990 C CA . PHE B 1 68 ? 17.828 6.109 -23.953 1 93.94 68 PHE B CA 1
ATOM 2991 C C . PHE B 1 68 ? 16.484 5.656 -24.531 1 93.94 68 PHE B C 1
ATOM 2993 O O . PHE B 1 68 ? 15.742 6.465 -25.078 1 93.94 68 PHE B O 1
ATOM 3000 N N . GLY B 1 69 ? 16.203 4.402 -24.469 1 93.38 69 GLY B N 1
ATOM 3001 C CA . GLY B 1 69 ? 14.914 3.891 -24.906 1 93.38 69 GLY B CA 1
ATOM 3002 C C . GLY B 1 69 ? 13.75 4.477 -24.125 1 93.38 69 GLY B C 1
ATOM 3003 O O . GLY B 1 69 ? 12.719 4.824 -24.703 1 93.38 69 GLY B O 1
ATOM 3004 N N . MET B 1 70 ? 13.93 4.617 -22.875 1 91.38 70 MET B N 1
ATOM 3005 C CA . MET B 1 70 ? 12.875 5.145 -22.016 1 91.38 70 MET B CA 1
ATOM 3006 C C . MET B 1 70 ? 12.492 6.559 -22.438 1 91.38 70 MET B C 1
ATOM 3008 O O . MET B 1 70 ? 11.32 6.941 -22.344 1 91.38 70 MET B O 1
ATOM 3012 N N . PHE B 1 71 ? 13.484 7.293 -22.906 1 90.31 71 PHE B N 1
ATOM 3013 C CA . PHE B 1 71 ? 13.227 8.664 -23.344 1 90.31 71 PHE B CA 1
ATOM 3014 C C . PHE B 1 71 ? 12.375 8.672 -24.609 1 90.31 71 PHE B C 1
ATOM 3016 O O . PHE B 1 71 ? 11.711 9.672 -24.906 1 90.31 71 PHE B O 1
ATOM 3023 N N . HIS B 1 72 ? 12.352 7.559 -25.25 1 90.62 72 HIS B N 1
ATOM 3024 C CA . HIS B 1 72 ? 11.562 7.453 -26.469 1 90.62 72 HIS B CA 1
ATOM 3025 C C . HIS B 1 72 ? 10.344 6.57 -26.266 1 90.62 72 HIS B C 1
ATOM 3027 O O . HIS B 1 72 ? 9.727 6.113 -27.234 1 90.62 72 HIS B O 1
ATOM 3033 N N . GLY B 1 73 ? 10.133 6.227 -25.047 1 89.56 73 GLY B N 1
ATOM 3034 C CA . GLY B 1 73 ? 8.961 5.426 -24.734 1 89.56 73 GLY B CA 1
ATOM 3035 C C . GLY B 1 73 ? 9.195 3.938 -24.906 1 89.56 73 GLY B C 1
ATOM 3036 O O . GLY B 1 73 ? 8.242 3.148 -24.859 1 89.56 73 GLY B O 1
ATOM 3037 N N . ASP B 1 74 ? 10.414 3.58 -25.109 1 92.5 74 ASP B N 1
ATOM 3038 C CA . ASP B 1 74 ? 10.773 2.174 -25.25 1 92.5 74 ASP B CA 1
ATOM 3039 C C . ASP B 1 74 ? 11.25 1.585 -23.922 1 92.5 74 ASP B C 1
ATOM 3041 O O . ASP B 1 74 ? 12.336 1.917 -23.453 1 92.5 74 ASP B O 1
ATOM 3045 N N . PHE B 1 75 ? 10.516 0.674 -23.422 1 92.88 75 PHE B N 1
ATOM 3046 C CA . PHE B 1 75 ? 10.828 0.054 -22.141 1 92.88 75 PHE B CA 1
ATOM 3047 C C . PHE B 1 75 ? 11.359 -1.359 -22.328 1 92.88 75 PHE B C 1
ATOM 3049 O O . PHE B 1 75 ? 11.461 -2.129 -21.375 1 92.88 75 PHE B O 1
ATOM 3056 N N . GLY B 1 76 ? 11.609 -1.622 -23.625 1 91.44 76 GLY B N 1
ATOM 3057 C CA . GLY B 1 76 ? 12.078 -2.963 -23.938 1 91.44 76 GLY B CA 1
ATOM 3058 C C . GLY B 1 76 ? 10.969 -3.908 -24.344 1 91.44 76 GLY B C 1
ATOM 3059 O O . GLY B 1 76 ? 9.867 -3.471 -24.672 1 91.44 76 GLY B O 1
ATOM 3060 N N . THR B 1 77 ? 11.359 -5.207 -24.359 1 91.75 77 THR B N 1
ATOM 3061 C CA . THR B 1 77 ? 10.438 -6.258 -24.766 1 91.75 77 THR B CA 1
ATOM 3062 C C . THR B 1 77 ? 10.203 -7.246 -23.625 1 91.75 77 THR B C 1
ATOM 3064 O O . THR B 1 77 ? 11.133 -7.586 -22.891 1 91.75 77 THR B O 1
ATOM 3067 N N . SER B 1 78 ? 8.977 -7.688 -23.516 1 92.12 78 SER B N 1
ATOM 3068 C CA . SER B 1 78 ? 8.609 -8.625 -22.469 1 92.12 78 SER B CA 1
ATOM 3069 C C . SER B 1 78 ? 9.32 -9.961 -22.641 1 92.12 78 SER B C 1
ATOM 3071 O O . SER B 1 78 ? 9.469 -10.453 -23.766 1 92.12 78 SER B O 1
ATOM 3073 N N . PHE B 1 79 ? 9.82 -10.477 -21.531 1 87 79 PHE B N 1
ATOM 3074 C CA . PHE B 1 79 ? 10.406 -11.812 -21.578 1 87 79 PHE B CA 1
ATOM 3075 C C . PHE B 1 79 ? 9.32 -12.883 -21.594 1 87 79 PHE B C 1
ATOM 3077 O O . PHE B 1 79 ? 9.57 -14.023 -21.969 1 87 79 PHE B O 1
ATOM 3084 N N . GLN B 1 80 ? 8.195 -12.523 -21.109 1 83.38 80 GLN B N 1
ATOM 3085 C CA . GLN B 1 80 ? 7.086 -13.461 -20.953 1 83.38 80 GLN B CA 1
ATOM 3086 C C . GLN B 1 80 ? 6.324 -13.625 -22.266 1 83.38 80 GLN B C 1
ATOM 3088 O O . GLN B 1 80 ? 5.926 -14.742 -22.625 1 83.38 80 GLN B O 1
ATOM 3093 N N . TYR B 1 81 ? 6.047 -12.484 -22.875 1 83.06 81 TYR B N 1
ATOM 3094 C CA . TYR B 1 81 ? 5.285 -12.492 -24.109 1 83.06 81 TYR B CA 1
ATOM 3095 C C . TYR B 1 81 ? 6.195 -12.266 -25.312 1 83.06 81 TYR B C 1
ATOM 3097 O O . TYR B 1 81 ? 6.895 -11.25 -25.391 1 83.06 81 TYR B O 1
ATOM 3105 N N . SER B 1 82 ? 6.164 -13.156 -26.141 1 79.44 82 SER B N 1
ATOM 3106 C CA . SER B 1 82 ? 7.066 -13.125 -27.297 1 79.44 82 SER B CA 1
ATOM 3107 C C . SER B 1 82 ? 6.879 -11.852 -28.109 1 79.44 82 SER B C 1
ATOM 3109 O O . SER B 1 82 ? 5.789 -11.594 -28.625 1 79.44 82 SER B O 1
ATOM 3111 N N . ASN B 1 83 ? 8 -11.125 -28.078 1 82.44 83 ASN B N 1
ATOM 3112 C CA . ASN B 1 83 ? 8.141 -9.953 -28.938 1 82.44 83 ASN B CA 1
ATOM 3113 C C . ASN B 1 83 ? 7.121 -8.875 -28.578 1 82.44 83 ASN B C 1
ATOM 3115 O O . ASN B 1 83 ? 6.621 -8.172 -29.453 1 82.44 83 ASN B O 1
ATOM 3119 N N . GLN B 1 84 ? 6.668 -8.805 -27.469 1 91 84 GLN B N 1
ATOM 3120 C CA . GLN B 1 84 ? 5.719 -7.781 -27.047 1 91 84 GLN B CA 1
ATOM 3121 C C . GLN B 1 84 ? 6.438 -6.625 -26.344 1 91 84 GLN B C 1
ATOM 3123 O O . GLN B 1 84 ? 7.121 -6.82 -25.344 1 91 84 GLN B O 1
ATOM 3128 N N . PRO B 1 85 ? 6.246 -5.465 -27 1 94.31 85 PRO B N 1
ATOM 3129 C CA . PRO B 1 85 ? 6.832 -4.305 -26.328 1 94.31 85 PRO B CA 1
ATOM 3130 C C . PRO B 1 85 ? 6.203 -4.035 -24.953 1 94.31 85 PRO B C 1
ATOM 3132 O O . PRO B 1 85 ? 4.98 -4.109 -24.812 1 94.31 85 PRO B O 1
ATOM 3135 N N . VAL B 1 86 ? 7.035 -3.754 -24 1 95 86 VAL B N 1
ATOM 3136 C CA . VAL B 1 86 ? 6.582 -3.463 -22.641 1 95 86 VAL B CA 1
ATOM 3137 C C . VAL B 1 86 ? 5.691 -2.225 -22.641 1 95 86 VAL B C 1
ATOM 3139 O O . VAL B 1 86 ? 4.699 -2.16 -21.922 1 95 86 VAL B O 1
ATOM 3142 N N . ALA B 1 87 ? 6.012 -1.312 -23.516 1 94.88 87 ALA B N 1
ATOM 3143 C CA . ALA B 1 87 ? 5.219 -0.089 -23.609 1 94.88 87 ALA B CA 1
ATOM 3144 C C . ALA B 1 87 ? 3.773 -0.401 -24 1 94.88 87 ALA B C 1
ATOM 3146 O O . ALA B 1 87 ? 2.844 0.238 -23.5 1 94.88 87 ALA B O 1
ATOM 3147 N N . TYR B 1 88 ? 3.627 -1.278 -24.812 1 93.69 88 TYR B N 1
ATOM 3148 C CA . TYR B 1 88 ? 2.285 -1.67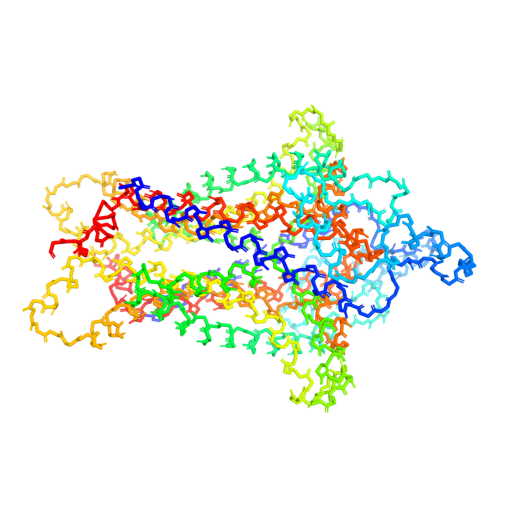7 -25.219 1 93.69 88 TYR B CA 1
ATOM 3149 C C . TYR B 1 88 ? 1.558 -2.393 -24.094 1 93.69 88 TYR B C 1
ATOM 3151 O O . TYR B 1 88 ? 0.382 -2.125 -23.828 1 93.69 88 TYR B O 1
ATOM 3159 N N . LEU B 1 89 ? 2.236 -3.279 -23.438 1 92.94 89 LEU B N 1
ATOM 3160 C CA . LEU B 1 89 ? 1.658 -4.02 -22.312 1 92.94 89 LEU B CA 1
ATOM 3161 C C . LEU B 1 89 ? 1.168 -3.07 -21.234 1 92.94 89 LEU B C 1
ATOM 3163 O O . LEU B 1 89 ? 0.088 -3.268 -20.672 1 92.94 89 LEU B O 1
ATOM 3167 N N . ILE B 1 90 ? 1.903 -2.088 -21.016 1 93.94 90 ILE B N 1
ATOM 3168 C CA . ILE B 1 90 ? 1.586 -1.141 -19.953 1 93.94 90 ILE B CA 1
ATOM 3169 C C . ILE B 1 90 ? 0.478 -0.197 -20.422 1 93.94 90 ILE B C 1
ATOM 3171 O O . ILE B 1 90 ? -0.521 -0.01 -19.719 1 93.94 90 ILE B O 1
ATOM 3175 N N . SER B 1 91 ? 0.634 0.365 -21.625 1 93.44 91 SER B N 1
ATOM 3176 C CA . SER B 1 91 ? -0.309 1.377 -22.094 1 93.44 91 SER B CA 1
ATOM 3177 C C . SER B 1 91 ? -1.693 0.78 -22.312 1 93.44 91 SER B C 1
ATOM 3179 O O . SER B 1 91 ? -2.705 1.462 -22.141 1 93.44 91 SER B O 1
ATOM 3181 N N . SER B 1 92 ? -1.779 -0.461 -22.625 1 93.25 92 SER B N 1
ATOM 3182 C CA . SER B 1 92 ? -3.059 -1.11 -22.891 1 93.25 92 SER B CA 1
ATOM 3183 C C . SER B 1 92 ? -3.781 -1.47 -21.594 1 93.25 92 SER B C 1
ATOM 3185 O O . SER B 1 92 ? -4.977 -1.769 -21.609 1 93.25 92 SER B O 1
ATOM 3187 N N . ARG B 1 93 ? -3.059 -1.413 -20.5 1 94 93 ARG B N 1
ATOM 3188 C CA . ARG B 1 93 ? -3.641 -1.897 -19.25 1 94 93 ARG B CA 1
ATOM 3189 C C . ARG B 1 93 ? -3.707 -0.785 -18.203 1 94 93 ARG B C 1
ATOM 3191 O O . ARG B 1 93 ? -4.574 -0.798 -17.328 1 94 93 ARG B O 1
ATOM 3198 N N . LEU B 1 94 ? -2.896 0.122 -18.375 1 94.31 94 LEU B N 1
ATOM 3199 C CA . LEU B 1 94 ? -2.746 1.171 -17.375 1 94.31 94 LEU B CA 1
ATOM 3200 C C . LEU B 1 94 ? -3.996 2.041 -17.312 1 94.31 94 LEU B C 1
ATOM 3202 O O . LEU B 1 94 ? -4.383 2.492 -16.219 1 94.31 94 LEU B O 1
ATOM 3206 N N . GLY B 1 95 ? -4.559 2.277 -18.391 1 94.12 95 GLY B N 1
ATOM 3207 C CA . GLY B 1 95 ? -5.73 3.135 -18.438 1 94.12 95 GLY B CA 1
ATOM 3208 C C . GLY B 1 95 ? -6.863 2.645 -17.547 1 94.12 95 GLY B C 1
ATOM 3209 O O . GLY B 1 95 ? -7.496 3.438 -16.859 1 94.12 95 GLY B O 1
ATOM 3210 N N . ALA B 1 96 ? -7.121 1.419 -17.609 1 94.88 96 ALA B N 1
ATOM 3211 C CA . ALA B 1 96 ? -8.195 0.833 -16.797 1 94.88 96 ALA B CA 1
ATOM 3212 C C . ALA B 1 96 ? -7.906 0.984 -15.305 1 94.88 96 ALA B C 1
ATOM 3214 O O . ALA B 1 96 ? -8.781 1.382 -14.539 1 94.88 96 ALA B O 1
ATOM 3215 N N . SER B 1 97 ? -6.688 0.68 -14.922 1 95.38 97 SER B N 1
ATOM 3216 C CA . SER B 1 97 ? -6.301 0.783 -13.516 1 95.38 97 SER B CA 1
ATOM 3217 C C . SER B 1 97 ? -6.312 2.234 -13.047 1 95.38 97 SER B C 1
ATOM 3219 O O . SER B 1 97 ? -6.73 2.525 -11.93 1 95.38 97 SER B O 1
ATOM 3221 N N . MET B 1 98 ? -5.879 3.098 -13.914 1 94.25 98 MET B N 1
ATOM 3222 C CA . MET B 1 98 ? -5.855 4.512 -13.555 1 94.25 98 MET B CA 1
ATOM 3223 C C . MET B 1 98 ? -7.27 5.043 -13.352 1 94.25 98 MET B C 1
ATOM 3225 O O . MET B 1 98 ? -7.527 5.793 -12.406 1 94.25 98 MET B O 1
ATOM 3229 N N . GLN B 1 99 ? -8.078 4.727 -14.258 1 95.25 99 GLN B N 1
ATOM 3230 C CA . GLN B 1 99 ? -9.469 5.176 -14.141 1 95.25 99 GLN B CA 1
ATOM 3231 C C . GLN B 1 99 ? -10.109 4.641 -12.859 1 95.25 99 GLN B C 1
ATOM 3233 O O . GLN B 1 99 ? -10.734 5.391 -12.117 1 95.25 99 GLN B O 1
ATOM 3238 N N . LEU B 1 100 ? -9.961 3.361 -12.609 1 95.38 100 LEU B N 1
ATOM 3239 C CA . LEU B 1 100 ? -10.547 2.746 -11.422 1 95.38 100 LEU B CA 1
ATOM 3240 C C . LEU B 1 100 ? -9.961 3.355 -10.148 1 95.38 100 LEU B C 1
ATOM 3242 O O . LEU B 1 100 ? -10.695 3.611 -9.188 1 95.38 100 LEU B O 1
ATOM 3246 N N . GLY B 1 101 ? -8.656 3.508 -10.18 1 94.94 101 GLY B N 1
ATOM 3247 C CA . GLY B 1 101 ? -8 4.113 -9.031 1 94.94 101 GLY B CA 1
ATOM 3248 C C . GLY B 1 101 ? -8.492 5.516 -8.734 1 94.94 101 GLY B C 1
ATOM 3249 O O . GLY B 1 101 ? -8.742 5.863 -7.578 1 94.94 101 GLY B O 1
ATOM 3250 N N . LEU B 1 102 ? -8.625 6.273 -9.75 1 94.12 102 LEU B N 1
ATOM 3251 C CA . LEU B 1 102 ? -9.102 7.641 -9.586 1 94.12 102 LEU B CA 1
ATOM 3252 C C . LEU B 1 102 ? -10.547 7.66 -9.094 1 94.12 102 LEU B C 1
ATOM 3254 O O . LEU B 1 102 ? -10.898 8.453 -8.219 1 94.12 102 LEU B O 1
ATOM 3258 N N . GLN B 1 103 ? -11.359 6.863 -9.68 1 96.56 103 GLN B N 1
ATOM 3259 C CA . GLN B 1 103 ? -12.75 6.762 -9.242 1 96.56 103 GLN B CA 1
ATOM 3260 C C . GLN B 1 103 ? -12.836 6.355 -7.773 1 96.56 103 GLN B C 1
ATOM 3262 O O . GLN B 1 103 ? -13.617 6.926 -7.012 1 96.56 103 GLN B O 1
ATOM 3267 N N . ALA B 1 104 ? -12.039 5.367 -7.414 1 96.31 104 ALA B N 1
ATOM 3268 C CA . ALA B 1 104 ? -12.039 4.875 -6.043 1 96.31 104 ALA B CA 1
ATOM 3269 C C . ALA B 1 104 ? -11.594 5.961 -5.066 1 96.31 104 ALA B C 1
ATOM 3271 O O . ALA B 1 104 ? -12.148 6.086 -3.973 1 96.31 104 ALA B O 1
ATOM 3272 N N . MET B 1 105 ? -10.641 6.715 -5.488 1 93.88 105 MET B N 1
ATOM 3273 C CA . MET B 1 105 ? -10.148 7.801 -4.645 1 93.88 105 MET B CA 1
ATOM 3274 C C . MET B 1 105 ? -11.203 8.891 -4.484 1 93.88 105 MET B C 1
ATOM 3276 O O . MET B 1 105 ? -11.422 9.383 -3.377 1 93.88 105 MET B O 1
ATOM 3280 N N . ILE B 1 106 ? -11.781 9.281 -5.559 1 95.5 106 ILE B N 1
ATOM 3281 C CA . ILE B 1 106 ? -12.82 10.305 -5.516 1 95.5 106 ILE B CA 1
ATOM 3282 C C . ILE B 1 106 ? -13.977 9.828 -4.637 1 95.5 106 ILE B C 1
ATOM 3284 O O . ILE B 1 106 ? -14.461 10.57 -3.779 1 95.5 106 ILE B O 1
ATOM 3288 N N . PHE B 1 107 ? -14.391 8.633 -4.832 1 96.25 107 PHE B N 1
ATOM 3289 C CA . PHE B 1 107 ? -15.438 8.023 -4.023 1 96.25 107 PHE B CA 1
ATOM 3290 C C . PHE B 1 107 ? -15.055 8.016 -2.549 1 96.25 107 PHE B C 1
ATOM 3292 O O . PHE B 1 107 ? -15.828 8.453 -1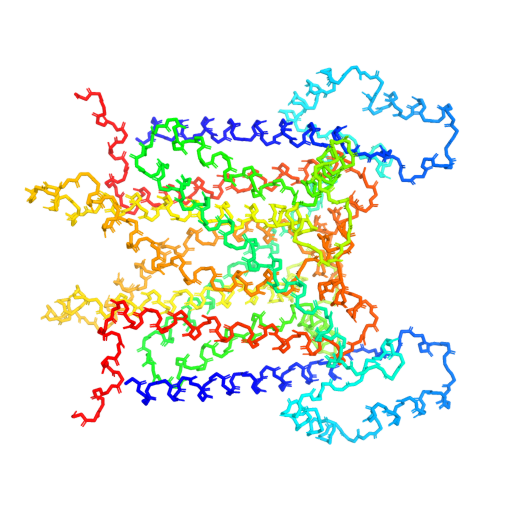.697 1 96.25 107 PHE B O 1
ATOM 3299 N N . GLY B 1 108 ? -13.867 7.504 -2.271 1 95.06 108 GLY B N 1
ATOM 3300 C CA . GLY B 1 108 ? -13.398 7.371 -0.9 1 95.06 108 GLY B CA 1
ATOM 3301 C C . GLY B 1 108 ? -13.227 8.703 -0.196 1 95.06 108 GLY B C 1
ATOM 3302 O O . GLY B 1 108 ? -13.648 8.859 0.953 1 95.06 108 GLY B O 1
ATOM 3303 N N . VAL B 1 109 ? -12.664 9.641 -0.881 1 93.81 109 VAL B N 1
ATOM 3304 C CA . VAL B 1 109 ? -12.414 10.953 -0.291 1 93.81 109 VAL B CA 1
ATOM 3305 C C . VAL B 1 109 ? -13.734 11.688 -0.069 1 93.81 109 VAL B C 1
ATOM 3307 O O . VAL B 1 109 ? -13.953 12.289 0.984 1 93.81 109 VAL B O 1
ATOM 3310 N N . PHE B 1 110 ? -14.586 11.633 -1.017 1 95.75 110 PHE B N 1
ATOM 3311 C CA . PHE B 1 110 ? -15.867 12.32 -0.926 1 95.75 110 PHE B CA 1
ATOM 3312 C C . PHE B 1 110 ? -16.656 11.828 0.274 1 95.75 110 PHE B C 1
ATOM 3314 O O . PHE B 1 110 ? -17.031 12.609 1.15 1 95.75 110 PHE B O 1
ATOM 3321 N N . PHE B 1 111 ? -16.875 10.578 0.363 1 95.44 111 PHE B N 1
ATOM 3322 C CA . PHE B 1 111 ? -17.672 10.023 1.442 1 95.44 111 PHE B CA 1
ATOM 3323 C C . PHE B 1 111 ? -16.891 9.992 2.748 1 95.44 111 PHE B C 1
ATOM 3325 O O . PHE B 1 111 ? -17.469 10.102 3.83 1 95.44 111 PHE B O 1
ATOM 3332 N N . GLY B 1 112 ? -15.539 9.859 2.627 1 94.56 112 GLY B N 1
ATOM 3333 C CA . GLY B 1 112 ? -14.703 9.898 3.818 1 94.56 112 GLY B CA 1
ATOM 3334 C C . GLY B 1 112 ? -14.719 11.25 4.512 1 94.56 112 GLY B C 1
ATOM 3335 O O . GLY B 1 112 ? -14.766 11.32 5.742 1 94.56 112 GLY B O 1
ATOM 3336 N N . VAL B 1 113 ? -14.68 12.273 3.729 1 93.19 113 VAL B N 1
ATOM 3337 C CA . VAL B 1 113 ? -14.719 13.625 4.277 1 93.19 113 VAL B CA 1
ATOM 3338 C C . VAL B 1 113 ? -16.062 13.859 4.969 1 93.19 113 VAL B C 1
ATOM 3340 O O . VAL B 1 113 ? -16.109 14.414 6.066 1 93.19 113 VAL B O 1
ATOM 3343 N N . ILE B 1 114 ? -17.125 13.445 4.348 1 93.94 114 ILE B N 1
ATOM 3344 C CA . ILE B 1 114 ? -18.469 13.609 4.902 1 93.94 114 ILE B CA 1
ATOM 3345 C C . ILE B 1 114 ? -18.578 12.859 6.223 1 93.94 114 ILE B C 1
ATOM 3347 O O . ILE B 1 114 ? -19.031 13.414 7.227 1 93.94 114 ILE B O 1
ATOM 3351 N N . LEU B 1 115 ? -18.109 11.672 6.207 1 93.5 115 LEU B N 1
ATOM 3352 C CA . LEU B 1 115 ? -18.188 10.836 7.398 1 93.5 115 LEU B CA 1
ATOM 3353 C C . LEU B 1 115 ? -17.297 11.367 8.508 1 93.5 115 LEU B C 1
ATOM 3355 O O . LEU B 1 115 ? -17.703 11.422 9.672 1 93.5 115 LEU B O 1
ATOM 3359 N N . GLY B 1 116 ? -16.078 11.688 8.164 1 91.69 116 GLY B N 1
ATOM 3360 C CA . GLY B 1 116 ? -15.133 12.219 9.141 1 91.69 116 GLY B CA 1
ATOM 3361 C C . GLY B 1 116 ? -15.57 13.547 9.734 1 91.69 116 GLY B C 1
ATOM 3362 O O . GLY B 1 116 ? -15.445 13.766 10.938 1 91.69 116 GLY B O 1
ATOM 3363 N N . ALA B 1 117 ? -16.047 14.422 8.898 1 91.44 117 ALA B N 1
ATOM 3364 C CA . ALA B 1 117 ? -16.531 15.719 9.352 1 91.44 117 ALA B CA 1
ATOM 3365 C C . ALA B 1 117 ? -17.734 15.57 10.273 1 91.44 117 ALA B C 1
ATOM 3367 O O . ALA B 1 117 ? -17.828 16.234 11.305 1 91.44 117 ALA B O 1
ATOM 3368 N N . ALA B 1 118 ? -18.672 14.75 9.852 1 90.31 118 ALA B N 1
ATOM 3369 C CA . ALA B 1 118 ? -19.844 14.5 10.68 1 90.31 118 ALA B CA 1
ATOM 3370 C C . ALA B 1 118 ? -19.438 13.953 12.047 1 90.31 118 ALA B C 1
ATOM 3372 O O . ALA B 1 118 ? -20.031 14.328 13.07 1 90.31 118 ALA B O 1
ATOM 3373 N N . ALA B 1 119 ? -18.469 13.117 12.023 1 89.81 119 ALA B N 1
ATOM 3374 C CA . ALA B 1 119 ? -17.984 12.531 13.273 1 89.81 119 ALA B CA 1
ATOM 3375 C C . ALA B 1 119 ? -17.312 13.586 14.148 1 89.81 119 ALA B C 1
ATOM 3377 O O . ALA B 1 119 ? -17.469 13.578 15.367 1 89.81 119 ALA B O 1
ATOM 3378 N N . ALA B 1 120 ? -16.562 14.422 13.531 1 87 120 ALA B N 1
ATOM 3379 C CA . ALA B 1 120 ? -15.836 15.453 14.266 1 87 120 ALA B CA 1
ATOM 3380 C C . ALA B 1 120 ? -16.797 16.469 14.867 1 87 120 ALA B C 1
ATOM 3382 O O . ALA B 1 120 ? -16.578 16.953 15.984 1 87 120 ALA B O 1
ATOM 3383 N N . ILE B 1 121 ? -17.781 16.844 14.156 1 86.81 121 ILE B N 1
ATOM 3384 C CA . ILE B 1 121 ? -18.75 17.844 14.594 1 86.81 121 ILE B CA 1
ATOM 3385 C C . ILE B 1 121 ? -19.516 17.312 15.805 1 86.81 121 ILE B C 1
ATOM 3387 O O . ILE B 1 121 ? -19.828 18.062 16.734 1 86.81 121 ILE B O 1
ATOM 3391 N N . LYS B 1 122 ? -19.859 16.062 15.75 1 86 122 LYS B N 1
ATOM 3392 C CA . LYS B 1 122 ? -20.578 15.445 16.859 1 86 122 LYS B CA 1
ATOM 3393 C C . LYS B 1 122 ? -19.641 14.602 17.719 1 86 122 LYS B C 1
ATOM 3395 O O . LYS B 1 122 ? -19.953 13.445 18.031 1 86 122 LYS B O 1
ATOM 3400 N N . HIS B 1 123 ? -18.594 15.258 17.922 1 80.69 123 HIS B N 1
ATOM 3401 C CA . HIS B 1 123 ? -17.531 14.57 18.656 1 80.69 123 HIS B CA 1
ATOM 3402 C C . HIS B 1 123 ? -18.047 13.992 19.969 1 80.69 123 HIS B C 1
ATOM 3404 O O . HIS B 1 123 ? -18.766 14.656 20.703 1 80.69 123 HIS B O 1
ATOM 3410 N N . ASN B 1 124 ? -17.797 12.703 20.234 1 74.31 124 ASN B N 1
ATOM 3411 C CA . ASN B 1 124 ? -18.125 11.992 21.469 1 74.31 124 ASN B CA 1
ATOM 3412 C C . ASN B 1 124 ? -19.609 11.625 21.516 1 74.31 124 ASN B C 1
ATOM 3414 O O . ASN B 1 124 ? -20.172 11.469 22.609 1 74.31 124 ASN B O 1
ATOM 3418 N N . THR B 1 125 ? -20.25 11.648 20.391 1 81.62 125 THR B N 1
ATOM 3419 C CA . THR B 1 125 ? -21.625 11.172 20.281 1 81.62 125 THR B CA 1
ATOM 3420 C C . THR B 1 125 ? -21.688 9.859 19.516 1 81.62 125 THR B C 1
ATOM 3422 O O . THR B 1 125 ? -20.656 9.32 19.109 1 81.62 125 THR B O 1
ATOM 3425 N N . TRP B 1 126 ? -22.844 9.391 19.469 1 81.06 126 TRP B N 1
ATOM 3426 C CA . TRP B 1 126 ? -23.047 8.133 18.75 1 81.06 126 TRP B CA 1
ATOM 3427 C C . TRP B 1 126 ? -22.703 8.289 17.281 1 81.06 126 TRP B C 1
ATOM 3429 O O . TRP B 1 126 ? -22.266 7.332 16.625 1 81.06 126 TRP B O 1
ATOM 3439 N N . ALA B 1 127 ? -22.844 9.461 16.812 1 81.62 127 ALA B N 1
ATOM 3440 C CA . ALA B 1 127 ? -22.5 9.703 15.414 1 81.62 127 ALA B CA 1
ATOM 3441 C C . ALA B 1 127 ? -20.984 9.594 15.203 1 81.62 127 ALA B C 1
ATOM 3443 O O . ALA B 1 127 ? -20.531 9.094 14.172 1 81.62 127 ALA B O 1
ATOM 3444 N N . ASP B 1 128 ? -20.25 10.031 16.047 1 84.88 128 ASP B N 1
ATOM 3445 C CA . ASP B 1 128 ? -18.797 9.898 16.047 1 84.88 128 ASP B CA 1
ATOM 3446 C C . ASP B 1 128 ? -18.375 8.438 16.109 1 84.88 128 ASP B C 1
ATOM 3448 O O . ASP B 1 128 ? -17.578 7.973 15.289 1 84.88 128 ASP B O 1
ATOM 3452 N N . THR B 1 129 ? -19.062 7.836 17 1 79.06 129 THR B N 1
ATOM 3453 C CA . THR B 1 129 ? -18.75 6.422 17.203 1 79.06 129 THR B CA 1
ATOM 3454 C C . THR B 1 129 ? -19.156 5.613 15.969 1 79.06 129 THR B C 1
ATOM 3456 O O . THR B 1 129 ? -18.406 4.73 15.531 1 79.06 129 THR B O 1
ATOM 3459 N N . GLY B 1 130 ? -20.297 5.941 15.508 1 85.44 130 GLY B N 1
ATOM 3460 C CA . GLY B 1 130 ? -20.781 5.258 14.32 1 85.44 130 GLY B CA 1
ATOM 3461 C C . GLY B 1 130 ? -19.859 5.426 13.117 1 85.44 130 GLY B C 1
ATOM 3462 O O . GLY B 1 130 ? -19.578 4.465 12.406 1 85.44 130 GLY B O 1
ATOM 3463 N N . ALA B 1 131 ? -19.375 6.605 12.93 1 84.44 131 ALA B N 1
ATOM 3464 C CA . ALA B 1 131 ? -18.469 6.887 11.812 1 84.44 131 ALA B CA 1
ATOM 3465 C C . ALA B 1 131 ? -17.141 6.164 11.984 1 84.44 131 ALA B C 1
ATOM 3467 O O . ALA B 1 131 ? -16.594 5.633 11.016 1 84.44 131 ALA B O 1
ATOM 3468 N N . THR B 1 132 ? -16.734 6.117 13.148 1 80.12 132 THR B N 1
ATOM 3469 C CA . THR B 1 132 ? -15.477 5.441 13.453 1 80.12 132 THR B CA 1
ATOM 3470 C C . THR B 1 132 ? -15.617 3.936 13.25 1 80.12 132 THR B C 1
ATOM 3472 O O . THR B 1 132 ? -14.711 3.291 12.711 1 80.12 132 THR B O 1
ATOM 3475 N N . VAL B 1 133 ? -16.734 3.471 13.633 1 83.5 133 VAL B N 1
ATOM 3476 C CA . VAL B 1 133 ? -17 2.045 13.477 1 83.5 133 VAL B CA 1
ATOM 3477 C C . VAL B 1 133 ? -17.047 1.684 11.992 1 83.5 133 VAL B C 1
ATOM 3479 O O . VAL B 1 133 ? -16.453 0.687 11.57 1 83.5 133 VAL B O 1
ATOM 3482 N N . ILE B 1 134 ? -17.656 2.467 11.281 1 85.56 134 ILE B N 1
ATOM 3483 C CA . ILE B 1 134 ? -17.766 2.227 9.844 1 85.56 134 ILE B CA 1
ATOM 3484 C C . ILE B 1 134 ? -16.375 2.266 9.203 1 85.56 134 ILE B C 1
ATOM 3486 O O . ILE B 1 134 ? -16.062 1.441 8.344 1 85.56 134 ILE B O 1
ATOM 3490 N N . ALA B 1 135 ? -15.609 3.166 9.609 1 83 135 ALA B N 1
ATOM 3491 C CA . ALA B 1 135 ? -14.258 3.293 9.07 1 83 135 ALA B CA 1
ATOM 3492 C C . ALA B 1 135 ? -13.406 2.074 9.422 1 83 135 ALA B C 1
ATOM 3494 O O . ALA B 1 135 ? -12.656 1.571 8.578 1 83 135 ALA B O 1
ATOM 3495 N N . ILE B 1 136 ? -13.602 1.566 10.586 1 81.81 136 ILE B N 1
ATOM 3496 C CA . ILE B 1 136 ? -12.812 0.426 11.047 1 81.81 136 ILE B CA 1
ATOM 3497 C C . ILE B 1 136 ? -13.266 -0.837 10.312 1 81.81 136 ILE B C 1
ATOM 3499 O O . ILE B 1 136 ? -12.43 -1.656 9.906 1 81.81 136 ILE B O 1
ATOM 3503 N N . ILE B 1 137 ? -14.5 -0.951 10.125 1 84.44 137 ILE B N 1
ATOM 3504 C CA . ILE B 1 137 ? -15.023 -2.09 9.383 1 84.44 137 ILE B CA 1
ATOM 3505 C C . ILE B 1 137 ? -14.492 -2.059 7.953 1 84.44 137 ILE B C 1
ATOM 3507 O O . ILE B 1 137 ? -14.062 -3.084 7.418 1 84.44 137 ILE B O 1
ATOM 3511 N N . GLY B 1 138 ? -14.555 -0.91 7.441 1 82.19 138 GLY B N 1
ATOM 3512 C CA . GLY B 1 138 ? -14.062 -0.746 6.082 1 82.19 138 GLY B CA 1
ATOM 3513 C C . GLY B 1 138 ? -12.594 -1.103 5.934 1 82.19 138 GLY B C 1
ATOM 3514 O O . GLY B 1 138 ? -12.18 -1.625 4.898 1 82.19 138 GLY B O 1
ATOM 3515 N N . LYS B 1 139 ? -11.844 -0.958 6.887 1 82.25 139 LYS B N 1
ATOM 3516 C CA . LYS B 1 139 ? -10.406 -1.229 6.836 1 82.25 139 LYS B CA 1
ATOM 3517 C C . LYS B 1 139 ? -10.109 -2.684 7.18 1 82.25 139 LYS B C 1
ATOM 3519 O O . LYS B 1 139 ? -9.133 -3.256 6.691 1 82.25 139 LYS B O 1
ATOM 3524 N N . SER B 1 140 ? -10.984 -3.215 8.023 1 82.5 140 SER B N 1
ATOM 3525 C CA . SER B 1 140 ? -10.688 -4.535 8.57 1 82.5 140 SER B CA 1
ATOM 3526 C C . SER B 1 140 ? -11.164 -5.641 7.641 1 82.5 140 SER B C 1
ATOM 3528 O O . SER B 1 140 ? -10.539 -6.695 7.547 1 82.5 140 SER B O 1
ATOM 3530 N N . VAL B 1 141 ? -12.242 -5.414 7.035 1 83.44 141 VAL B N 1
ATOM 3531 C CA . VAL B 1 141 ? -12.789 -6.422 6.133 1 83.44 141 VAL B CA 1
ATOM 3532 C C . VAL B 1 141 ? -11.992 -6.438 4.832 1 83.44 141 VAL B C 1
ATOM 3534 O O . VAL B 1 141 ? -11.781 -5.391 4.215 1 83.44 141 VAL B O 1
ATOM 3537 N N . PRO B 1 142 ? -11.547 -7.586 4.465 1 80.62 142 PRO B N 1
ATOM 3538 C CA . PRO B 1 142 ? -10.812 -7.652 3.201 1 80.62 142 PRO B CA 1
ATOM 3539 C C . PRO B 1 142 ? -11.633 -7.148 2.016 1 80.62 142 PRO B C 1
ATOM 3541 O O . PRO B 1 142 ? -12.797 -7.52 1.864 1 80.62 142 PRO B O 1
ATOM 3544 N N . ASN B 1 143 ? -11.023 -6.387 1.251 1 83.69 143 ASN B N 1
ATOM 3545 C CA . ASN B 1 143 ? -11.742 -5.73 0.162 1 83.69 143 ASN B CA 1
ATOM 3546 C C . ASN B 1 143 ? -12.203 -6.738 -0.89 1 83.69 143 ASN B C 1
ATOM 3548 O O . ASN B 1 143 ? -13.195 -6.512 -1.579 1 83.69 143 ASN B O 1
ATOM 3552 N N . PHE B 1 144 ? -11.516 -7.836 -1.028 1 85.06 144 PHE B N 1
ATOM 3553 C CA . PHE B 1 144 ? -11.922 -8.812 -2.033 1 85.06 144 PHE B CA 1
ATOM 3554 C C . PHE B 1 144 ? -13.242 -9.469 -1.642 1 85.06 144 PHE B C 1
ATOM 3556 O O . PHE B 1 144 ? -14.008 -9.891 -2.506 1 85.06 144 PHE B O 1
ATOM 3563 N N . VAL B 1 145 ? -13.461 -9.609 -0.301 1 86.5 145 VAL B N 1
ATOM 3564 C CA . VAL B 1 145 ? -14.727 -10.172 0.167 1 86.5 145 VAL B CA 1
ATOM 3565 C C . VAL B 1 145 ? -15.883 -9.281 -0.269 1 86.5 145 VAL B C 1
ATOM 3567 O O . VAL B 1 145 ? -16.891 -9.766 -0.793 1 86.5 145 VAL B O 1
ATOM 3570 N N . LEU B 1 146 ? -15.633 -8.055 -0.077 1 89.12 146 LEU B N 1
ATOM 3571 C CA . LEU B 1 146 ? -16.656 -7.109 -0.506 1 89.12 146 LEU B CA 1
ATOM 3572 C C . LEU B 1 146 ? -16.859 -7.168 -2.018 1 89.12 146 LEU B C 1
ATOM 3574 O O . LEU B 1 146 ? -17.984 -7.121 -2.502 1 89.12 146 LEU B O 1
ATOM 3578 N N . ALA B 1 147 ? -15.812 -7.266 -2.725 1 92.62 147 ALA B N 1
ATOM 3579 C CA . ALA B 1 147 ? -15.883 -7.32 -4.184 1 92.62 147 ALA B CA 1
ATOM 3580 C C . ALA B 1 147 ? -16.703 -8.523 -4.648 1 92.62 147 ALA B C 1
ATOM 3582 O O . ALA B 1 147 ? -17.562 -8.391 -5.52 1 92.62 147 ALA B O 1
ATOM 3583 N N . ILE B 1 148 ? -16.469 -9.648 -4.102 1 90.5 148 ILE B N 1
ATOM 3584 C CA . ILE B 1 148 ? -17.141 -10.883 -4.504 1 90.5 148 ILE B CA 1
ATOM 3585 C C . ILE B 1 148 ? -18.625 -10.789 -4.148 1 90.5 148 ILE B C 1
ATOM 3587 O O . ILE B 1 148 ? -19.484 -11.219 -4.926 1 90.5 148 ILE B O 1
ATOM 3591 N N . LEU B 1 149 ? -18.906 -10.211 -3.037 1 92.19 149 LEU B N 1
ATOM 3592 C CA . LEU B 1 149 ? -20.281 -10.086 -2.604 1 92.19 149 LEU B CA 1
ATOM 3593 C C . LEU B 1 149 ? -21.047 -9.094 -3.486 1 92.19 149 LEU B C 1
ATOM 3595 O O . LEU B 1 149 ? -22.203 -9.336 -3.84 1 92.19 149 LEU B O 1
ATOM 3599 N N . LEU B 1 150 ? -20.375 -7.98 -3.76 1 94.19 150 LEU B N 1
ATOM 3600 C CA . LEU B 1 150 ? -21 -7.027 -4.676 1 94.19 150 LEU B CA 1
ATOM 3601 C C . LEU B 1 150 ? -21.266 -7.672 -6.035 1 94.19 150 LEU B C 1
ATOM 3603 O O . LEU B 1 150 ? -22.344 -7.504 -6.605 1 94.19 150 LEU B O 1
ATOM 3607 N N . GLN B 1 151 ? -20.297 -8.414 -6.516 1 93.19 151 GLN B N 1
ATOM 3608 C CA . GLN B 1 151 ? -20.438 -9.078 -7.809 1 93.19 151 GLN B CA 1
ATOM 3609 C C . GLN B 1 151 ? -21.562 -10.102 -7.789 1 93.19 151 GLN B C 1
ATOM 3611 O O . GLN B 1 151 ? -22.375 -10.156 -8.719 1 93.19 151 GLN B O 1
ATOM 3616 N N . TYR B 1 152 ? -21.672 -10.836 -6.805 1 92.88 152 TYR B N 1
ATOM 3617 C CA . TYR B 1 152 ? -22.641 -11.93 -6.742 1 92.88 152 TYR B CA 1
ATOM 3618 C C . TYR B 1 152 ? -24.047 -11.414 -6.484 1 92.88 152 TYR B C 1
ATOM 3620 O O . TYR B 1 152 ? -24.984 -11.766 -7.203 1 92.88 152 TYR B O 1
ATOM 3628 N N . TYR B 1 153 ? -24.25 -10.531 -5.492 1 93.75 153 TYR B N 1
ATOM 3629 C CA . TYR B 1 153 ? -25.594 -10.148 -5.074 1 93.75 153 TYR B CA 1
ATOM 3630 C C . TYR B 1 153 ? -26.109 -8.977 -5.895 1 93.75 153 TYR B C 1
ATOM 3632 O O . TYR B 1 153 ? -27.266 -8.969 -6.324 1 93.75 153 TYR B O 1
ATOM 3640 N N . ILE B 1 154 ? -25.25 -8.023 -6.145 1 95.44 154 ILE B N 1
ATOM 3641 C CA . ILE B 1 154 ? -25.719 -6.812 -6.805 1 95.44 154 ILE B CA 1
ATOM 3642 C C . ILE B 1 154 ? -25.703 -7.016 -8.32 1 95.44 154 ILE B C 1
ATOM 3644 O O . ILE B 1 154 ? -26.625 -6.586 -9.016 1 95.44 154 ILE B O 1
ATOM 3648 N N . ALA B 1 155 ? -24.672 -7.648 -8.773 1 94.38 155 ALA B N 1
ATOM 3649 C CA . ALA B 1 155 ? -24.547 -7.816 -10.219 1 94.38 155 ALA B CA 1
ATOM 3650 C C . ALA B 1 155 ? -25.297 -9.07 -10.688 1 94.38 155 ALA B C 1
ATOM 3652 O O . ALA B 1 155 ? -26.172 -8.992 -11.539 1 94.38 155 ALA B O 1
ATOM 3653 N N . LEU B 1 156 ? -24.984 -10.188 -10.172 1 92.19 156 LEU B N 1
ATOM 3654 C CA . LEU B 1 156 ? -25.516 -11.453 -10.664 1 92.19 156 LEU B CA 1
ATOM 3655 C C . LEU B 1 156 ? -26.969 -11.633 -10.234 1 92.19 156 LEU B C 1
ATOM 3657 O O . LEU B 1 156 ? -27.844 -11.875 -11.07 1 92.19 156 LEU B O 1
ATOM 3661 N N . LYS B 1 157 ? -27.297 -11.484 -8.969 1 93.88 157 LYS B N 1
ATOM 3662 C CA . LYS B 1 157 ? -28.625 -11.789 -8.461 1 93.88 157 LYS B CA 1
ATOM 3663 C C . LYS B 1 157 ? -29.609 -10.664 -8.773 1 93.88 157 LYS B C 1
ATOM 3665 O O . LYS B 1 157 ? -30.672 -10.906 -9.328 1 93.88 157 LYS B O 1
ATOM 3670 N N . LEU B 1 158 ? -29.219 -9.414 -8.469 1 95.81 158 LEU B N 1
ATOM 3671 C CA . LEU B 1 158 ? -30.125 -8.289 -8.656 1 95.81 158 LEU B CA 1
ATOM 3672 C C . LEU B 1 158 ? -30.047 -7.758 -10.086 1 95.81 158 LEU B C 1
ATOM 3674 O O . LEU B 1 158 ? -30.969 -7.086 -10.555 1 95.81 158 LEU B O 1
ATOM 3678 N N . GLY B 1 159 ? -28.922 -7.957 -10.766 1 95.62 159 GLY B N 1
ATOM 3679 C CA . GLY B 1 159 ? -28.766 -7.562 -12.156 1 95.62 159 GLY B CA 1
ATOM 3680 C C . GLY B 1 159 ? -28.625 -6.062 -12.336 1 95.62 159 GLY B C 1
ATOM 3681 O O . GLY B 1 159 ? -28.953 -5.527 -13.398 1 95.62 159 GLY B O 1
ATOM 3682 N N . TRP B 1 160 ? -28.141 -5.332 -11.344 1 96.19 160 TRP B N 1
ATOM 3683 C CA . TRP B 1 160 ? -28.078 -3.877 -11.406 1 96.19 160 TRP B CA 1
ATOM 3684 C C . TRP B 1 160 ? -26.906 -3.42 -12.258 1 96.19 160 TRP B C 1
ATOM 3686 O O . TRP B 1 160 ? -26.953 -2.354 -12.875 1 96.19 160 TRP B O 1
ATOM 3696 N N . PHE B 1 161 ? -25.844 -4.238 -12.273 1 96.31 161 PHE B N 1
ATOM 3697 C CA . PHE B 1 161 ? -24.594 -3.887 -12.953 1 96.31 161 PHE B CA 1
ATOM 3698 C C . PHE B 1 161 ? -24 -5.105 -13.648 1 96.31 161 PHE B C 1
ATOM 3700 O O . PHE B 1 161 ? -24.406 -6.238 -13.383 1 96.31 161 PHE B O 1
ATOM 3707 N N . PRO B 1 162 ? -23.094 -4.875 -14.5 1 95.75 162 PRO B N 1
ATOM 3708 C CA . PRO B 1 162 ? -22.422 -6.023 -15.109 1 95.75 162 PRO B CA 1
ATOM 3709 C C . PRO B 1 162 ? -21.594 -6.824 -14.109 1 95.75 162 PRO B C 1
ATOM 3711 O O . PRO B 1 162 ? -20.953 -6.242 -13.227 1 95.75 162 PRO B O 1
ATOM 3714 N N . ILE B 1 163 ? -21.625 -8.109 -14.312 1 92.44 163 ILE B N 1
ATOM 3715 C CA . ILE B 1 163 ? -20.922 -9.023 -13.414 1 92.44 163 ILE B CA 1
ATOM 3716 C C . ILE B 1 163 ? -19.406 -8.812 -13.547 1 92.44 163 ILE B C 1
ATOM 3718 O O . ILE B 1 163 ? -18.688 -8.859 -12.547 1 92.44 163 ILE B O 1
ATOM 3722 N N . ALA B 1 164 ? -18.922 -8.766 -14.812 1 93 164 ALA B N 1
ATOM 3723 C CA . ALA B 1 164 ? -17.5 -8.586 -15.133 1 93 164 ALA B CA 1
ATOM 3724 C C . ALA B 1 164 ? -17.328 -7.918 -16.484 1 93 164 ALA B C 1
ATOM 3726 O O . ALA B 1 164 ? -18.297 -7.758 -17.234 1 93 164 ALA B O 1
ATOM 3727 N N . GLY B 1 165 ? -16.125 -7.457 -16.625 1 94.06 165 GLY B N 1
ATOM 3728 C CA . GLY B 1 165 ? -15.844 -6.875 -17.922 1 94.06 165 GLY B CA 1
ATOM 3729 C C . GLY B 1 165 ? -15.352 -5.441 -17.844 1 94.06 165 GLY B C 1
ATOM 3730 O O . GLY B 1 165 ? -15.234 -4.879 -16.75 1 94.06 165 GLY B O 1
ATOM 3731 N N . TRP B 1 166 ? -15.125 -4.914 -19.016 1 94.88 166 TRP B N 1
ATOM 3732 C CA . TRP B 1 166 ? -14.602 -3.564 -19.203 1 94.88 166 TRP B CA 1
ATOM 3733 C C . TRP B 1 166 ? -15.18 -2.926 -20.469 1 94.88 166 TRP B C 1
ATOM 3735 O O . TRP B 1 166 ? -15.477 -3.621 -21.438 1 94.88 166 TRP B O 1
ATOM 3745 N N . GLY B 1 167 ? -15.383 -1.572 -20.438 1 93.69 167 GLY B N 1
ATOM 3746 C CA . GLY B 1 167 ? -15.852 -0.906 -21.641 1 93.69 167 GLY B CA 1
ATOM 3747 C C . GLY B 1 167 ? -16.891 0.169 -21.375 1 93.69 167 GLY B C 1
ATOM 3748 O O . GLY B 1 167 ? -16.938 1.183 -22.062 1 93.69 167 GLY B O 1
ATOM 3749 N N . GLN B 1 168 ? -17.719 -0.171 -20.375 1 94.5 168 GLN B N 1
ATOM 3750 C CA . GLN B 1 168 ? -18.75 0.797 -20 1 94.5 168 GLN B CA 1
ATOM 3751 C C . GLN B 1 168 ? -18.562 1.282 -18.562 1 94.5 168 GLN B C 1
ATOM 3753 O O . GLN B 1 168 ? -17.938 0.591 -17.75 1 94.5 168 GLN B O 1
ATOM 3758 N N . PHE B 1 169 ? -19.156 2.398 -18.344 1 95.94 169 PHE B N 1
ATOM 3759 C CA . PHE B 1 169 ? -19.031 2.979 -17.016 1 95.94 169 PHE B CA 1
ATOM 3760 C C . PHE B 1 169 ? -19.703 2.088 -15.969 1 95.94 169 PHE B C 1
ATOM 3762 O O . PHE B 1 169 ? -19.219 1.989 -14.836 1 95.94 169 PHE B O 1
ATOM 3769 N N . SER B 1 170 ? -20.734 1.407 -16.359 1 96.5 170 SER B N 1
ATOM 3770 C CA . SER B 1 170 ? -21.438 0.54 -15.43 1 96.5 170 SER B CA 1
ATOM 3771 C C . SER B 1 170 ? -20.547 -0.589 -14.93 1 96.5 170 SER B C 1
ATOM 3773 O O . SER B 1 170 ? -20.719 -1.08 -13.812 1 96.5 170 SER B O 1
ATOM 3775 N N . ASN B 1 171 ? -19.531 -0.975 -15.727 1 96.62 171 ASN B N 1
ATOM 3776 C CA . ASN B 1 171 ? -18.578 -2.012 -15.352 1 96.62 171 ASN B CA 1
ATOM 3777 C C . ASN B 1 171 ? -17.656 -1.544 -14.234 1 96.62 171 ASN B C 1
ATOM 3779 O O . ASN B 1 171 ? -17 -2.359 -13.57 1 96.62 171 ASN B O 1
ATOM 3783 N N . THR B 1 172 ? -17.609 -0.206 -14.016 1 96.81 172 THR B N 1
ATOM 3784 C CA . THR B 1 172 ? -16.594 0.31 -13.109 1 96.81 172 THR B CA 1
ATOM 3785 C C . THR B 1 172 ? -17.188 0.599 -11.734 1 96.81 172 THR B C 1
ATOM 3787 O O . THR B 1 172 ? -16.453 0.781 -10.758 1 96.81 172 THR B O 1
ATOM 3790 N N . ILE B 1 173 ? -18.469 0.547 -11.57 1 97.62 173 ILE B N 1
ATOM 3791 C CA . ILE B 1 173 ? -19.141 1.021 -10.367 1 97.62 173 ILE B CA 1
ATOM 3792 C C . ILE B 1 173 ? -18.812 0.096 -9.195 1 97.62 173 ILE B C 1
ATOM 3794 O O . ILE B 1 173 ? -18.359 0.552 -8.141 1 97.62 173 ILE B O 1
ATOM 3798 N N . LEU B 1 174 ? -19 -1.184 -9.367 1 97.19 174 LEU B N 1
ATOM 3799 C CA . LEU B 1 174 ? -18.812 -2.119 -8.266 1 97.19 174 LEU B CA 1
ATOM 3800 C C . LEU B 1 174 ? -17.344 -2.211 -7.875 1 97.19 174 LEU B C 1
ATOM 3802 O O . LEU B 1 174 ? -17 -2.146 -6.691 1 97.19 174 LEU B O 1
ATOM 3806 N N . PRO B 1 175 ? -16.422 -2.352 -8.914 1 96.5 175 PRO B N 1
ATOM 3807 C CA . PRO B 1 175 ? -15.008 -2.324 -8.531 1 96.5 175 PRO B CA 1
ATOM 3808 C C . PRO B 1 175 ? -14.602 -1.018 -7.852 1 96.5 175 PRO B C 1
ATOM 3810 O O . PRO B 1 175 ? -13.75 -1.018 -6.965 1 96.5 175 PRO B O 1
ATOM 3813 N N . THR B 1 176 ? -15.219 0.061 -8.219 1 96.75 176 THR B N 1
ATOM 3814 C CA . THR B 1 176 ? -14.953 1.357 -7.605 1 96.75 176 THR B CA 1
ATOM 3815 C C . THR B 1 176 ? -15.359 1.352 -6.133 1 96.75 176 THR B C 1
ATOM 3817 O O . THR B 1 176 ? -14.609 1.84 -5.277 1 96.75 176 THR B O 1
ATOM 3820 N N . ILE B 1 177 ? -16.469 0.831 -5.852 1 95.25 177 ILE B N 1
ATOM 3821 C CA . ILE B 1 177 ? -16.969 0.773 -4.477 1 95.25 177 ILE B CA 1
ATOM 3822 C C . ILE B 1 177 ? -16.047 -0.123 -3.643 1 95.25 177 ILE B C 1
ATOM 3824 O O . ILE B 1 177 ? -15.664 0.24 -2.529 1 95.25 177 ILE B O 1
ATOM 3828 N N . ALA B 1 178 ? -15.672 -1.257 -4.215 1 93.94 178 ALA B N 1
ATOM 3829 C CA . ALA B 1 178 ? -14.805 -2.199 -3.504 1 93.94 178 ALA B CA 1
ATOM 3830 C C . ALA B 1 178 ? -13.445 -1.579 -3.205 1 93.94 178 ALA B C 1
ATOM 3832 O O . ALA B 1 178 ? -12.914 -1.733 -2.102 1 93.94 178 ALA B O 1
ATOM 3833 N N . LEU B 1 179 ? -12.922 -0.836 -4.141 1 93.75 179 LEU B N 1
ATOM 3834 C CA . LEU B 1 179 ? -11.609 -0.224 -3.992 1 93.75 179 LEU B CA 1
ATOM 3835 C C . LEU B 1 179 ? -11.688 1.036 -3.137 1 93.75 179 LEU B C 1
ATOM 3837 O O . LEU B 1 179 ? -10.703 1.418 -2.494 1 93.75 179 LEU B O 1
ATOM 3841 N N . GLY B 1 180 ? -12.789 1.626 -3.111 1 94.38 180 GLY B N 1
ATOM 3842 C CA . GLY B 1 180 ? -12.945 2.938 -2.5 1 94.38 180 GLY B CA 1
ATOM 3843 C C . GLY B 1 180 ? -13.141 2.875 -0.997 1 94.38 180 GLY B C 1
ATOM 3844 O O . GLY B 1 180 ? -12.977 3.881 -0.302 1 94.38 180 GLY B O 1
ATOM 3845 N N . VAL B 1 181 ? -13.367 1.738 -0.447 1 92.12 181 VAL B N 1
ATOM 3846 C CA . VAL B 1 181 ? -13.633 1.605 0.983 1 92.12 181 VAL B CA 1
ATOM 3847 C C . VAL B 1 181 ? -12.359 1.923 1.771 1 92.12 181 VAL B C 1
ATOM 3849 O O . VAL B 1 181 ? -12.43 2.494 2.863 1 92.12 181 VAL B O 1
ATOM 3852 N N . GLY B 1 182 ? -11.203 1.554 1.229 1 88.5 182 GLY B N 1
ATOM 3853 C CA . GLY B 1 182 ? -9.938 1.874 1.871 1 88.5 182 GLY B CA 1
ATOM 3854 C C . GLY B 1 182 ? -9.719 3.365 2.045 1 88.5 182 GLY B C 1
ATOM 3855 O O . GLY B 1 182 ? -9.648 3.861 3.17 1 88.5 182 GLY B O 1
ATOM 3856 N N . PRO B 1 183 ? -9.703 4.059 0.922 1 91.12 183 PRO B N 1
ATOM 3857 C CA . PRO B 1 183 ? -9.555 5.516 1.004 1 91.12 183 PRO B CA 1
ATOM 3858 C C . PRO B 1 183 ? -10.664 6.18 1.814 1 91.12 183 PRO B C 1
ATOM 3860 O O . PRO B 1 183 ? -10.438 7.203 2.465 1 91.12 183 PRO B O 1
ATOM 3863 N N . LEU B 1 184 ? -11.82 5.637 1.802 1 93.31 184 LEU B N 1
ATOM 3864 C CA . LEU B 1 184 ? -12.914 6.172 2.602 1 93.31 184 LEU B CA 1
ATOM 3865 C C . LEU B 1 184 ? -12.586 6.105 4.09 1 93.31 184 LEU B C 1
ATOM 3867 O O . LEU B 1 184 ? -12.719 7.098 4.805 1 93.31 184 LEU B O 1
ATOM 3871 N N . ALA B 1 185 ? -12.172 4.969 4.477 1 88.62 185 ALA B N 1
ATOM 3872 C CA . ALA B 1 185 ? -11.852 4.758 5.883 1 88.62 185 ALA B CA 1
ATOM 3873 C C . ALA B 1 185 ? -10.68 5.629 6.32 1 88.62 185 ALA B C 1
ATOM 3875 O O . ALA B 1 185 ? -10.719 6.238 7.395 1 88.62 185 ALA B O 1
ATOM 3876 N N . GLU B 1 186 ? -9.68 5.707 5.523 1 84.88 186 GLU B N 1
ATOM 3877 C CA . GLU B 1 186 ? -8.492 6.496 5.832 1 84.88 186 GLU B CA 1
ATOM 3878 C C . GLU B 1 186 ? -8.82 7.984 5.895 1 84.88 186 GLU B C 1
ATOM 3880 O O . GLU B 1 186 ? -8.359 8.688 6.797 1 84.88 186 GLU B O 1
ATOM 3885 N N . THR B 1 187 ? -9.547 8.398 4.996 1 89.88 187 THR B N 1
ATOM 3886 C CA . THR B 1 187 ? -9.945 9.805 4.938 1 89.88 187 THR B CA 1
ATOM 3887 C C . THR B 1 187 ? -10.844 10.164 6.121 1 89.88 187 THR B C 1
ATOM 3889 O O . THR B 1 187 ? -10.656 11.203 6.75 1 89.88 187 THR B O 1
ATOM 3892 N N . ALA B 1 188 ? -11.773 9.328 6.344 1 90.44 188 ALA B N 1
ATOM 3893 C CA . ALA B 1 188 ? -12.711 9.586 7.438 1 90.44 188 ALA B CA 1
ATOM 3894 C C . ALA B 1 188 ? -11.969 9.711 8.766 1 90.44 188 ALA B C 1
ATOM 3896 O O . ALA B 1 188 ? -12.242 10.625 9.547 1 90.44 188 ALA B O 1
ATOM 3897 N N . ARG B 1 189 ? -11.094 8.859 8.938 1 82.19 189 ARG B N 1
ATOM 3898 C CA . ARG B 1 189 ? -10.336 8.859 10.188 1 82.19 189 ARG B CA 1
ATOM 3899 C C . ARG B 1 189 ? -9.453 10.102 10.289 1 82.19 189 ARG B C 1
ATOM 3901 O O . ARG B 1 189 ? -9.367 10.727 11.344 1 82.19 189 ARG B O 1
ATOM 3908 N N . PHE B 1 190 ? -8.797 10.414 9.289 1 83.81 190 PHE B N 1
ATOM 3909 C CA . PHE B 1 190 ? -7.891 11.555 9.297 1 83.81 190 PHE B CA 1
ATOM 3910 C C . PHE B 1 190 ? -8.656 12.859 9.484 1 83.81 190 PHE B C 1
ATOM 3912 O O . PHE B 1 190 ? -8.258 13.711 10.281 1 83.81 190 PHE B O 1
ATOM 3919 N N . ILE B 1 191 ? -9.719 12.992 8.766 1 86.94 191 ILE B N 1
ATOM 3920 C CA . ILE B 1 191 ? -10.523 14.203 8.836 1 86.94 191 ILE B CA 1
ATOM 3921 C C . ILE B 1 191 ? -11.109 14.352 10.242 1 86.94 191 ILE B C 1
ATOM 3923 O O . ILE B 1 191 ? -11.094 15.445 10.812 1 86.94 191 ILE B O 1
ATOM 3927 N N . ARG B 1 192 ? -11.594 13.25 10.688 1 87.44 192 ARG B N 1
ATOM 3928 C CA . ARG B 1 192 ? -12.156 13.312 12.039 1 87.44 192 ARG B CA 1
ATOM 3929 C C . ARG B 1 192 ? -11.109 13.773 13.047 1 87.44 192 ARG B C 1
ATOM 3931 O O . ARG B 1 192 ? -11.359 14.68 13.836 1 87.44 192 ARG B O 1
ATOM 3938 N N . THR B 1 193 ? -9.992 13.156 13.039 1 79.75 193 THR B N 1
ATOM 3939 C CA . THR B 1 193 ? -8.945 13.445 14.008 1 79.75 193 THR B CA 1
ATOM 3940 C C . THR B 1 193 ? -8.438 14.875 13.852 1 79.75 193 THR B C 1
ATOM 3942 O O . THR B 1 193 ? -8.273 15.594 14.844 1 79.75 193 THR B O 1
ATOM 3945 N N . SER B 1 194 ? -8.203 15.32 12.633 1 80.88 194 SER B N 1
ATOM 3946 C CA . SER B 1 194 ? -7.688 16.656 12.359 1 80.88 194 SER B CA 1
ATOM 3947 C C . SER B 1 194 ? -8.703 17.734 12.734 1 80.88 194 SER B C 1
ATOM 3949 O O . SER B 1 194 ? -8.336 18.781 13.258 1 80.88 194 SER B O 1
ATOM 3951 N N . MET B 1 195 ? -9.891 17.484 12.422 1 84.12 195 MET B N 1
ATOM 3952 C CA . MET B 1 195 ? -10.93 18.469 12.695 1 84.12 195 MET B CA 1
ATOM 3953 C C . MET B 1 195 ? -11.172 18.609 14.195 1 84.12 195 MET B C 1
ATOM 3955 O O . MET B 1 195 ? -11.414 19.703 14.688 1 84.12 195 MET B O 1
ATOM 3959 N N . VAL B 1 196 ? -11.164 17.547 14.883 1 81.44 196 VAL B N 1
ATOM 3960 C CA . VAL B 1 196 ? -11.336 17.609 16.328 1 81.44 196 VAL B CA 1
ATOM 3961 C C . VAL B 1 196 ? -10.211 18.438 16.953 1 81.44 196 VAL B C 1
ATOM 3963 O O . VAL B 1 196 ? -10.453 19.219 17.875 1 81.44 196 VAL B O 1
ATOM 3966 N N . GLU B 1 197 ? -9.031 18.219 16.438 1 76.44 197 GLU B N 1
ATOM 3967 C CA . GLU B 1 197 ? -7.891 19 16.922 1 76.44 197 GLU B CA 1
ATOM 3968 C C . GLU B 1 197 ? -8.078 20.484 16.656 1 76.44 197 GLU B C 1
ATOM 3970 O O . GLU B 1 197 ? -7.824 21.312 17.516 1 76.44 197 GLU B O 1
ATOM 3975 N N . VAL B 1 198 ? -8.492 20.766 15.484 1 76.38 198 VAL B N 1
ATOM 3976 C CA . VAL B 1 198 ? -8.672 22.156 15.078 1 76.38 198 VAL B CA 1
ATOM 3977 C C . VAL B 1 198 ? -9.82 22.797 15.859 1 76.38 198 VAL B C 1
ATOM 3979 O O . VAL B 1 198 ? -9.727 23.938 16.297 1 76.38 198 VAL B O 1
ATOM 3982 N N . LEU B 1 199 ? -10.883 22.125 16.031 1 82.06 199 LEU B N 1
ATOM 3983 C CA . LEU B 1 199 ? -12.062 22.641 16.719 1 82.06 199 LEU B CA 1
ATOM 3984 C C . LEU B 1 199 ? -11.773 22.891 18.188 1 82.06 199 LEU B C 1
ATOM 3986 O O . LEU B 1 199 ? -12.422 23.719 18.812 1 82.06 199 LEU B O 1
ATOM 3990 N N . ASN B 1 200 ? -10.766 22.203 18.656 1 77.25 200 ASN B N 1
ATOM 3991 C CA . ASN B 1 200 ? -10.414 22.375 20.062 1 77.25 200 ASN B CA 1
ATOM 3992 C C . ASN B 1 200 ? -9.242 23.328 20.25 1 77.25 200 ASN B C 1
ATOM 3994 O O . ASN B 1 200 ? -8.75 23.531 21.359 1 77.25 200 ASN B O 1
ATOM 3998 N N . SER B 1 201 ? -8.852 23.875 19.156 1 75.81 201 SER B N 1
ATOM 3999 C CA . SER B 1 201 ? -7.723 24.781 19.219 1 75.81 201 SER B CA 1
ATOM 4000 C C . SER B 1 201 ? -8.148 26.156 19.734 1 75.81 201 SER B C 1
ATOM 4002 O O . SER B 1 201 ? -9.328 26.516 19.672 1 75.81 201 SER B O 1
ATOM 4004 N N . ASP B 1 202 ? -7.164 26.922 20.328 1 74.88 202 ASP B N 1
ATOM 4005 C CA . ASP B 1 202 ? -7.395 28.234 20.891 1 74.88 202 ASP B CA 1
ATOM 4006 C C . ASP B 1 202 ? -7.883 29.219 19.828 1 74.88 202 ASP B C 1
ATOM 4008 O O . ASP B 1 202 ? -8.672 30.125 20.125 1 74.88 202 ASP B O 1
ATOM 4012 N N . TYR B 1 203 ? -7.441 28.953 18.719 1 70.69 203 TYR B N 1
ATOM 4013 C CA . TYR B 1 203 ? -7.812 29.875 17.656 1 70.69 203 TYR B CA 1
ATOM 4014 C C . TYR B 1 203 ? -9.305 29.766 17.344 1 70.69 203 TYR B C 1
ATOM 4016 O O . TYR B 1 203 ? -9.945 30.766 17.016 1 70.69 203 TYR B O 1
ATOM 4024 N N . ILE B 1 204 ? -9.844 28.656 17.484 1 77.19 204 ILE B N 1
ATOM 4025 C CA . ILE B 1 204 ? -11.266 28.453 17.219 1 77.19 204 ILE B CA 1
ATOM 4026 C C . ILE B 1 204 ? -12.086 29.047 18.359 1 77.19 204 ILE B C 1
ATOM 4028 O O . ILE B 1 204 ? -13.156 29.625 18.141 1 77.19 204 ILE B O 1
ATOM 4032 N N . GLU B 1 205 ? -11.516 28.906 19.5 1 78.88 205 GLU B N 1
ATOM 4033 C CA . GLU B 1 205 ? -12.172 29.547 20.641 1 78.88 205 GLU B CA 1
ATOM 4034 C C . GLU B 1 205 ? -12.258 31.062 20.453 1 78.88 205 GLU B C 1
ATOM 4036 O O . GLU B 1 205 ? -13.273 31.672 20.781 1 78.88 205 GLU B O 1
ATOM 4041 N N . LEU B 1 206 ? -11.164 31.547 19.953 1 75.12 206 LEU B N 1
ATOM 4042 C CA . LEU B 1 206 ? -11.133 33 19.672 1 75.12 206 LEU B CA 1
ATOM 4043 C C . LEU B 1 206 ? -12.117 33.344 18.578 1 75.12 206 LEU B C 1
ATOM 4045 O O . LEU B 1 206 ? -12.781 34.375 18.641 1 75.12 206 LEU B O 1
ATOM 4049 N N . ALA B 1 207 ? -12.234 32.531 17.609 1 79.5 207 ALA B N 1
ATOM 4050 C CA . ALA B 1 207 ? -13.148 32.75 16.5 1 79.5 207 ALA B CA 1
ATOM 4051 C C . ALA B 1 207 ? -14.602 32.719 16.953 1 79.5 207 ALA B C 1
ATOM 4053 O O . ALA B 1 207 ? -15.422 33.5 16.5 1 79.5 207 ALA B O 1
ATOM 4054 N N . LYS B 1 208 ? -14.859 31.812 17.828 1 82.62 208 LYS B N 1
ATOM 4055 C CA . LYS B 1 208 ? -16.203 31.719 18.406 1 82.62 208 LYS B CA 1
ATOM 4056 C C . LYS B 1 208 ? -16.516 32.969 19.25 1 82.62 208 LYS B C 1
ATOM 4058 O O . LYS B 1 208 ? -17.641 33.469 19.203 1 82.62 208 LYS B O 1
ATOM 4063 N N . ALA B 1 209 ? -15.5 33.406 19.891 1 84.81 209 ALA B N 1
ATOM 4064 C CA . ALA B 1 209 ? -15.664 34.594 20.734 1 84.81 209 ALA B CA 1
ATOM 4065 C C . ALA B 1 209 ? -15.898 35.844 19.875 1 84.81 209 ALA B C 1
ATOM 4067 O O . ALA B 1 209 ? -16.578 36.781 20.312 1 84.81 209 ALA B O 1
ATOM 4068 N N . LYS B 1 210 ? -15.375 35.75 18.703 1 87.31 210 LYS B N 1
ATOM 4069 C CA . LYS B 1 210 ? -15.531 36.875 17.781 1 87.31 210 LYS B CA 1
ATOM 4070 C C . LYS B 1 210 ? -16.891 36.812 17.078 1 87.31 210 LYS B C 1
ATOM 4072 O O . LYS B 1 210 ? -17.203 37.719 16.281 1 87.31 210 LYS B O 1
ATOM 4077 N N . GLY B 1 211 ? -17.625 35.781 17.297 1 85.31 211 GLY B N 1
ATOM 4078 C CA . GLY B 1 211 ? -18.984 35.719 16.812 1 85.31 211 GLY B CA 1
ATOM 4079 C C . GLY B 1 211 ? -19.141 34.906 15.547 1 85.31 211 GLY B C 1
ATOM 4080 O O . GLY B 1 211 ? -20.172 34.969 14.875 1 85.31 211 GLY B O 1
ATOM 4081 N N . LEU B 1 212 ? -18.234 34.156 15.188 1 83.94 212 LEU B N 1
ATOM 4082 C CA . LEU B 1 212 ? -18.375 33.344 14 1 83.94 212 LEU B CA 1
ATOM 4083 C C . LEU B 1 212 ? -19.406 32.219 14.219 1 83.94 212 LEU B C 1
ATOM 4085 O O . LEU B 1 212 ? -19.5 31.672 15.312 1 83.94 212 LEU B O 1
ATOM 4089 N N . SER B 1 213 ? -20.203 32 13.125 1 85.56 213 SER B N 1
ATOM 4090 C CA . SER B 1 213 ? -21.203 30.953 13.195 1 85.56 213 SER B CA 1
ATOM 4091 C C . SER B 1 213 ? -20.562 29.562 13.242 1 85.56 213 SER B C 1
ATOM 4093 O O . SER B 1 213 ? -19.391 29.406 12.883 1 85.56 213 SER B O 1
ATOM 4095 N N . LYS B 1 214 ? -21.297 28.5 13.703 1 82.69 214 LYS B N 1
ATOM 4096 C CA . LYS B 1 214 ? -20.828 27.125 13.75 1 82.69 214 LYS B CA 1
ATOM 4097 C C . LYS B 1 214 ? -20.406 26.641 12.367 1 82.69 214 LYS B C 1
ATOM 4099 O O . LYS B 1 214 ? -19.422 25.906 12.227 1 82.69 214 LYS B O 1
ATOM 4104 N N . PHE B 1 215 ? -21.172 27.062 11.438 1 85.44 215 PHE B N 1
ATOM 4105 C CA . PHE B 1 215 ? -20.875 26.656 10.07 1 85.44 215 PHE B CA 1
ATOM 4106 C C . PHE B 1 215 ? -19.547 27.234 9.594 1 85.44 215 PHE B C 1
ATOM 4108 O O . PHE B 1 215 ? -18.766 26.531 8.961 1 85.44 215 PHE B O 1
ATOM 4115 N N . GLU B 1 216 ? -19.312 28.453 9.891 1 85.06 216 GLU B N 1
ATOM 4116 C CA . GLU B 1 216 ? -18.078 29.109 9.484 1 85.06 216 GLU B CA 1
ATOM 4117 C C . GLU B 1 216 ? -16.875 28.469 10.172 1 85.06 216 GLU B C 1
ATOM 4119 O O . GLU B 1 216 ? -15.828 28.281 9.539 1 85.06 216 GLU B O 1
ATOM 4124 N N . VAL B 1 217 ? -17.094 28.141 11.391 1 84.81 217 VAL B N 1
ATOM 4125 C CA . VAL B 1 217 ? -16.016 27.547 12.172 1 84.81 217 VAL B CA 1
ATOM 4126 C C . VAL B 1 217 ? -15.711 26.156 11.625 1 84.81 217 VAL B C 1
ATOM 4128 O O . VAL B 1 217 ? -14.539 25.812 11.422 1 84.81 217 VAL B O 1
ATOM 4131 N N . VAL B 1 218 ? -16.719 25.469 11.359 1 84.44 218 VAL B N 1
ATOM 4132 C CA . VAL B 1 218 ? -16.547 24.078 10.953 1 84.44 218 VAL B CA 1
ATOM 4133 C C . VAL B 1 218 ? -16.031 24.016 9.523 1 84.44 218 VAL B C 1
ATOM 4135 O O . VAL B 1 218 ? -15.039 23.328 9.242 1 84.44 218 VAL B O 1
ATOM 4138 N N . TYR B 1 219 ? -16.656 24.672 8.617 1 82.38 219 TYR B N 1
ATOM 4139 C CA . TYR B 1 219 ? -16.359 24.516 7.195 1 82.38 219 TYR B CA 1
ATOM 4140 C C . TYR B 1 219 ? -15.125 25.344 6.812 1 82.38 219 TYR B C 1
ATOM 4142 O O . TYR B 1 219 ? -14.203 24.828 6.184 1 82.38 219 TYR B O 1
ATOM 4150 N N . HIS B 1 220 ? -15.125 26.562 7.289 1 78.38 220 HIS B N 1
ATOM 4151 C CA . HIS B 1 220 ? -14.07 27.438 6.805 1 78.38 220 HIS B CA 1
ATOM 4152 C C . HIS B 1 220 ? -12.789 27.266 7.609 1 78.38 220 HIS B C 1
ATOM 4154 O O . HIS B 1 220 ? -11.688 27.422 7.078 1 78.38 220 HIS B O 1
ATOM 4160 N N . HIS B 1 221 ? -12.922 26.875 8.797 1 77.94 221 HIS B N 1
ATOM 4161 C CA . HIS B 1 221 ? -11.719 26.828 9.609 1 77.94 221 HIS B CA 1
ATOM 4162 C C . HIS B 1 221 ? -11.297 25.391 9.883 1 77.94 221 HIS B C 1
ATOM 4164 O O . HIS B 1 221 ? -10.172 24.984 9.555 1 77.94 221 HIS B O 1
ATOM 4170 N N . ALA B 1 222 ? -12.211 24.594 10.266 1 82.56 222 ALA B N 1
ATOM 4171 C CA . ALA B 1 222 ? -11.82 23.25 10.688 1 82.56 222 ALA B CA 1
ATOM 4172 C C . ALA B 1 222 ? -11.617 22.328 9.492 1 82.56 222 ALA B C 1
ATOM 4174 O O . ALA B 1 222 ? -10.578 21.688 9.367 1 82.56 222 ALA B O 1
ATOM 4175 N N . LEU B 1 223 ? -12.555 22.328 8.602 1 85.56 223 LEU B N 1
ATOM 4176 C CA . LEU B 1 223 ? -12.5 21.422 7.469 1 85.56 223 LEU B CA 1
ATOM 4177 C C . LEU B 1 223 ? -11.391 21.812 6.5 1 85.56 223 LEU B C 1
ATOM 4179 O O . LEU B 1 223 ? -10.609 20.969 6.059 1 85.56 223 LEU B O 1
ATOM 4183 N N . ARG B 1 224 ? -11.32 23 6.172 1 78.25 224 ARG B N 1
ATOM 4184 C CA . ARG B 1 224 ? -10.32 23.5 5.234 1 78.25 224 ARG B CA 1
ATOM 4185 C C . ARG B 1 224 ? -8.906 23.219 5.738 1 78.25 224 ARG B C 1
ATOM 4187 O O . ARG B 1 224 ? -8.039 22.797 4.977 1 78.25 224 ARG B O 1
ATOM 4194 N N . ASN B 1 225 ? -8.727 23.484 6.988 1 73.56 225 ASN B N 1
ATOM 4195 C CA . ASN B 1 225 ? -7.41 23.281 7.582 1 73.56 225 ASN B CA 1
ATOM 4196 C C . ASN B 1 225 ? -7.062 21.797 7.684 1 73.56 225 ASN B C 1
ATOM 4198 O O . ASN B 1 225 ? -5.883 21.422 7.719 1 73.56 225 ASN B O 1
ATOM 4202 N N . SER B 1 226 ? -8.094 21.016 7.738 1 78.88 226 SER B N 1
ATOM 4203 C CA . SER B 1 226 ? -7.863 19.594 7.848 1 78.88 226 SER B CA 1
ATOM 4204 C C . SER B 1 226 ? -7.629 18.953 6.477 1 78.88 226 SER B C 1
ATOM 4206 O O . SER B 1 226 ? -7.027 17.891 6.375 1 78.88 226 SER B O 1
ATOM 4208 N N . LEU B 1 227 ? -8.047 19.625 5.414 1 78.31 227 LEU B N 1
ATOM 4209 C CA . LEU B 1 227 ? -7.938 19.094 4.062 1 78.31 227 LEU B CA 1
ATOM 4210 C C . LEU B 1 227 ? -6.512 19.234 3.533 1 78.31 227 LEU B C 1
ATOM 4212 O O . LEU B 1 227 ? -6.062 18.422 2.721 1 78.31 227 LEU B O 1
ATOM 4216 N N . ILE B 1 228 ? -5.75 20.125 4.062 1 71.62 228 ILE B N 1
ATOM 4217 C CA . ILE B 1 228 ? -4.418 20.438 3.547 1 71.62 228 ILE B CA 1
ATOM 4218 C C . ILE B 1 228 ? -3.473 19.266 3.854 1 71.62 228 ILE B C 1
ATOM 4220 O O . ILE B 1 228 ? -2.855 18.703 2.947 1 71.62 228 ILE B O 1
ATOM 4224 N N . PRO B 1 229 ? -3.408 18.828 5.102 1 72.25 229 PRO B N 1
ATOM 4225 C CA . PRO B 1 229 ? -2.537 17.688 5.375 1 72.25 229 PRO B CA 1
ATOM 4226 C C . PRO B 1 229 ? -3.047 16.391 4.746 1 72.25 229 PRO B C 1
ATOM 4228 O O . PRO B 1 229 ? -2.264 15.469 4.496 1 72.25 229 PRO B O 1
ATOM 4231 N N . LEU B 1 230 ? -4.363 16.391 4.438 1 79.44 230 LEU B N 1
ATOM 4232 C CA . LEU B 1 230 ? -4.957 15.203 3.83 1 79.44 230 LEU B CA 1
ATOM 4233 C C . LEU B 1 230 ? -4.371 14.953 2.445 1 79.44 230 LEU B C 1
ATOM 4235 O O . LEU B 1 230 ? -4.211 13.797 2.033 1 79.44 230 LEU B O 1
ATOM 4239 N N . VAL B 1 231 ? -4.016 15.977 1.782 1 75.06 231 VAL B N 1
ATOM 4240 C CA . VAL B 1 231 ? -3.479 15.875 0.429 1 75.06 231 VAL B CA 1
ATOM 4241 C C . VAL B 1 231 ? -2.133 15.156 0.46 1 75.06 231 VAL B C 1
ATOM 4243 O O . VAL B 1 231 ? -1.819 14.367 -0.44 1 75.06 231 VAL B O 1
ATOM 4246 N N . THR B 1 232 ? -1.348 15.383 1.456 1 71.5 232 THR B N 1
ATOM 4247 C CA . THR B 1 232 ? -0.045 14.742 1.586 1 71.5 232 THR B CA 1
ATOM 4248 C C . THR B 1 232 ? -0.203 13.242 1.811 1 71.5 232 THR B C 1
ATOM 4250 O O . THR B 1 232 ? 0.616 12.445 1.341 1 71.5 232 THR B O 1
ATOM 4253 N N . LEU B 1 233 ? -1.27 12.945 2.447 1 74.12 233 LEU B N 1
ATOM 4254 C CA . LEU B 1 233 ? -1.529 11.547 2.752 1 74.12 233 LEU B CA 1
ATOM 4255 C C . LEU B 1 233 ? -2.086 10.82 1.532 1 74.12 233 LEU B C 1
ATOM 4257 O O . LEU B 1 233 ? -1.714 9.672 1.262 1 74.12 233 LEU B O 1
ATOM 4261 N N . LEU B 1 234 ? -2.854 11.516 0.787 1 82.25 234 LEU B N 1
ATOM 4262 C CA . LEU B 1 234 ? -3.619 10.82 -0.241 1 82.25 234 LEU B CA 1
ATOM 4263 C C . LEU B 1 234 ? -2.84 10.75 -1.549 1 82.25 234 LEU B C 1
ATOM 4265 O O . LEU B 1 234 ? -3.146 9.938 -2.42 1 82.25 234 LEU B O 1
ATOM 4269 N N . GLY B 1 235 ? -1.836 11.594 -1.687 1 79.62 235 GLY B N 1
ATOM 4270 C CA . GLY B 1 235 ? -1.062 11.578 -2.918 1 79.62 235 GLY B CA 1
ATOM 4271 C C . GLY B 1 235 ? -0.49 10.211 -3.246 1 79.62 235 GLY B C 1
ATOM 4272 O O . GLY B 1 235 ? -0.857 9.602 -4.254 1 79.62 235 GLY B O 1
ATOM 4273 N N . PRO B 1 236 ? 0.327 9.711 -2.354 1 77.19 236 PRO B N 1
ATOM 4274 C CA . PRO B 1 236 ? 0.901 8.391 -2.611 1 77.19 236 PRO B CA 1
ATOM 4275 C C . PRO B 1 236 ? -0.155 7.285 -2.656 1 77.19 236 PRO B C 1
ATOM 4277 O O . PRO B 1 236 ? -0.002 6.309 -3.395 1 77.19 236 PRO B O 1
ATOM 4280 N N . TYR B 1 237 ? -1.174 7.457 -1.878 1 83.69 237 TYR B N 1
ATOM 4281 C CA . TYR B 1 237 ? -2.26 6.484 -1.878 1 83.69 237 TYR B CA 1
ATOM 4282 C C . TYR B 1 237 ? -2.943 6.43 -3.238 1 83.69 237 TYR B C 1
ATOM 4284 O O . TYR B 1 237 ? -3.332 5.355 -3.703 1 83.69 237 TYR B O 1
ATOM 4292 N N . THR B 1 238 ? -3.045 7.539 -3.857 1 88.12 238 THR B N 1
ATOM 4293 C CA . THR B 1 238 ? -3.65 7.625 -5.18 1 88.12 238 THR B CA 1
ATOM 4294 C C . THR B 1 238 ? -2.812 6.871 -6.211 1 88.12 238 THR B C 1
ATOM 4296 O O . THR B 1 238 ? -3.348 6.113 -7.02 1 88.12 238 THR B O 1
ATOM 4299 N N . VAL B 1 239 ? -1.551 7.078 -6.121 1 86.75 239 VAL B N 1
ATOM 4300 C CA . VAL B 1 239 ? -0.657 6.426 -7.07 1 86.75 239 VAL B CA 1
ATOM 4301 C C . VAL B 1 239 ? -0.724 4.91 -6.887 1 86.75 239 VAL B C 1
ATOM 4303 O O . VAL B 1 239 ? -0.747 4.16 -7.867 1 86.75 239 VAL B O 1
ATOM 4306 N N . ALA B 1 240 ? -0.823 4.484 -5.672 1 84.5 240 ALA B N 1
ATOM 4307 C CA . ALA B 1 240 ? -0.896 3.057 -5.371 1 84.5 240 ALA B CA 1
ATOM 4308 C C . ALA B 1 240 ? -2.178 2.443 -5.926 1 84.5 240 ALA B C 1
ATOM 4310 O O . ALA B 1 240 ? -2.164 1.323 -6.441 1 84.5 240 ALA B O 1
ATOM 4311 N N . LEU B 1 241 ? -3.248 3.121 -5.875 1 87.19 241 LEU B N 1
ATOM 4312 C CA . LEU B 1 241 ? -4.516 2.623 -6.395 1 87.19 241 LEU B CA 1
ATOM 4313 C C . LEU B 1 241 ? -4.512 2.609 -7.918 1 87.19 241 LEU B C 1
ATOM 4315 O O . LEU B 1 241 ? -5.074 1.704 -8.539 1 87.19 241 LEU B O 1
ATOM 4319 N N . MET B 1 242 ? -3.818 3.541 -8.422 1 86.69 242 MET B N 1
ATOM 4320 C CA . MET B 1 242 ? -3.816 3.691 -9.875 1 86.69 242 MET B CA 1
ATOM 4321 C C . MET B 1 242 ? -2.904 2.66 -10.523 1 86.69 242 MET B C 1
ATOM 4323 O O . MET B 1 242 ? -3.02 2.391 -11.719 1 86.69 242 MET B O 1
ATOM 4327 N N . THR B 1 243 ? -2.041 2.131 -9.719 1 83.12 243 THR B N 1
ATOM 4328 C CA . THR B 1 243 ? -1.182 1.078 -10.25 1 83.12 243 THR B CA 1
ATOM 4329 C C . THR B 1 243 ? -1.858 -0.284 -10.133 1 83.12 243 THR B C 1
ATOM 4331 O O . THR B 1 243 ? -1.267 -1.31 -10.477 1 83.12 243 THR B O 1
ATOM 4334 N N . GLY B 1 244 ? -3.035 -0.271 -9.695 1 79.62 244 GLY B N 1
ATOM 4335 C CA . GLY B 1 244 ? -3.943 -1.393 -9.875 1 79.62 244 GLY B CA 1
ATOM 4336 C C . GLY B 1 244 ? -3.955 -2.346 -8.695 1 79.62 244 GLY B C 1
ATOM 4337 O O . GLY B 1 244 ? -3.074 -2.287 -7.836 1 79.62 244 GLY B O 1
ATOM 4338 N N . SER B 1 245 ? -4.996 -3.1 -8.688 1 84.56 245 SER B N 1
ATOM 4339 C CA . SER B 1 245 ? -5.199 -4.188 -7.738 1 84.56 245 SER B CA 1
ATOM 4340 C C . SER B 1 245 ? -5.449 -5.508 -8.453 1 84.56 245 SER B C 1
ATOM 4342 O O . SER B 1 245 ? -6.504 -5.699 -9.07 1 84.56 245 SER B O 1
ATOM 4344 N N . MET B 1 246 ? -4.496 -6.34 -8.383 1 83.81 246 MET B N 1
ATOM 4345 C CA . MET B 1 246 ? -4.602 -7.629 -9.062 1 83.81 246 MET B CA 1
ATOM 4346 C C . MET B 1 246 ? -5.891 -8.344 -8.672 1 83.81 246 MET B C 1
ATOM 4348 O O . MET B 1 246 ? -6.605 -8.859 -9.531 1 83.81 246 MET B O 1
ATOM 4352 N N . VAL B 1 247 ? -6.262 -8.266 -7.371 1 84.81 247 VAL B N 1
ATOM 4353 C CA . VAL B 1 247 ? -7.375 -9.047 -6.848 1 84.81 247 VAL B CA 1
ATOM 4354 C C . VAL B 1 247 ? -8.695 -8.484 -7.375 1 84.81 247 VAL B C 1
ATOM 4356 O O . VAL B 1 247 ? -9.516 -9.219 -7.918 1 84.81 247 VAL B O 1
ATOM 4359 N N . ILE B 1 248 ? -8.797 -7.223 -7.359 1 91.81 248 ILE B N 1
ATOM 4360 C CA . ILE B 1 248 ? -10.039 -6.586 -7.793 1 91.81 248 ILE B CA 1
ATOM 4361 C C . ILE B 1 248 ? -10.164 -6.684 -9.312 1 91.81 248 ILE B C 1
ATOM 4363 O O . ILE B 1 248 ? -11.25 -6.938 -9.828 1 91.81 248 ILE B O 1
ATOM 4367 N N . GLU B 1 249 ? -9.117 -6.512 -9.992 1 92.62 249 GLU B N 1
ATOM 4368 C CA . GLU B 1 249 ? -9.125 -6.598 -11.453 1 92.62 249 GLU B CA 1
ATOM 4369 C C . GLU B 1 249 ? -9.484 -8 -11.922 1 92.62 249 GLU B C 1
ATOM 4371 O O . GLU B 1 249 ? -10.188 -8.172 -12.914 1 92.62 249 GLU B O 1
ATOM 4376 N N . ASN B 1 250 ? -9.039 -8.977 -11.203 1 89.5 250 ASN B N 1
ATOM 4377 C CA . ASN B 1 250 ? -9.359 -10.359 -11.547 1 89.5 250 ASN B CA 1
ATOM 4378 C C . ASN B 1 250 ? -10.82 -10.688 -11.25 1 89.5 250 ASN B C 1
ATOM 4380 O O . ASN B 1 250 ? -11.484 -11.352 -12.047 1 89.5 250 ASN B O 1
ATOM 4384 N N . ILE B 1 251 ? -11.281 -10.242 -10.148 1 91.06 251 ILE B N 1
ATOM 4385 C CA . ILE B 1 251 ? -12.648 -10.539 -9.742 1 91.06 251 ILE B CA 1
ATOM 4386 C C . ILE B 1 251 ? -13.625 -9.961 -10.766 1 91.06 251 ILE B C 1
ATOM 4388 O O . ILE B 1 251 ? -14.586 -10.633 -11.156 1 91.06 251 ILE B O 1
ATOM 4392 N N . PHE B 1 252 ? -13.328 -8.781 -11.266 1 95.81 252 PHE B N 1
ATOM 4393 C CA . PHE B 1 252 ? -14.266 -8.102 -12.156 1 95.81 252 PHE B CA 1
ATOM 4394 C C . PHE B 1 252 ? -13.789 -8.188 -13.602 1 95.81 252 PHE B C 1
ATOM 4396 O O . PHE B 1 252 ? -14.359 -7.527 -14.477 1 95.81 252 PHE B O 1
ATOM 4403 N N . ASN B 1 253 ? -12.703 -9.008 -13.844 1 94.88 253 ASN B N 1
ATOM 4404 C CA . ASN B 1 253 ? -12.156 -9.219 -15.18 1 94.88 253 ASN B CA 1
ATOM 4405 C C . ASN B 1 253 ? -11.836 -7.895 -15.875 1 94.88 253 ASN B C 1
ATOM 4407 O O . ASN B 1 253 ? -12.273 -7.648 -17 1 94.88 253 ASN B O 1
ATOM 4411 N N . ILE B 1 254 ? -11.133 -7.102 -15.164 1 94.88 254 ILE B N 1
ATOM 4412 C CA . ILE B 1 254 ? -10.672 -5.812 -15.672 1 94.88 254 ILE B CA 1
ATOM 4413 C C . ILE B 1 254 ? -9.266 -5.961 -16.25 1 94.88 254 ILE B C 1
ATOM 4415 O O . ILE B 1 254 ? -8.391 -6.57 -15.633 1 94.88 254 ILE B O 1
ATOM 4419 N N . PRO B 1 255 ? -9.094 -5.52 -17.438 1 93.81 255 PRO B N 1
ATOM 4420 C CA . PRO B 1 255 ? -7.754 -5.594 -18.031 1 93.81 255 PRO B CA 1
ATOM 4421 C C . PRO B 1 255 ? -6.805 -4.527 -17.484 1 93.81 255 PRO B C 1
ATOM 4423 O O . PRO B 1 255 ? -6.363 -3.648 -18.234 1 93.81 255 PRO B O 1
ATOM 4426 N N . GLY B 1 256 ? -6.441 -4.707 -16.297 1 93.94 256 GLY B N 1
ATOM 4427 C CA . GLY B 1 256 ? -5.633 -3.701 -15.617 1 93.94 256 GLY B CA 1
ATOM 4428 C C . GLY B 1 256 ? -4.176 -4.105 -15.477 1 93.94 256 GLY B C 1
ATOM 4429 O O . GLY B 1 256 ? -3.789 -5.203 -15.883 1 93.94 256 GLY B O 1
ATOM 4430 N N . ILE B 1 257 ? -3.406 -3.25 -14.961 1 93.69 257 ILE B N 1
ATOM 4431 C CA . ILE B 1 257 ? -1.957 -3.396 -14.891 1 93.69 257 ILE B CA 1
ATOM 4432 C C . ILE B 1 257 ? -1.584 -4.188 -13.633 1 93.69 257 ILE B C 1
ATOM 4434 O O . ILE B 1 257 ? -0.499 -4.77 -13.562 1 93.69 257 ILE B O 1
ATOM 4438 N N . GLY B 1 258 ? -2.447 -4.207 -12.648 1 90.12 258 GLY B N 1
ATOM 4439 C CA . GLY B 1 258 ? -2.164 -4.945 -11.43 1 90.12 258 GLY B CA 1
ATOM 4440 C C . GLY B 1 258 ? -1.953 -6.426 -11.664 1 90.12 258 GLY B C 1
ATOM 4441 O O . GLY B 1 258 ? -0.995 -7.012 -11.156 1 90.12 258 GLY B O 1
ATOM 4442 N N . GLU B 1 259 ? -2.795 -6.965 -12.414 1 86.44 259 GLU B N 1
ATOM 4443 C CA . GLU B 1 259 ? -2.674 -8.383 -12.75 1 86.44 259 GLU B CA 1
ATOM 4444 C C . GLU B 1 259 ? -1.402 -8.648 -13.547 1 86.44 259 GLU B C 1
ATOM 4446 O O . GLU B 1 259 ? -0.691 -9.625 -13.281 1 86.44 259 GLU B O 1
ATOM 4451 N N . GLN B 1 260 ? -1.165 -7.797 -14.422 1 87.88 260 GLN B N 1
ATOM 4452 C CA . GLN B 1 260 ? 0.017 -7.957 -15.266 1 87.88 260 GLN B CA 1
ATOM 4453 C C . GLN B 1 260 ? 1.297 -7.84 -14.438 1 87.88 260 GLN B C 1
ATOM 4455 O O . GLN B 1 260 ? 2.271 -8.555 -14.695 1 87.88 260 GLN B O 1
ATOM 4460 N N . PHE B 1 261 ? 1.344 -6.969 -13.539 1 88.94 261 PHE B N 1
ATOM 4461 C CA . PHE B 1 261 ? 2.523 -6.785 -12.703 1 88.94 261 PHE B CA 1
ATOM 4462 C C . PHE B 1 261 ? 2.832 -8.055 -11.914 1 88.94 261 PHE B C 1
ATOM 4464 O O . PHE B 1 261 ? 3.977 -8.508 -11.883 1 88.94 261 PHE B O 1
ATOM 4471 N N . VAL B 1 262 ? 1.828 -8.633 -11.344 1 82.94 262 VAL B N 1
ATOM 4472 C CA . VAL B 1 262 ? 2.021 -9.836 -10.539 1 82.94 262 VAL B CA 1
ATOM 4473 C C . VAL B 1 262 ? 2.484 -10.984 -11.43 1 82.94 262 VAL B C 1
ATOM 4475 O O . VAL B 1 262 ? 3.393 -11.734 -11.062 1 82.94 262 VAL B O 1
ATOM 4478 N N . LYS B 1 263 ? 1.926 -11.094 -12.57 1 85.19 263 LYS B N 1
ATOM 4479 C CA . LYS B 1 263 ? 2.346 -12.125 -13.516 1 85.19 263 LYS B CA 1
ATOM 4480 C C . LYS B 1 263 ? 3.809 -11.938 -13.914 1 85.19 263 LYS B C 1
ATOM 4482 O O . LYS B 1 263 ? 4.547 -12.922 -14.047 1 85.19 263 LYS B O 1
ATOM 4487 N N . SER B 1 264 ? 4.156 -10.703 -14.086 1 89.31 264 SER B N 1
ATOM 4488 C CA . SER B 1 264 ? 5.531 -10.406 -14.492 1 89.31 264 SER B CA 1
ATOM 4489 C C . SER B 1 264 ? 6.52 -10.789 -13.398 1 89.31 264 SER B C 1
ATOM 4491 O O . SER B 1 264 ? 7.637 -11.227 -13.688 1 89.31 264 SER B O 1
ATOM 4493 N N . ILE B 1 265 ? 6.156 -10.617 -12.219 1 82.5 265 ILE B N 1
ATOM 4494 C CA . ILE B 1 265 ? 7.004 -10.984 -11.086 1 82.5 265 ILE B CA 1
ATOM 4495 C C . ILE B 1 265 ? 7.16 -12.5 -11.031 1 82.5 265 ILE B C 1
ATOM 4497 O O . ILE B 1 265 ? 8.266 -13.008 -10.867 1 82.5 265 ILE B O 1
ATOM 4501 N N . MET B 1 266 ? 6.062 -13.195 -11.258 1 79.56 266 MET B N 1
ATOM 4502 C CA . MET B 1 266 ? 6.043 -14.648 -11.141 1 79.56 266 MET B CA 1
ATOM 4503 C C . MET B 1 266 ? 6.828 -15.297 -12.281 1 79.56 266 MET B C 1
ATOM 4505 O O . MET B 1 266 ? 7.316 -16.422 -12.148 1 79.56 266 MET B O 1
ATOM 4509 N N . THR B 1 267 ? 7.023 -14.562 -13.359 1 84.81 267 THR B N 1
ATOM 4510 C CA . THR B 1 267 ? 7.691 -15.125 -14.531 1 84.81 267 THR B CA 1
ATOM 4511 C C . THR B 1 267 ? 9.039 -14.453 -14.766 1 84.81 267 THR B C 1
ATOM 4513 O O . THR B 1 267 ? 9.641 -14.617 -15.82 1 84.81 267 THR B O 1
ATOM 4516 N N . ASN B 1 268 ? 9.438 -13.57 -13.883 1 86.5 268 ASN B N 1
ATOM 4517 C CA . ASN B 1 268 ? 10.719 -12.867 -13.961 1 86.5 268 ASN B CA 1
ATOM 4518 C C . ASN B 1 268 ? 10.82 -12.031 -15.234 1 86.5 268 ASN B C 1
ATOM 4520 O O . ASN B 1 268 ? 11.844 -12.055 -15.914 1 86.5 268 ASN B O 1
ATOM 4524 N N . ASP B 1 269 ? 9.695 -11.484 -15.578 1 90 269 ASP B N 1
ATOM 4525 C CA . ASP B 1 269 ? 9.695 -10.555 -16.703 1 90 269 ASP B CA 1
ATOM 4526 C C . ASP B 1 269 ? 10.281 -9.195 -16.297 1 90 269 ASP B C 1
ATOM 4528 O O . ASP B 1 269 ? 9.539 -8.234 -16.109 1 90 269 ASP B O 1
ATOM 4532 N N . TYR B 1 270 ? 11.562 -9.133 -16.328 1 90 270 TYR B N 1
ATOM 4533 C CA . TYR B 1 270 ? 12.281 -8.016 -15.742 1 90 270 TYR B CA 1
ATOM 4534 C C . TYR B 1 270 ? 11.953 -6.715 -16.453 1 90 270 TYR B C 1
ATOM 4536 O O . TYR B 1 270 ? 11.68 -5.699 -15.805 1 90 270 TYR B O 1
ATOM 4544 N N . PRO B 1 271 ? 11.891 -6.684 -17.766 1 92.25 271 PRO B N 1
ATOM 4545 C CA . PRO B 1 271 ? 11.57 -5.418 -18.422 1 92.25 271 PRO B CA 1
ATOM 4546 C C . PRO B 1 271 ? 10.188 -4.883 -18.047 1 92.25 271 PRO B C 1
ATOM 4548 O O . PRO B 1 271 ? 10.016 -3.678 -17.859 1 92.25 271 PRO B O 1
ATOM 4551 N N . THR B 1 272 ? 9.266 -5.77 -17.906 1 92.56 272 THR B N 1
ATOM 4552 C CA . THR B 1 272 ? 7.926 -5.344 -17.531 1 92.56 272 THR B CA 1
ATOM 4553 C C . THR B 1 272 ? 7.895 -4.855 -16.094 1 92.56 272 THR B C 1
ATOM 4555 O O . THR B 1 272 ? 7.234 -3.865 -15.773 1 92.56 272 THR B O 1
ATOM 4558 N N . ILE B 1 273 ? 8.633 -5.527 -15.219 1 91.12 273 ILE B N 1
ATOM 4559 C CA . ILE B 1 273 ? 8.734 -5.102 -13.828 1 91.12 273 ILE B CA 1
ATOM 4560 C C . ILE B 1 273 ? 9.336 -3.701 -13.758 1 91.12 273 ILE B C 1
ATOM 4562 O O . ILE B 1 273 ? 8.812 -2.828 -13.062 1 91.12 273 ILE B O 1
ATOM 4566 N N . MET B 1 274 ? 10.344 -3.52 -14.547 1 93.31 274 MET B N 1
ATOM 4567 C CA . MET B 1 274 ? 11.008 -2.217 -14.57 1 93.31 274 MET B CA 1
ATOM 4568 C C . MET B 1 274 ? 10.086 -1.15 -15.156 1 93.31 274 MET B C 1
ATOM 4570 O O . MET B 1 274 ? 10.039 -0.024 -14.656 1 93.31 274 MET B O 1
ATOM 4574 N N . GLY B 1 275 ? 9.445 -1.537 -16.156 1 93.5 275 GLY B N 1
ATOM 4575 C CA . GLY B 1 275 ? 8.516 -0.605 -16.781 1 93.5 275 GLY B CA 1
ATOM 4576 C C . GLY B 1 275 ? 7.41 -0.156 -15.844 1 93.5 275 GLY B C 1
ATOM 4577 O O . GLY B 1 275 ? 7.117 1.038 -15.742 1 93.5 275 GLY B O 1
ATOM 4578 N N . VAL B 1 276 ? 6.781 -1.076 -15.164 1 91.69 276 VAL B N 1
ATOM 4579 C CA . VAL B 1 276 ? 5.691 -0.756 -14.25 1 91.69 276 VAL B CA 1
ATOM 4580 C C . VAL B 1 276 ? 6.23 0.048 -13.062 1 91.69 276 VAL B C 1
ATOM 4582 O O . VAL B 1 276 ? 5.566 0.961 -12.57 1 91.69 276 VAL B O 1
ATOM 4585 N N . THR B 1 277 ? 7.449 -0.291 -12.594 1 91.06 277 THR B N 1
ATOM 4586 C CA . THR B 1 277 ? 8.109 0.453 -11.523 1 91.06 277 THR B CA 1
ATOM 4587 C C . THR B 1 277 ? 8.312 1.911 -11.93 1 91.06 277 THR B C 1
ATOM 4589 O O . THR B 1 277 ? 8.102 2.818 -11.117 1 91.06 277 THR B O 1
ATOM 4592 N N . MET B 1 278 ? 8.609 2.076 -13.148 1 92.62 278 MET B N 1
ATOM 4593 C CA . MET B 1 278 ? 8.82 3.439 -13.633 1 92.62 278 MET B CA 1
ATOM 4594 C C . MET B 1 278 ? 7.496 4.199 -13.703 1 92.62 278 MET B C 1
ATOM 4596 O O . MET B 1 278 ? 7.441 5.387 -13.383 1 92.62 278 MET B O 1
ATOM 4600 N N . VAL B 1 279 ? 6.531 3.539 -14.148 1 90.69 279 VAL B N 1
ATOM 4601 C CA . VAL B 1 279 ? 5.215 4.164 -14.211 1 90.69 279 VAL B CA 1
ATOM 4602 C C . VAL B 1 279 ? 4.781 4.594 -12.812 1 90.69 279 VAL B C 1
ATOM 4604 O O . VAL B 1 279 ? 4.27 5.699 -12.625 1 90.69 279 VAL B O 1
ATOM 4607 N N . PHE B 1 280 ? 4.957 3.711 -11.852 1 90.06 280 PHE B N 1
ATOM 4608 C CA . PHE B 1 280 ? 4.629 4.027 -10.469 1 90.06 280 PHE B CA 1
ATOM 4609 C C . PHE B 1 280 ? 5.438 5.227 -9.984 1 90.06 280 PHE B C 1
ATOM 4611 O O . PHE B 1 280 ? 4.887 6.137 -9.359 1 90.06 280 PHE B O 1
ATOM 4618 N N . SER B 1 281 ? 6.711 5.23 -10.273 1 91.62 281 SER B N 1
ATOM 4619 C CA . SER B 1 281 ? 7.602 6.301 -9.836 1 91.62 281 SER B CA 1
ATOM 4620 C C . SER B 1 281 ? 7.211 7.633 -10.469 1 91.62 281 SER B C 1
ATOM 4622 O O . SER B 1 281 ? 7.273 8.68 -9.82 1 91.62 281 SER B O 1
ATOM 4624 N N . ILE B 1 282 ? 6.875 7.586 -11.672 1 91.75 282 ILE B N 1
ATOM 4625 C CA . ILE B 1 282 ? 6.43 8.797 -12.359 1 91.75 282 ILE B CA 1
ATOM 4626 C C . ILE B 1 282 ? 5.156 9.32 -11.695 1 91.75 282 ILE B C 1
ATOM 4628 O O . ILE B 1 282 ? 5.035 10.523 -11.438 1 91.75 282 ILE B O 1
ATOM 4632 N N . GLY B 1 283 ? 4.227 8.398 -11.492 1 89.94 283 GLY B N 1
ATOM 4633 C CA . GLY B 1 283 ? 3.012 8.797 -10.797 1 89.94 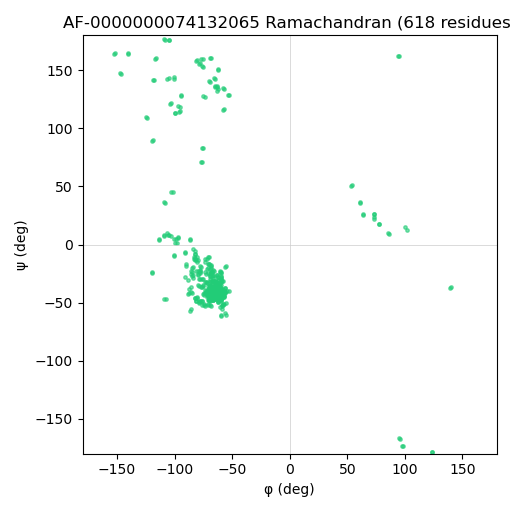283 GLY B CA 1
ATOM 4634 C C . GLY B 1 283 ? 3.281 9.422 -9.438 1 89.94 283 GLY B C 1
ATOM 4635 O O . GLY B 1 283 ? 2.672 10.438 -9.086 1 89.94 283 GLY B O 1
ATOM 4636 N N . LEU B 1 284 ? 4.195 8.867 -8.695 1 86.88 284 LEU B N 1
ATOM 4637 C CA . LEU B 1 284 ? 4.547 9.352 -7.367 1 86.88 284 LEU B CA 1
ATOM 4638 C C . LEU B 1 284 ? 5.16 10.742 -7.438 1 86.88 284 LEU B C 1
ATOM 4640 O O . LEU B 1 284 ? 4.82 11.617 -6.637 1 86.88 284 LEU B O 1
ATOM 4644 N N . VAL B 1 285 ? 6.043 10.922 -8.344 1 87.56 285 VAL B N 1
ATOM 4645 C CA . VAL B 1 285 ? 6.727 12.203 -8.492 1 87.56 285 VAL B CA 1
ATOM 4646 C C . VAL B 1 285 ? 5.723 13.281 -8.891 1 87.56 285 VAL B C 1
ATOM 4648 O O . VAL B 1 285 ? 5.785 14.406 -8.406 1 87.56 285 VAL B O 1
ATOM 4651 N N . VAL B 1 286 ? 4.809 12.922 -9.742 1 88.25 286 VAL B N 1
ATOM 4652 C CA . VAL B 1 286 ? 3.799 13.875 -10.203 1 88.25 286 VAL B CA 1
ATOM 4653 C C . VAL B 1 286 ? 2.889 14.258 -9.039 1 88.25 286 VAL B C 1
ATOM 4655 O O . VAL B 1 286 ? 2.592 15.445 -8.836 1 88.25 286 VAL B O 1
ATOM 4658 N N . VAL B 1 287 ? 2.479 13.312 -8.297 1 82.31 287 VAL B N 1
ATOM 4659 C CA . VAL B 1 287 ? 1.573 13.57 -7.184 1 82.31 287 VAL B CA 1
ATOM 4660 C C . VAL B 1 287 ? 2.289 14.391 -6.117 1 82.31 287 VAL B C 1
ATOM 4662 O O . VAL B 1 287 ? 1.69 15.281 -5.508 1 82.31 287 VAL B O 1
ATOM 4665 N N . ILE B 1 288 ? 3.51 14.109 -5.887 1 76.56 288 ILE B N 1
ATOM 4666 C CA . ILE B 1 288 ? 4.289 14.859 -4.906 1 76.56 288 ILE B CA 1
ATOM 4667 C C . ILE B 1 288 ? 4.465 16.297 -5.371 1 76.56 288 ILE B C 1
ATOM 4669 O O . ILE B 1 288 ? 4.367 17.234 -4.57 1 76.56 288 ILE B O 1
ATOM 4673 N N . LEU B 1 289 ? 4.688 16.422 -6.645 1 79.75 289 LEU B N 1
ATOM 4674 C CA . LEU B 1 289 ? 4.816 17.766 -7.211 1 79.75 289 LEU B CA 1
ATOM 4675 C C . LEU B 1 289 ? 3.514 18.547 -7.062 1 79.75 289 LEU B C 1
ATOM 4677 O O . LEU B 1 289 ? 3.533 19.734 -6.723 1 79.75 289 LEU B O 1
ATOM 4681 N N . ILE B 1 290 ? 2.445 17.875 -7.309 1 81 290 ILE B N 1
ATOM 4682 C CA . ILE B 1 290 ? 1.135 18.5 -7.18 1 81 290 ILE B CA 1
ATOM 4683 C C . ILE B 1 290 ? 0.902 18.922 -5.727 1 81 290 ILE B C 1
ATOM 4685 O O . ILE B 1 290 ? 0.426 20.016 -5.457 1 81 290 ILE B O 1
ATOM 4689 N N . THR B 1 291 ? 1.273 18.094 -4.832 1 72.31 291 THR B N 1
ATOM 4690 C CA . THR B 1 291 ? 1.108 18.375 -3.412 1 72.31 291 THR B CA 1
ATOM 4691 C C . THR B 1 291 ? 1.984 19.547 -2.994 1 72.31 291 THR B C 1
ATOM 4693 O O . THR B 1 291 ? 1.555 20.406 -2.215 1 72.31 291 THR B O 1
ATOM 4696 N N . ASP B 1 292 ? 3.16 19.609 -3.5 1 70.5 292 ASP B N 1
ATOM 4697 C CA . ASP B 1 292 ? 4.059 20.719 -3.199 1 70.5 292 ASP B CA 1
ATOM 4698 C C . ASP B 1 292 ? 3.502 22.047 -3.738 1 70.5 292 ASP B C 1
ATOM 4700 O O . ASP B 1 292 ? 3.613 23.078 -3.086 1 70.5 292 ASP B O 1
ATOM 4704 N N . ILE B 1 293 ? 2.953 21.922 -4.879 1 74.44 293 ILE B N 1
ATOM 4705 C CA . ILE B 1 293 ? 2.391 23.109 -5.5 1 74.44 293 ILE B CA 1
ATOM 4706 C C . ILE B 1 293 ? 1.171 23.578 -4.711 1 74.44 293 ILE B C 1
ATOM 4708 O O . ILE B 1 293 ? 1 24.781 -4.473 1 74.44 293 ILE B O 1
ATOM 4712 N N . ILE B 1 294 ? 0.333 22.688 -4.312 1 73.06 294 ILE B N 1
ATOM 4713 C CA . ILE B 1 294 ? -0.866 23.016 -3.547 1 73.06 294 ILE B CA 1
ATOM 4714 C C . ILE B 1 294 ? -0.471 23.641 -2.213 1 73.06 294 ILE B C 1
ATOM 4716 O O . ILE B 1 294 ? -1.062 24.641 -1.793 1 73.06 294 ILE B O 1
ATOM 4720 N N . TYR B 1 295 ? 0.495 23.156 -1.58 1 65.06 295 TYR B N 1
ATOM 4721 C CA . TYR B 1 295 ? 0.969 23.703 -0.318 1 65.06 295 TYR B CA 1
ATOM 4722 C C . TYR B 1 295 ? 1.576 25.094 -0.524 1 65.06 295 TYR B C 1
ATOM 4724 O O . TYR B 1 295 ? 1.43 25.969 0.325 1 65.06 295 TYR B O 1
ATOM 4732 N N . GLY B 1 296 ? 2.27 25.266 -1.635 1 66.19 296 GLY B N 1
ATOM 4733 C CA . GLY B 1 296 ? 2.816 26.578 -1.951 1 66.19 296 GLY B CA 1
ATOM 4734 C C . GLY B 1 296 ? 1.747 27.625 -2.195 1 66.19 296 GLY B C 1
ATOM 4735 O O . GLY B 1 296 ? 1.937 28.797 -1.872 1 66.19 296 GLY B O 1
ATOM 4736 N N . LEU B 1 297 ? 0.708 27.094 -2.756 1 70.5 297 LEU B N 1
ATOM 4737 C CA . LEU B 1 297 ? -0.391 28.016 -3.045 1 70.5 297 LEU B CA 1
ATOM 4738 C C . LEU B 1 297 ? -1.163 28.359 -1.774 1 70.5 297 LEU B C 1
ATOM 4740 O O . LEU B 1 297 ? -1.669 29.469 -1.63 1 70.5 297 LEU B O 1
ATOM 4744 N N . ILE B 1 298 ? -1.286 27.422 -0.947 1 65 298 ILE B N 1
ATOM 4745 C CA . ILE B 1 298 ? -2.055 27.609 0.278 1 65 298 ILE B CA 1
ATOM 4746 C C . ILE B 1 298 ? -1.257 28.469 1.266 1 65 298 ILE B C 1
ATOM 4748 O O . ILE B 1 298 ? -1.816 29.328 1.946 1 65 298 ILE B O 1
ATOM 4752 N N . ASP B 1 299 ? -0 28.234 1.421 1 60.88 299 ASP B N 1
ATOM 4753 C CA . ASP B 1 299 ? 0.852 29.062 2.268 1 60.88 299 ASP B CA 1
ATOM 4754 C C . ASP B 1 299 ? 1.983 29.688 1.458 1 60.88 299 ASP B C 1
ATOM 4756 O O . ASP B 1 299 ? 3.039 29.078 1.28 1 60.88 299 ASP B O 1
ATOM 4760 N N . PRO B 1 300 ? 1.659 30.875 0.918 1 58.19 300 PRO B N 1
ATOM 4761 C CA . PRO B 1 300 ? 2.607 31.547 0.028 1 58.19 300 PRO B CA 1
ATOM 4762 C C . PRO B 1 300 ? 3.975 31.766 0.676 1 58.19 300 PRO B C 1
ATOM 4764 O O . PRO B 1 300 ? 4.957 32.031 -0.021 1 58.19 300 PRO B O 1
ATOM 4767 N N . ARG B 1 301 ? 4.059 31.688 2.029 1 55.97 301 ARG B N 1
ATOM 4768 C CA . ARG B 1 301 ? 5.332 31.922 2.703 1 55.97 301 ARG B CA 1
ATOM 4769 C C . ARG B 1 301 ? 6.324 30.797 2.391 1 55.97 301 ARG B C 1
ATOM 4771 O O . ARG B 1 301 ? 7.539 31 2.486 1 55.97 301 ARG B O 1
ATOM 4778 N N . ILE B 1 302 ? 5.789 29.797 2.07 1 54.03 302 ILE B N 1
ATOM 4779 C CA . ILE B 1 302 ? 6.625 28.641 1.771 1 54.03 302 ILE B CA 1
ATOM 4780 C C . ILE B 1 302 ? 7.336 28.844 0.436 1 54.03 302 ILE B C 1
ATOM 4782 O O . ILE B 1 302 ? 8.461 28.391 0.247 1 54.03 302 ILE B O 1
ATOM 4786 N N . ARG B 1 303 ? 6.82 29.656 -0.495 1 51.41 303 ARG B N 1
ATOM 4787 C CA . ARG B 1 303 ? 7.383 29.969 -1.806 1 51.41 303 ARG B CA 1
ATOM 4788 C C . ARG B 1 303 ? 8.633 30.828 -1.675 1 51.41 303 ARG B C 1
ATOM 4790 O O . ARG B 1 303 ? 9.562 30.703 -2.48 1 51.41 303 ARG B O 1
ATOM 4797 N N . LEU B 1 304 ? 8.586 31.859 -0.853 1 45.5 304 LEU B N 1
ATOM 4798 C CA . LEU B 1 304 ? 9.5 33 -0.862 1 45.5 304 LEU B CA 1
ATOM 4799 C C . LEU B 1 304 ? 10.891 32.594 -0.406 1 45.5 304 LEU B C 1
ATOM 4801 O O . LEU B 1 304 ? 11.891 33.188 -0.801 1 45.5 304 LEU B O 1
ATOM 4805 N N . GLU B 1 305 ? 11 31.719 0.483 1 47.06 305 GLU B N 1
ATOM 4806 C CA . GLU B 1 305 ? 12.352 31.594 1.027 1 47.06 305 GLU B CA 1
ATOM 4807 C C . GLU B 1 305 ? 13.281 30.906 0.037 1 47.06 305 GLU B C 1
ATOM 4809 O O . GLU B 1 305 ? 14.5 30.844 0.256 1 47.06 305 GLU B O 1
ATOM 4814 N N . GLY B 1 306 ? 12.867 30.25 -0.99 1 43 306 GLY B N 1
ATOM 4815 C CA . GLY B 1 306 ? 13.859 29.938 -1.999 1 43 306 GLY B CA 1
ATOM 4816 C C . GLY B 1 306 ? 14.523 31.172 -2.592 1 43 306 GLY B C 1
ATOM 4817 O O . GLY B 1 306 ? 15.547 31.062 -3.266 1 43 306 GLY B O 1
ATOM 4818 N N . ASN B 1 307 ? 13.891 32.25 -2.623 1 37.81 307 ASN B N 1
ATOM 4819 C CA . ASN B 1 307 ? 14.477 33.438 -3.242 1 37.81 307 ASN B CA 1
ATOM 4820 C C . ASN B 1 307 ? 15.438 34.156 -2.295 1 37.81 307 ASN B C 1
ATOM 4822 O O . ASN B 1 307 ? 16.047 35.156 -2.66 1 37.81 307 ASN B O 1
ATOM 4826 N N . GLY B 1 308 ? 15.352 34 -1.021 1 37.69 308 GLY B N 1
ATOM 4827 C CA . GLY B 1 308 ? 16.125 34.938 -0.229 1 37.69 308 GLY B CA 1
ATOM 4828 C C . GLY B 1 308 ? 17.609 34.719 -0.299 1 37.69 308 GLY B C 1
ATOM 4829 O O . GLY B 1 308 ? 18.391 35.375 0.411 1 37.69 308 GLY B O 1
ATOM 4830 N N . GLY B 1 309 ? 18.156 33.594 -0.747 1 35.16 309 GLY B N 1
ATOM 4831 C CA . GLY B 1 309 ? 19.609 33.688 -0.779 1 35.16 309 GLY B CA 1
ATOM 4832 C C . GLY B 1 309 ? 20.125 34.812 -1.67 1 35.16 309 GLY B C 1
ATOM 4833 O O . GLY B 1 309 ? 21.328 35.031 -1.778 1 35.16 309 GLY B O 1
ATOM 4834 N N . ASN B 1 310 ? 19.391 35.281 -2.668 1 31.19 310 ASN B N 1
ATOM 4835 C CA . ASN B 1 310 ? 20.172 36.25 -3.434 1 31.19 310 ASN B CA 1
ATOM 4836 C C . ASN B 1 310 ? 20.188 37.625 -2.76 1 31.19 310 ASN B C 1
ATOM 4838 O O . ASN B 1 310 ? 20.625 38.594 -3.354 1 31.19 310 ASN B O 1
ATOM 4842 N N . LYS B 1 311 ? 19.422 38.031 -1.709 1 29.41 311 LYS B N 1
ATOM 4843 C CA . LYS B 1 311 ? 19.891 39.375 -1.327 1 29.41 311 LYS B CA 1
ATOM 4844 C C . LYS B 1 311 ? 21 39.281 -0.273 1 29.41 311 LYS B C 1
ATOM 4846 O O . LYS B 1 311 ? 20.969 38.406 0.589 1 29.41 311 LYS B O 1
#

Solvent-accessible surface area (backbone atoms only — not comparable to full-atom values): 31090 Å² total; per-residue (Å²): 106,66,68,56,48,51,52,49,49,52,50,45,52,50,37,51,50,48,41,52,51,50,50,52,52,51,58,71,62,46,81,79,69,57,51,78,60,45,89,77,47,50,71,69,54,50,51,52,48,28,53,75,71,43,64,72,48,57,67,71,55,44,49,49,50,48,56,57,26,48,76,71,59,34,42,49,52,28,65,76,44,85,85,33,46,25,44,55,60,45,63,70,9,35,57,54,13,35,51,42,18,50,48,7,44,52,52,5,42,56,55,5,43,53,40,6,46,52,14,29,76,37,58,91,35,70,58,20,49,50,38,50,38,51,26,48,41,39,62,37,48,58,48,65,59,49,38,52,46,45,32,46,51,44,13,60,68,67,56,78,36,58,53,57,35,74,90,51,72,59,41,45,51,60,61,21,54,34,56,9,34,47,44,16,21,53,33,15,51,50,32,19,56,41,23,41,53,43,63,68,31,70,66,42,52,51,41,47,72,72,61,52,50,71,63,50,46,43,53,66,48,18,46,50,61,30,49,58,62,45,47,67,59,43,33,56,52,45,36,52,38,26,52,27,47,38,66,59,26,58,71,29,50,35,66,28,35,17,46,51,51,53,52,24,61,76,39,41,10,56,37,41,49,51,42,51,34,48,52,49,38,51,42,40,50,49,35,50,50,51,44,52,49,51,48,32,66,73,39,55,72,68,56,52,63,76,59,53,77,77,111,105,66,68,56,49,50,52,48,49,53,50,46,52,50,38,51,50,49,42,53,50,50,50,51,52,52,59,70,62,46,82,79,70,58,50,77,60,46,87,77,48,50,71,67,55,49,50,53,48,26,54,74,70,43,64,72,49,56,66,70,55,44,49,50,50,50,56,58,27,49,78,71,59,36,42,49,51,28,65,76,42,84,85,33,46,26,43,53,61,45,63,71,8,36,58,53,13,35,51,43,18,49,48,8,41,52,51,4,42,54,53,6,44,54,41,6,46,53,15,30,75,38,58,92,35,69,57,20,50,50,39,50,39,52,26,48,40,39,62,37,48,59,48,65,60,49,37,52,46,45,32,48,50,43,13,61,70,66,55,77,36,58,54,57,35,75,88,50,72,61,42,45,51,59,62,21,55,35,58,8,34,47,44,16,20,54,33,15,51,49,32,20,56,40,22,41,52,42,63,68,30,68,66,41,52,50,41,49,72,72,62,53,51,70,63,51,46,43,53,64,46,18,46,51,62,30,49,57,64,45,47,67,60,43,33,59,52,44,38,52,37,25,54,26,47,38,67,60,25,58,71,30,49,36,65,27,35,18,47,51,51,54,51,24,63,78,39,42,10,56,37,40,50,51,45,51,35,49,52,48,39,51,42,41,50,50,34,50,49,50,44,53,49,52,49,31,66,73,40,56,72,68,56,52,63,76,59,53,77,76,111